Protein AF-0000000085039219 (afdb_homodimer)

InterPro domains:
  IPR003140 Phospholipase/carboxylesterase/thioesterase [PF02230] (19-210)
  IPR029058 Alpha/Beta hydrolase fold [G3DSA:3.40.50.1820] (2-213)
  IPR029058 Alpha/Beta hydrolase fold [SSF53474] (20-211)

Sequence (430 aa):
MVQKELQFQAKHTFSVSQTPTGQENTIWIVFHGYGQLPKFFIRKFNLFFEESTLIVAPEGLNHFYLEGFSGRVGANWMTKHEREIDITNSNAYLNAMMEELLSNYVNTPQINVLGFSQGAATMSRWICQSSIQPSKVVFWAGAPAYDLDIAFMVEKFNSSQVILALGDNDPFLESKIYSQVENRLSDAGFASFKELRYSGGHEIDQGLLKEIFLMMVQKELQFQAKHTFSVSQTPTGQENTIWIVFHGYGQLPKFFIRKFNLFFEESTLIVAPEGLNHFYLEGFSGRVGANWMTKHEREIDITNSNAYLNAMMEELLSNYVNTPQINVLGFSQGAATMSRWICQSSIQPSKVVFWAGAPAYDLDIAFMVEKFNSSQVILALGDNDPFLESKIYSQVENRLSDAGFASFKELRYSGGHEIDQGLLKEIFLM

Secondary structure (DSSP, 8-state):
-EEEEEEEEEEEEEEESS---S--SEEEEEE--TT--HHHHGGGGGGG-BTTEEEEEE--SEEEEEETTEEEEEEES--STTHHHHHHHHHHHHHHHHHHHHTT-SSPPEEEEEEETHHHHHHHHHHHHSS---SEEEEES----TTS-HHHHHHHTTTSEEEEEEETT-TTTTSHHHHHHHHHHHHS--SSEEEEEESSSSS--HHHHHHHHH-/-EEEEEEEEEEEEEEESS---S--SEEEEEE--TT--HHHHGGGGGGG-BTTEEEEEE--SEEEEEETTEEEEEEES--STTHHHHHHHHHHHHHHHHHHHHTT-SSPPEEEEEEETHHHHHHHHHHHHSS---SEEEEES----TTS-HHHHHHHTTTSEEEEEEETT-TTTTSHHHHHHHHHHHHS--SSEEEEEESSSSS--HHHHHHHHH-

Structure (mmCIF, N/CA/C/O backbone):
data_AF-0000000085039219-model_v1
#
loop_
_entity.id
_entity.type
_entity.pdbx_description
1 polymer Phospholipase/Carboxylesterase
#
loop_
_atom_site.group_PDB
_atom_site.id
_atom_site.type_symbol
_atom_site.label_atom_id
_atom_site.label_alt_id
_atom_site.label_comp_id
_atom_site.label_asym_id
_atom_site.label_entity_id
_atom_site.label_seq_id
_atom_site.pdbx_PDB_ins_code
_atom_site.Cartn_x
_atom_site.Cartn_y
_atom_site.Cartn_z
_atom_site.occupancy
_atom_site.B_iso_or_equiv
_atom_site.auth_seq_id
_atom_site.auth_comp_id
_atom_site.auth_asym_id
_atom_site.auth_atom_id
_atom_site.pdbx_PDB_model_num
ATOM 1 N N . MET A 1 1 ? -17.812 14.258 8.148 1 89.69 1 MET A N 1
ATOM 2 C CA . MET A 1 1 ? -16.641 13.797 7.41 1 89.69 1 MET A CA 1
ATOM 3 C C . MET A 1 1 ? -17.047 13.055 6.145 1 89.69 1 MET A C 1
ATOM 5 O O . MET A 1 1 ? -18.016 12.281 6.156 1 89.69 1 MET A O 1
ATOM 9 N N . VAL A 1 2 ? -16.375 13.336 5.082 1 95.06 2 VAL A N 1
ATOM 10 C CA . VAL A 1 2 ? -16.625 12.766 3.766 1 95.06 2 VAL A CA 1
ATOM 11 C C . VAL A 1 2 ? -15.344 12.141 3.219 1 95.06 2 VAL A C 1
ATOM 13 O O . VAL A 1 2 ? -14.258 12.695 3.377 1 95.06 2 VAL A O 1
ATOM 16 N N . GLN A 1 3 ? -15.523 11 2.666 1 97.25 3 GLN A N 1
ATOM 17 C CA . GLN A 1 3 ? -14.406 10.367 1.979 1 97.25 3 GLN A CA 1
ATOM 18 C C . GLN A 1 3 ? -14.43 10.672 0.484 1 97.25 3 GLN A C 1
ATOM 20 O O . GLN A 1 3 ? -15.492 10.617 -0.145 1 97.25 3 GLN A O 1
ATOM 25 N N . LYS A 1 4 ? -13.312 11.016 -0.055 1 97.56 4 LYS A N 1
ATOM 26 C CA . LYS A 1 4 ? -13.156 11.289 -1.48 1 97.56 4 LYS A CA 1
ATOM 27 C C . LYS A 1 4 ? -12.18 10.305 -2.121 1 97.56 4 LYS A C 1
ATOM 29 O O . LYS A 1 4 ? -11.336 9.734 -1.438 1 97.56 4 LYS A O 1
ATOM 34 N N . GLU A 1 5 ? -12.383 10.109 -3.418 1 98 5 GLU A N 1
ATOM 35 C CA . GLU A 1 5 ? -11.516 9.219 -4.188 1 98 5 GLU A CA 1
ATOM 36 C C . GLU A 1 5 ? -10.828 9.969 -5.324 1 98 5 GLU A C 1
ATOM 38 O O . GLU A 1 5 ? -11.398 10.898 -5.902 1 98 5 GLU A O 1
ATOM 43 N N . LEU A 1 6 ? -9.625 9.562 -5.645 1 98.44 6 LEU A N 1
ATOM 44 C CA . LEU A 1 6 ? -8.898 10.164 -6.758 1 98.44 6 LEU A CA 1
ATOM 45 C C . LEU A 1 6 ? -8.023 9.125 -7.453 1 98.44 6 LEU A C 1
ATOM 47 O O . LEU A 1 6 ? -7.91 7.992 -6.988 1 98.44 6 LEU A O 1
ATOM 51 N N . GLN A 1 7 ? -7.512 9.523 -8.594 1 98.56 7 GLN A N 1
ATOM 52 C CA . GLN A 1 7 ? -6.59 8.68 -9.344 1 98.56 7 GLN A CA 1
ATOM 53 C C . GLN A 1 7 ? -5.234 9.352 -9.508 1 98.56 7 GLN A C 1
ATOM 55 O O . GLN A 1 7 ? -5.145 10.586 -9.523 1 98.56 7 GLN A O 1
ATOM 60 N N . PHE A 1 8 ? -4.199 8.57 -9.602 1 98.75 8 PHE A N 1
ATOM 61 C CA . PHE A 1 8 ? -2.842 9.062 -9.82 1 98.75 8 PHE A CA 1
ATOM 62 C C . PHE A 1 8 ? -1.975 7.984 -10.461 1 98.75 8 PHE A C 1
ATOM 64 O O . PHE A 1 8 ? -2.361 6.812 -10.508 1 98.75 8 PHE A O 1
ATOM 71 N N . GLN A 1 9 ? -0.849 8.383 -10.992 1 98.62 9 GLN A N 1
ATOM 72 C CA . GLN A 1 9 ? 0.103 7.438 -11.562 1 98.62 9 GLN A CA 1
ATOM 73 C C . GLN A 1 9 ? 1.031 6.875 -10.492 1 98.62 9 GLN A C 1
ATOM 75 O O . GLN A 1 9 ? 1.682 7.629 -9.766 1 98.62 9 GLN A O 1
ATOM 80 N N . ALA A 1 10 ? 1.088 5.59 -10.398 1 98.75 10 ALA A N 1
ATOM 81 C CA . ALA A 1 10 ? 1.926 4.93 -9.398 1 98.75 10 ALA A CA 1
ATOM 82 C C . ALA A 1 10 ? 2.996 4.066 -10.062 1 98.75 10 ALA A C 1
ATOM 84 O O . ALA A 1 10 ? 2.852 3.67 -11.219 1 98.75 10 ALA A O 1
ATOM 85 N N . LYS A 1 11 ? 4.051 3.842 -9.336 1 98.69 11 LYS A N 1
ATOM 86 C CA . LYS A 1 11 ? 5.113 2.916 -9.711 1 98.69 11 LYS A CA 1
ATOM 87 C C . LYS A 1 11 ? 5.164 1.719 -8.766 1 98.69 11 LYS A C 1
ATOM 89 O O . LYS A 1 11 ? 4.777 1.826 -7.602 1 98.69 11 LYS A O 1
ATOM 94 N N . HIS A 1 12 ? 5.586 0.635 -9.25 1 98.69 12 HIS A N 1
ATOM 95 C CA . HIS A 1 12 ? 5.809 -0.541 -8.414 1 98.69 12 HIS A CA 1
ATOM 96 C C . HIS A 1 12 ? 6.773 -1.516 -9.078 1 98.69 12 HIS A C 1
ATOM 98 O O . HIS A 1 12 ? 7.289 -1.24 -10.164 1 98.69 12 HIS A O 1
ATOM 104 N N . THR A 1 13 ? 7.094 -2.602 -8.359 1 98.38 13 THR A N 1
ATOM 105 C CA . THR A 1 13 ? 8.133 -3.498 -8.852 1 98.38 13 THR A CA 1
ATOM 106 C C . THR A 1 13 ? 7.637 -4.941 -8.883 1 98.38 13 THR A C 1
ATOM 108 O O . THR A 1 13 ? 6.594 -5.254 -8.305 1 98.38 13 THR A O 1
ATOM 111 N N . PHE A 1 14 ? 8.258 -5.73 -9.594 1 98.56 14 PHE A N 1
ATOM 112 C CA . PHE A 1 14 ? 8.125 -7.184 -9.57 1 98.56 14 PHE A CA 1
ATOM 113 C C . PHE A 1 14 ? 9.469 -7.852 -9.844 1 98.56 14 PHE A C 1
ATOM 115 O O . PHE A 1 14 ? 10.391 -7.215 -10.352 1 98.56 14 PHE A O 1
ATOM 122 N N . SER A 1 15 ? 9.57 -9.109 -9.438 1 98.5 15 SER A N 1
ATOM 123 C CA . SER A 1 15 ? 10.812 -9.852 -9.594 1 98.5 15 SER A CA 1
ATOM 124 C C . SER A 1 15 ? 10.688 -10.906 -10.688 1 98.5 15 SER A C 1
ATOM 126 O O . SER A 1 15 ? 9.633 -11.523 -10.844 1 98.5 15 SER A O 1
ATOM 128 N N . VAL A 1 16 ? 11.766 -11.102 -11.406 1 98.5 16 VAL A N 1
ATOM 129 C CA . VAL A 1 16 ? 11.82 -12.148 -12.422 1 98.5 16 VAL A CA 1
ATOM 130 C C . VAL A 1 16 ? 13.078 -12.992 -12.219 1 98.5 16 VAL A C 1
ATOM 132 O O . VAL A 1 16 ? 14.086 -12.508 -11.703 1 98.5 16 VAL A O 1
ATOM 135 N N . SER A 1 17 ? 12.969 -14.258 -12.617 1 98.25 17 SER A N 1
ATOM 136 C CA . SER A 1 17 ? 14.086 -15.18 -12.445 1 98.25 17 SER A CA 1
ATOM 137 C C . SER A 1 17 ? 15.273 -14.773 -13.305 1 98.25 17 SER A C 1
ATOM 139 O O . SER A 1 17 ? 16.422 -15.109 -12.984 1 98.25 17 SER A O 1
ATOM 141 N N . GLN A 1 18 ? 15.023 -14.141 -14.422 1 97.56 18 GLN A N 1
ATOM 142 C CA . GLN A 1 18 ? 16.016 -13.656 -15.375 1 97.56 18 GLN A CA 1
ATOM 143 C C . GLN A 1 18 ? 15.438 -12.539 -16.234 1 97.56 18 GLN A C 1
ATOM 145 O O . GLN A 1 18 ? 14.219 -12.344 -16.281 1 97.56 18 GLN A O 1
ATOM 150 N N . THR A 1 19 ? 16.344 -11.773 -16.875 1 96.88 19 THR A N 1
ATOM 151 C CA . THR A 1 19 ? 15.852 -10.812 -17.859 1 96.88 19 THR A CA 1
ATOM 152 C C . THR A 1 19 ? 15.164 -11.516 -19.016 1 96.88 19 THR A C 1
ATOM 154 O O . THR A 1 19 ? 15.758 -12.398 -19.656 1 96.88 19 THR A O 1
ATOM 157 N N . PRO A 1 20 ? 13.938 -11.141 -19.281 1 96.56 20 PRO A N 1
ATOM 158 C CA . PRO A 1 20 ? 13.234 -11.805 -20.375 1 96.56 20 PRO A CA 1
ATOM 159 C C . PRO A 1 20 ? 13.953 -11.656 -21.719 1 96.56 20 PRO A C 1
ATOM 161 O O . PRO A 1 20 ? 14.391 -10.555 -22.062 1 96.56 20 PRO A O 1
ATOM 164 N N . THR A 1 21 ? 14.031 -12.68 -22.484 1 95.44 21 THR A N 1
ATOM 165 C CA . THR A 1 21 ? 14.68 -12.68 -23.781 1 95.44 21 THR A CA 1
ATOM 166 C C . THR A 1 21 ? 13.641 -12.703 -24.906 1 95.44 21 THR A C 1
ATOM 168 O O . THR A 1 21 ? 13.953 -12.383 -26.047 1 95.44 21 THR A O 1
ATOM 171 N N . GLY A 1 22 ? 12.508 -13.094 -24.531 1 96.81 22 GLY A N 1
ATOM 172 C CA . GLY A 1 22 ? 11.477 -13.281 -25.531 1 96.81 22 GLY A CA 1
ATOM 173 C C . GLY A 1 22 ? 11.484 -14.672 -26.156 1 96.81 22 GLY A C 1
ATOM 174 O O . GLY A 1 22 ? 10.68 -14.961 -27.031 1 96.81 22 GLY A O 1
ATOM 175 N N . GLN A 1 23 ? 12.383 -15.492 -25.656 1 96.75 23 GLN A N 1
ATOM 176 C CA . GLN A 1 23 ? 12.539 -16.828 -26.234 1 96.75 23 GLN A CA 1
ATOM 177 C C . GLN A 1 23 ? 12.031 -17.906 -25.281 1 96.75 23 GLN A C 1
ATOM 179 O O . GLN A 1 23 ? 12.023 -19.094 -25.625 1 96.75 23 GLN A O 1
ATOM 184 N N . GLU A 1 24 ? 11.609 -17.453 -24.078 1 97.88 24 GLU A N 1
ATOM 185 C CA . GLU A 1 24 ? 11.07 -18.438 -23.125 1 97.88 24 GLU A CA 1
ATOM 186 C C . GLU A 1 24 ? 9.797 -19.078 -23.672 1 97.88 24 GLU A C 1
ATOM 188 O O . GLU A 1 24 ? 8.969 -18.406 -24.281 1 97.88 24 GLU A O 1
ATOM 193 N N . ASN A 1 25 ? 9.625 -20.359 -23.391 1 97 25 ASN A N 1
ATOM 194 C CA . ASN A 1 25 ? 8.453 -21.109 -23.828 1 97 25 ASN A CA 1
ATOM 195 C C . ASN A 1 25 ? 7.332 -21.047 -22.797 1 97 25 ASN A C 1
ATOM 197 O O . ASN A 1 25 ? 6.164 -21.25 -23.125 1 97 25 ASN A O 1
ATOM 201 N N . THR A 1 26 ? 7.789 -20.828 -21.609 1 97.62 26 THR A N 1
ATOM 202 C CA . THR A 1 26 ? 6.84 -20.891 -20.5 1 97.62 26 THR A CA 1
ATOM 203 C C . THR A 1 26 ? 7.086 -19.75 -19.516 1 97.62 26 THR A C 1
ATOM 205 O O . THR A 1 26 ? 8.234 -19.422 -19.219 1 97.62 26 THR A O 1
ATOM 208 N N . ILE A 1 27 ? 6.016 -19.156 -19 1 98.31 27 ILE A N 1
ATOM 209 C CA . ILE A 1 27 ? 6.055 -18.188 -17.906 1 98.31 27 ILE A CA 1
ATOM 210 C C . ILE A 1 27 ? 5.246 -18.734 -16.719 1 98.31 27 ILE A C 1
ATOM 212 O O . ILE A 1 27 ? 4.121 -19.203 -16.891 1 98.31 27 ILE A O 1
ATOM 216 N N . TRP A 1 28 ? 5.844 -18.766 -15.578 1 98.81 28 TRP A N 1
ATOM 217 C CA . TRP A 1 28 ? 5.133 -18.984 -14.32 1 98.81 28 TRP A CA 1
ATOM 218 C C . TRP A 1 28 ? 5.016 -17.672 -13.539 1 98.81 28 TRP A C 1
ATOM 220 O O . TRP A 1 28 ? 6.023 -17.031 -13.234 1 98.81 28 TRP A O 1
ATOM 230 N N . ILE A 1 29 ? 3.838 -17.266 -13.266 1 98.88 29 ILE A N 1
ATOM 231 C CA . ILE A 1 29 ? 3.611 -16.141 -12.367 1 98.88 29 ILE A CA 1
ATOM 232 C C . ILE A 1 29 ? 3.24 -16.641 -10.977 1 98.88 29 ILE A C 1
ATOM 234 O O . ILE A 1 29 ? 2.234 -17.344 -10.812 1 98.88 29 ILE A O 1
ATOM 238 N N . VAL A 1 30 ? 4.012 -16.297 -9.969 1 98.94 30 VAL A N 1
ATOM 239 C CA . VAL A 1 30 ? 3.854 -16.875 -8.641 1 98.94 30 VAL A CA 1
ATOM 240 C C . VAL A 1 30 ? 3.553 -15.789 -7.621 1 98.94 30 VAL A C 1
ATOM 242 O O . VAL A 1 30 ? 4.359 -14.875 -7.426 1 98.94 30 VAL A O 1
ATOM 245 N N . PHE A 1 31 ? 2.402 -15.898 -6.988 1 98.94 31 PHE A N 1
ATOM 246 C CA . PHE A 1 31 ? 1.89 -14.891 -6.074 1 98.94 31 PHE A CA 1
ATOM 247 C C . PHE A 1 31 ? 2.186 -15.266 -4.629 1 98.94 31 PHE A C 1
ATOM 249 O O . PHE A 1 31 ? 1.729 -16.312 -4.148 1 98.94 31 PHE A O 1
ATOM 256 N N . HIS A 1 32 ? 2.828 -14.383 -3.957 1 98.81 32 HIS A N 1
ATOM 257 C CA . HIS A 1 32 ? 3.199 -14.641 -2.57 1 98.81 32 HIS A CA 1
ATOM 258 C C . HIS A 1 32 ? 2.002 -14.469 -1.641 1 98.81 32 HIS A C 1
ATOM 260 O O . HIS A 1 32 ? 0.978 -13.906 -2.037 1 98.81 32 HIS A O 1
ATOM 266 N N . GLY A 1 33 ? 2.17 -14.977 -0.428 1 97.94 33 GLY A N 1
ATOM 267 C CA . GLY A 1 33 ? 1.158 -14.797 0.602 1 97.94 33 GLY A CA 1
ATOM 268 C C . GLY A 1 33 ? 1.345 -13.531 1.411 1 97.94 33 GLY A C 1
ATOM 269 O O . GLY A 1 33 ? 2.248 -12.734 1.134 1 97.94 33 GLY A O 1
ATOM 270 N N . TYR A 1 34 ? 0.476 -13.375 2.377 1 97.69 34 TYR A N 1
ATOM 271 C CA . TYR A 1 34 ? 0.519 -12.203 3.246 1 97.69 34 TYR A CA 1
ATOM 272 C C . TYR A 1 34 ? 1.848 -12.125 3.988 1 97.69 34 TYR A C 1
ATOM 274 O O . TYR A 1 34 ? 2.283 -13.102 4.598 1 97.69 34 TYR A O 1
ATOM 282 N N . GLY A 1 35 ? 2.488 -10.969 3.896 1 98 35 GLY A N 1
ATOM 283 C CA . GLY A 1 35 ? 3.672 -10.711 4.703 1 98 35 GLY A CA 1
ATOM 284 C C . GLY A 1 35 ? 4.957 -11.148 4.031 1 98 35 GLY A C 1
ATOM 285 O O . GLY A 1 35 ? 6.035 -11.062 4.625 1 98 35 GLY A O 1
ATOM 286 N N . GLN A 1 36 ? 4.879 -11.578 2.799 1 98.19 36 GLN A N 1
ATOM 287 C CA . GLN A 1 36 ? 6.082 -12.039 2.109 1 98.19 36 GLN A CA 1
ATOM 288 C C . GLN A 1 36 ? 6.492 -11.062 1.014 1 98.19 36 GLN A C 1
ATOM 290 O O . GLN A 1 36 ? 5.645 -10.391 0.418 1 98.19 36 GLN A O 1
ATOM 295 N N . LEU A 1 37 ? 7.762 -11.055 0.754 1 98.44 37 LEU A N 1
ATOM 296 C CA . LEU A 1 37 ? 8.305 -10.266 -0.343 1 98.44 37 LEU A CA 1
ATOM 297 C C . LEU A 1 37 ? 8.703 -11.156 -1.515 1 98.44 37 LEU A C 1
ATOM 299 O O . LEU A 1 37 ? 9.25 -12.242 -1.315 1 98.44 37 LEU A O 1
ATOM 303 N N . PRO A 1 38 ? 8.484 -10.68 -2.707 1 98.25 38 PRO A N 1
ATOM 304 C CA . PRO A 1 38 ? 8.734 -11.523 -3.877 1 98.25 38 PRO A CA 1
ATOM 305 C C . PRO A 1 38 ? 10.211 -11.898 -4.035 1 98.25 38 PRO A C 1
ATOM 307 O O . PRO A 1 38 ? 10.531 -12.969 -4.555 1 98.25 38 PRO A O 1
ATOM 310 N N . LYS A 1 39 ? 11.125 -11.016 -3.652 1 95.75 39 LYS A N 1
ATOM 311 C CA . LYS A 1 39 ? 12.547 -11.289 -3.83 1 95.75 39 LYS A CA 1
ATOM 312 C C . LYS A 1 39 ? 12.961 -12.539 -3.057 1 95.75 39 LYS A C 1
ATOM 314 O O . LYS A 1 39 ? 13.891 -13.242 -3.461 1 95.75 39 LYS A O 1
ATOM 319 N N . PHE A 1 40 ? 12.297 -12.836 -1.949 1 97.5 40 PHE A N 1
ATOM 320 C CA . PHE A 1 40 ? 12.57 -14.047 -1.175 1 97.5 40 PHE A CA 1
ATOM 321 C C . PHE A 1 40 ? 11.664 -15.188 -1.627 1 97.5 40 PHE A C 1
ATOM 323 O O . PHE A 1 40 ? 12.109 -16.328 -1.722 1 97.5 40 PHE A O 1
ATOM 330 N N . PHE A 1 41 ? 10.461 -14.906 -1.935 1 98.62 41 PHE A N 1
ATOM 331 C CA . PHE A 1 41 ? 9.477 -15.914 -2.336 1 98.62 41 PHE A CA 1
ATOM 332 C C . PHE A 1 41 ? 9.914 -16.609 -3.621 1 98.62 41 PHE A C 1
ATOM 334 O O . PHE A 1 41 ? 9.781 -17.828 -3.746 1 98.62 41 PHE A O 1
ATOM 341 N N . ILE A 1 42 ? 10.469 -15.852 -4.574 1 98.62 42 ILE A N 1
ATOM 342 C CA . ILE A 1 42 ? 10.805 -16.359 -5.898 1 98.62 42 ILE A CA 1
ATOM 343 C C . ILE A 1 42 ? 11.922 -17.391 -5.789 1 98.62 42 ILE A C 1
ATOM 345 O O . ILE A 1 42 ? 12.055 -18.266 -6.648 1 98.62 42 ILE A O 1
ATOM 349 N N . ARG A 1 43 ? 12.656 -17.328 -4.699 1 98 43 ARG A N 1
ATOM 350 C CA . ARG A 1 43 ? 13.781 -18.25 -4.5 1 98 43 ARG A CA 1
ATOM 351 C C . ARG A 1 43 ? 13.289 -19.672 -4.277 1 98 43 ARG A C 1
ATOM 353 O O . ARG A 1 43 ? 14.039 -20.641 -4.496 1 98 43 ARG A O 1
ATOM 360 N N . LYS A 1 44 ? 12.094 -19.812 -3.834 1 97.81 44 LYS A N 1
ATOM 361 C CA . LYS A 1 44 ? 11.508 -21.141 -3.633 1 97.81 44 LYS A CA 1
ATOM 362 C C . LYS A 1 44 ? 11.375 -21.891 -4.957 1 97.81 44 LYS A C 1
ATOM 364 O O . LYS A 1 44 ? 11.18 -23.109 -4.969 1 97.81 44 LYS A O 1
ATOM 369 N N . PHE A 1 45 ? 11.523 -21.188 -6.055 1 98.25 45 PHE A N 1
ATOM 370 C CA . PHE A 1 45 ? 11.336 -21.766 -7.379 1 98.25 45 PHE A CA 1
ATOM 371 C C . PHE A 1 45 ? 12.664 -21.875 -8.117 1 98.25 45 PHE A C 1
ATOM 373 O O . PHE A 1 45 ? 12.688 -22.047 -9.344 1 98.25 45 PHE A O 1
ATOM 380 N N . ASN A 1 46 ? 13.789 -21.766 -7.418 1 96.94 46 ASN A N 1
ATOM 381 C CA . ASN A 1 46 ? 15.117 -21.672 -8.016 1 96.94 46 ASN A CA 1
ATOM 382 C C . ASN A 1 46 ? 15.43 -22.906 -8.859 1 96.94 46 ASN A C 1
ATOM 384 O O . ASN A 1 46 ? 16.172 -22.828 -9.844 1 96.94 46 ASN A O 1
ATOM 388 N N . LEU A 1 47 ? 14.906 -24.047 -8.5 1 95.19 47 LEU A N 1
ATOM 389 C CA . LEU A 1 47 ? 15.148 -25.297 -9.227 1 95.19 47 LEU A CA 1
ATOM 390 C C . LEU A 1 47 ? 14.602 -25.219 -10.648 1 95.19 47 LEU A C 1
ATOM 392 O O . LEU A 1 47 ? 14.977 -26.016 -11.508 1 95.19 47 LEU A O 1
ATOM 396 N N . PHE A 1 48 ? 13.758 -24.234 -10.906 1 96.25 48 PHE A N 1
ATOM 397 C CA . PHE A 1 48 ? 13.086 -24.156 -12.195 1 96.25 48 PHE A CA 1
ATOM 398 C C . PHE A 1 48 ? 13.562 -22.938 -12.984 1 96.25 48 PHE A C 1
ATOM 400 O O . PHE A 1 48 ? 12.938 -22.547 -13.969 1 96.25 48 PHE A O 1
ATOM 407 N N . PHE A 1 49 ? 14.625 -22.312 -12.391 1 95.88 49 PHE A N 1
ATOM 408 C CA . PHE A 1 49 ? 15.242 -21.234 -13.156 1 95.88 49 PHE A CA 1
ATOM 409 C C . PHE A 1 49 ? 15.961 -21.781 -14.383 1 95.88 49 PHE A C 1
ATOM 411 O O . PHE A 1 49 ? 17.078 -22.297 -14.266 1 95.88 49 PHE A O 1
ATOM 418 N N . GLU A 1 50 ? 15.328 -21.75 -15.461 1 96.06 50 GLU A N 1
ATOM 419 C CA . GLU A 1 50 ? 15.844 -22.234 -16.734 1 96.06 50 GLU A CA 1
ATOM 420 C C . GLU A 1 50 ? 15.688 -21.188 -17.828 1 96.06 50 GLU A C 1
ATOM 422 O O . GLU A 1 50 ? 14.805 -20.328 -17.75 1 96.06 50 GLU A O 1
ATOM 427 N N . GLU A 1 51 ? 16.484 -21.297 -18.828 1 96.25 51 GLU A N 1
ATOM 428 C CA . GLU A 1 51 ? 16.438 -20.359 -19.938 1 96.25 51 GLU A CA 1
ATOM 429 C C . GLU A 1 51 ? 15.062 -20.359 -20.625 1 96.25 51 GLU A C 1
ATOM 431 O O . GLU A 1 51 ? 14.57 -19.328 -21.047 1 96.25 51 GLU A O 1
ATOM 436 N N . SER A 1 52 ? 14.492 -21.5 -20.672 1 97.19 52 SER A N 1
ATOM 437 C CA . SER A 1 52 ? 13.25 -21.656 -21.406 1 97.19 52 SER A CA 1
ATOM 438 C C . SER A 1 52 ? 12.039 -21.312 -20.547 1 97.19 52 SER A C 1
ATOM 440 O O . SER A 1 52 ? 10.914 -21.219 -21.047 1 97.19 52 SER A O 1
ATOM 442 N N . THR A 1 53 ? 12.242 -21.141 -19.203 1 97.94 53 THR A N 1
ATOM 443 C CA . THR A 1 53 ? 11.156 -20.875 -18.266 1 97.94 53 THR A CA 1
ATOM 444 C C . THR A 1 53 ? 11.414 -19.578 -17.5 1 97.94 53 THR A C 1
ATOM 446 O O . THR A 1 53 ? 12.43 -19.438 -16.812 1 97.94 53 THR A O 1
ATOM 449 N N . LEU A 1 54 ? 10.523 -18.625 -17.641 1 98.31 54 LEU A N 1
ATOM 450 C CA . LEU A 1 54 ? 10.594 -17.391 -16.859 1 98.31 54 LEU A CA 1
ATOM 451 C C . LEU A 1 54 ? 9.688 -17.469 -15.641 1 98.31 54 LEU A C 1
ATOM 453 O O . LEU A 1 54 ? 8.5 -17.781 -15.758 1 98.31 54 LEU A O 1
ATOM 457 N N . ILE A 1 55 ? 10.227 -17.266 -14.461 1 98.81 55 ILE A N 1
ATOM 458 C CA . ILE A 1 55 ? 9.445 -17.141 -13.234 1 98.81 55 ILE A CA 1
ATOM 459 C C . ILE A 1 55 ? 9.266 -15.664 -12.883 1 98.81 55 ILE A C 1
ATOM 461 O O . ILE A 1 55 ? 10.242 -14.914 -12.82 1 98.81 55 ILE A O 1
ATOM 465 N N . VAL A 1 56 ? 8.062 -15.281 -12.734 1 98.81 56 VAL A N 1
ATOM 466 C CA . VAL A 1 56 ? 7.707 -13.898 -12.414 1 98.81 56 VAL A CA 1
ATOM 467 C C . VAL A 1 56 ? 7.016 -13.844 -11.055 1 98.81 56 VAL A C 1
ATOM 469 O O . VAL A 1 56 ? 6.066 -14.594 -10.805 1 98.81 56 VAL A O 1
ATOM 472 N N . ALA A 1 57 ? 7.477 -13.008 -10.156 1 98.94 57 ALA A N 1
ATOM 473 C CA . ALA A 1 57 ? 6.871 -12.828 -8.844 1 98.94 57 ALA A CA 1
ATOM 474 C C . ALA A 1 57 ? 6.457 -11.375 -8.625 1 98.94 57 ALA A C 1
ATOM 476 O O . ALA A 1 57 ? 7.289 -10.539 -8.258 1 98.94 57 ALA A O 1
ATOM 477 N N . PRO A 1 58 ? 5.18 -11.125 -8.828 1 98.88 58 PRO A N 1
ATOM 478 C CA . PRO A 1 58 ? 4.719 -9.773 -8.508 1 98.88 58 PRO A CA 1
ATOM 479 C C . PRO A 1 58 ? 4.746 -9.484 -7.012 1 98.88 58 PRO A C 1
ATOM 481 O O . PRO A 1 58 ? 4.773 -10.406 -6.199 1 98.88 58 PRO A O 1
ATOM 484 N N . GLU A 1 59 ? 4.789 -8.227 -6.688 1 98.81 59 GLU A N 1
ATOM 485 C CA . GLU A 1 59 ? 4.82 -7.812 -5.289 1 98.81 59 GLU A CA 1
ATOM 486 C C . GLU A 1 59 ? 3.496 -7.18 -4.871 1 98.81 59 GLU A C 1
ATOM 488 O O . GLU A 1 59 ? 2.963 -6.32 -5.578 1 98.81 59 GLU A O 1
ATOM 493 N N . GLY A 1 60 ? 2.928 -7.625 -3.715 1 98.81 60 GLY A N 1
ATOM 494 C CA . GLY A 1 60 ? 1.78 -6.93 -3.154 1 98.81 60 GLY A CA 1
ATOM 495 C C . GLY A 1 60 ? 2.02 -5.445 -2.957 1 98.81 60 GLY A C 1
ATOM 496 O O . GLY A 1 60 ? 3.125 -5.031 -2.598 1 98.81 60 GLY A O 1
ATOM 497 N N . LEU A 1 61 ? 1.041 -4.691 -3.051 1 98.62 61 LEU A N 1
ATOM 498 C CA . LEU A 1 61 ? 1.204 -3.246 -3.139 1 98.62 61 LEU A CA 1
ATOM 499 C C . LEU A 1 61 ? 1.413 -2.635 -1.758 1 98.62 61 LEU A C 1
ATOM 501 O O . LEU A 1 61 ? 1.894 -1.506 -1.639 1 98.62 61 LEU A O 1
ATOM 505 N N . ASN A 1 62 ? 1.001 -3.34 -0.698 1 98.62 62 ASN A N 1
ATOM 506 C CA . ASN A 1 62 ? 1.042 -2.777 0.648 1 98.62 62 ASN A CA 1
ATOM 507 C C . ASN A 1 62 ? 2.266 -3.262 1.42 1 98.62 62 ASN A C 1
ATOM 509 O O . ASN A 1 62 ? 2.348 -4.434 1.795 1 98.62 62 ASN A O 1
ATOM 513 N N . HIS A 1 63 ? 3.197 -2.383 1.678 1 98.56 63 HIS A N 1
ATOM 514 C CA . HIS A 1 63 ? 4.355 -2.709 2.502 1 98.56 63 HIS A CA 1
ATOM 515 C C . HIS A 1 63 ? 4.09 -2.402 3.973 1 98.56 63 HIS A C 1
ATOM 517 O O . HIS A 1 63 ? 3.455 -1.395 4.297 1 98.56 63 HIS A O 1
ATOM 523 N N . PHE A 1 64 ? 4.602 -3.186 4.848 1 98.38 64 PHE A N 1
ATOM 524 C CA . PHE A 1 64 ? 4.457 -2.934 6.273 1 98.38 64 PHE A CA 1
ATOM 525 C C . PHE A 1 64 ? 5.527 -3.678 7.066 1 98.38 64 PHE A C 1
ATOM 527 O O . PHE A 1 64 ? 6.09 -4.664 6.582 1 98.38 64 PHE A O 1
ATOM 534 N N . TYR A 1 65 ? 5.844 -3.17 8.234 1 97.75 65 TYR A N 1
ATOM 535 C CA . TYR A 1 65 ? 6.742 -3.889 9.133 1 97.75 65 TYR A CA 1
ATOM 536 C C . TYR A 1 65 ? 6.023 -5.055 9.805 1 97.75 65 TYR A C 1
ATOM 538 O O . TYR A 1 65 ? 4.914 -4.895 10.32 1 97.75 65 TYR A O 1
ATOM 546 N N . LEU A 1 66 ? 6.621 -6.207 9.773 1 96.31 66 LEU A N 1
ATOM 547 C CA . LEU A 1 66 ? 5.992 -7.438 10.242 1 96.31 66 LEU A CA 1
ATOM 548 C C . LEU A 1 66 ? 5.742 -7.371 11.75 1 96.31 66 LEU A C 1
ATOM 550 O O . LEU A 1 66 ? 4.844 -8.039 12.258 1 96.31 66 LEU A O 1
ATOM 554 N N . GLU A 1 67 ? 6.645 -6.668 12.406 1 92.12 67 GLU A N 1
ATOM 555 C CA . GLU A 1 67 ? 6.492 -6.434 13.836 1 92.12 67 GLU A CA 1
ATOM 556 C C . GLU A 1 67 ? 6.723 -4.965 14.18 1 92.12 67 GLU A C 1
ATOM 558 O O . GLU A 1 67 ? 7.785 -4.41 13.898 1 92.12 67 GLU A O 1
ATOM 563 N N . GLY A 1 68 ? 5.676 -4.363 14.773 1 89.56 68 GLY A N 1
ATOM 564 C CA . GLY A 1 68 ? 5.84 -2.986 15.211 1 89.56 68 GLY A CA 1
ATOM 565 C C . GLY A 1 68 ? 6.035 -2.014 14.062 1 89.56 68 GLY A C 1
ATOM 566 O O . GLY A 1 68 ? 5.242 -1.991 13.117 1 89.56 68 GLY A O 1
ATOM 567 N N . PHE A 1 69 ? 7.137 -1.179 14.18 1 89.75 69 PHE A N 1
ATOM 568 C CA . PHE A 1 69 ? 7.32 -0.1 13.211 1 89.75 69 PHE A CA 1
ATOM 569 C C . PHE A 1 69 ? 8.727 -0.129 12.633 1 89.75 69 PHE A C 1
ATOM 571 O O . PHE A 1 69 ? 9.18 0.848 12.031 1 89.75 69 PHE A O 1
ATOM 578 N N . SER A 1 70 ? 9.414 -1.279 12.883 1 91.19 70 SER A N 1
ATOM 579 C CA . SER A 1 70 ? 10.773 -1.428 12.375 1 91.19 70 SER A CA 1
ATOM 580 C C . SER A 1 70 ? 11.109 -2.891 12.102 1 91.19 70 SER A C 1
ATOM 582 O O . SER A 1 70 ? 10.258 -3.768 12.273 1 91.19 70 SER A O 1
ATOM 584 N N . GLY A 1 71 ? 12.297 -3.092 11.508 1 95.5 71 GLY A N 1
ATOM 585 C CA . GLY A 1 71 ? 12.734 -4.461 11.289 1 95.5 71 GLY A CA 1
ATOM 586 C C . GLY A 1 71 ? 12.328 -5.008 9.93 1 95.5 71 GLY A C 1
ATOM 587 O O . GLY A 1 71 ? 12.445 -4.32 8.922 1 95.5 71 GLY A O 1
ATOM 588 N N . ARG A 1 72 ? 11.875 -6.273 9.875 1 97.12 72 ARG A N 1
ATOM 589 C CA . ARG A 1 72 ? 11.562 -6.945 8.617 1 97.12 72 ARG A CA 1
ATOM 590 C C . ARG A 1 72 ? 10.289 -6.387 7.996 1 97.12 72 ARG A C 1
ATOM 592 O O . ARG A 1 72 ? 9.328 -6.082 8.711 1 97.12 72 ARG A O 1
ATOM 599 N N . VAL A 1 73 ? 10.336 -6.32 6.785 1 98.44 73 VAL A N 1
ATOM 600 C CA . VAL A 1 73 ? 9.211 -5.785 6.031 1 98.44 73 VAL A CA 1
ATOM 601 C C . VAL A 1 73 ? 8.562 -6.898 5.215 1 98.44 73 VAL A C 1
ATOM 603 O O . VAL A 1 73 ? 9.25 -7.785 4.703 1 98.44 73 VAL A O 1
ATOM 606 N N . GLY A 1 74 ? 7.25 -6.934 5.16 1 98.31 74 GLY A N 1
ATOM 607 C CA . GLY A 1 74 ? 6.469 -7.758 4.246 1 98.31 74 GLY A CA 1
ATOM 608 C C . GLY A 1 74 ? 5.535 -6.945 3.365 1 98.31 74 GLY A C 1
ATOM 609 O O . GLY A 1 74 ? 5.504 -5.719 3.449 1 98.31 74 GLY A O 1
ATOM 610 N N . ALA A 1 75 ? 4.871 -7.66 2.516 1 98.62 75 ALA A N 1
ATOM 611 C CA . ALA A 1 75 ? 3.871 -7.051 1.644 1 98.62 75 ALA A CA 1
ATOM 612 C C . ALA A 1 75 ? 2.57 -7.848 1.657 1 98.62 75 ALA A C 1
ATOM 614 O O . ALA A 1 75 ? 2.566 -9.039 1.993 1 98.62 75 ALA A O 1
ATOM 615 N N . ASN A 1 76 ? 1.465 -7.172 1.355 1 98.62 76 ASN A N 1
ATOM 616 C CA . ASN A 1 76 ? 0.184 -7.852 1.188 1 98.62 76 ASN A CA 1
ATOM 617 C C . ASN A 1 76 ? -0.621 -7.254 0.038 1 98.62 76 ASN A C 1
ATOM 619 O O . ASN A 1 76 ? -0.268 -6.199 -0.493 1 98.62 76 ASN A O 1
ATOM 623 N N . TRP A 1 77 ? -1.619 -7.957 -0.276 1 98.62 77 TRP A N 1
ATOM 624 C CA . TRP A 1 77 ? -2.375 -7.609 -1.475 1 98.62 77 TRP A CA 1
ATOM 625 C C . TRP A 1 77 ? -3.596 -6.766 -1.124 1 98.62 77 TRP A C 1
ATOM 627 O O . TRP A 1 77 ? -4.098 -6.012 -1.962 1 98.62 77 TRP A O 1
ATOM 637 N N . MET A 1 78 ? -4.086 -6.969 0.042 1 98.12 78 MET A N 1
ATOM 638 C CA . MET A 1 78 ? -5.281 -6.242 0.469 1 98.12 78 MET A CA 1
ATOM 639 C C . MET A 1 78 ? -5.57 -6.492 1.945 1 98.12 78 MET A C 1
ATOM 641 O O . MET A 1 78 ? -5.043 -7.438 2.535 1 98.12 78 MET A O 1
ATOM 645 N N . THR A 1 79 ? -6.32 -5.668 2.551 1 97.75 79 THR A N 1
ATOM 646 C CA . THR A 1 79 ? -6.996 -5.867 3.826 1 97.75 79 THR A CA 1
ATOM 647 C C . THR A 1 79 ? -8.508 -5.719 3.668 1 97.75 79 THR A C 1
ATOM 649 O O . THR A 1 79 ? -9.008 -5.551 2.553 1 97.75 79 THR A O 1
ATOM 652 N N . LYS A 1 80 ? -9.188 -5.867 4.742 1 96.94 80 LYS A N 1
ATOM 653 C CA . LYS A 1 80 ? -10.633 -5.66 4.672 1 96.94 80 LYS A CA 1
ATOM 654 C C . LYS A 1 80 ? -10.969 -4.184 4.469 1 96.94 80 LYS A C 1
ATOM 656 O O . LYS A 1 80 ? -12.086 -3.842 4.082 1 96.94 80 LYS A O 1
ATOM 661 N N . HIS A 1 81 ? -10.016 -3.27 4.824 1 97.88 81 HIS A N 1
ATOM 662 C CA . HIS A 1 81 ? -10.203 -1.834 4.648 1 97.88 81 HIS A CA 1
ATOM 663 C C . HIS A 1 81 ? -9.945 -1.419 3.203 1 97.88 81 HIS A C 1
ATOM 665 O O . HIS A 1 81 ? -8.898 -1.731 2.641 1 97.88 81 HIS A O 1
ATOM 671 N N . GLU A 1 82 ? -10.953 -0.724 2.592 1 97.38 82 GLU A N 1
ATOM 672 C CA . GLU A 1 82 ? -10.836 -0.253 1.215 1 97.38 82 GLU A CA 1
ATOM 673 C C . GLU A 1 82 ? -10.477 -1.396 0.27 1 97.38 82 GLU A C 1
ATOM 675 O O . GLU A 1 82 ? -9.641 -1.232 -0.62 1 97.38 82 GLU A O 1
ATOM 680 N N . ARG A 1 83 ? -11.078 -2.506 0.482 1 96.25 83 ARG A N 1
ATOM 681 C CA . ARG A 1 83 ? -10.789 -3.742 -0.238 1 96.25 83 ARG A CA 1
ATOM 682 C C . ARG A 1 83 ? -10.977 -3.559 -1.74 1 96.25 83 ARG A C 1
ATOM 684 O O . ARG A 1 83 ? -10.164 -4.035 -2.535 1 96.25 83 ARG A O 1
ATOM 691 N N . GLU A 1 84 ? -12.031 -2.857 -2.137 1 97.12 84 GLU A N 1
ATOM 692 C CA . GLU A 1 84 ? -12.328 -2.68 -3.557 1 97.12 84 GLU A CA 1
ATOM 693 C C . GLU A 1 84 ? -11.234 -1.856 -4.242 1 97.12 84 GLU A C 1
ATOM 695 O O . GLU A 1 84 ? -10.875 -2.131 -5.387 1 97.12 84 GLU A O 1
ATOM 700 N N . ILE A 1 85 ? -10.719 -0.888 -3.588 1 97.69 85 ILE A N 1
ATOM 701 C CA . ILE A 1 85 ? -9.633 -0.07 -4.121 1 97.69 85 ILE A CA 1
ATOM 702 C C . ILE A 1 85 ? -8.367 -0.914 -4.258 1 97.69 85 ILE A C 1
ATOM 704 O O . ILE A 1 85 ? -7.688 -0.861 -5.281 1 97.69 85 ILE A O 1
ATOM 708 N N . ASP A 1 86 ? -8.086 -1.657 -3.207 1 98 86 ASP A N 1
ATOM 709 C CA . ASP A 1 86 ? -6.914 -2.523 -3.244 1 98 86 ASP A CA 1
ATOM 710 C C . ASP A 1 86 ? -7 -3.512 -4.402 1 98 86 ASP A C 1
ATOM 712 O O . ASP A 1 86 ? -6.008 -3.752 -5.094 1 98 86 ASP A O 1
ATOM 716 N N . ILE A 1 87 ? -8.172 -4.09 -4.637 1 98.19 87 ILE A N 1
ATOM 717 C CA . ILE A 1 87 ? -8.391 -5.043 -5.719 1 98.19 87 ILE A CA 1
ATOM 718 C C . ILE A 1 87 ? -8.195 -4.352 -7.062 1 98.19 87 ILE A C 1
ATOM 720 O O . ILE A 1 87 ? -7.488 -4.863 -7.938 1 98.19 87 ILE A O 1
ATOM 724 N N . THR A 1 88 ? -8.805 -3.189 -7.199 1 98.38 88 THR A N 1
ATOM 725 C CA . THR A 1 88 ? -8.695 -2.422 -8.438 1 98.38 88 THR A CA 1
ATOM 726 C C . THR A 1 88 ? -7.234 -2.098 -8.742 1 98.38 88 THR A C 1
ATOM 728 O O . THR A 1 88 ? -6.781 -2.27 -9.875 1 98.38 88 THR A O 1
ATOM 731 N N . ASN A 1 89 ? -6.543 -1.644 -7.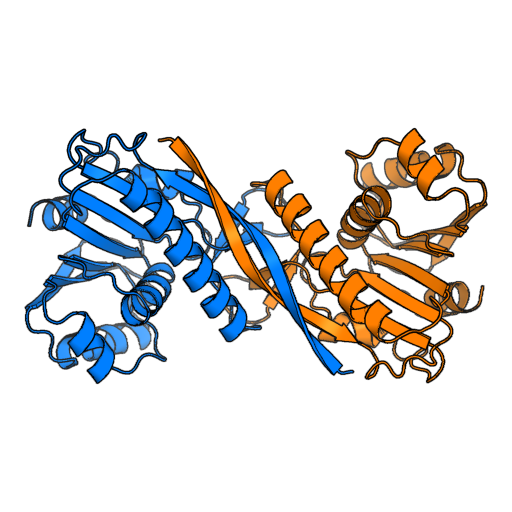758 1 98.81 89 ASN A N 1
ATOM 732 C CA . ASN A 1 89 ? -5.141 -1.278 -7.938 1 98.81 89 ASN A CA 1
ATOM 733 C C . ASN A 1 89 ? -4.281 -2.496 -8.266 1 98.81 89 ASN A C 1
ATOM 735 O O . ASN A 1 89 ? -3.391 -2.424 -9.117 1 98.81 89 ASN A O 1
ATOM 739 N N . SER A 1 90 ? -4.492 -3.607 -7.555 1 98.75 90 SER A N 1
ATOM 740 C CA . SER A 1 90 ? -3.758 -4.836 -7.836 1 98.75 90 SER A CA 1
ATOM 741 C C . SER A 1 90 ? -3.977 -5.289 -9.273 1 98.75 90 SER A C 1
ATOM 743 O O . SER A 1 90 ? -3.027 -5.672 -9.961 1 98.75 90 SER A O 1
ATOM 745 N N . ASN A 1 91 ? -5.223 -5.262 -9.688 1 98.69 91 ASN A N 1
ATOM 746 C CA . ASN A 1 91 ? -5.531 -5.645 -11.062 1 98.69 91 ASN A CA 1
ATOM 747 C C . ASN A 1 91 ? -4.82 -4.742 -12.07 1 98.69 91 ASN A C 1
ATOM 749 O O . ASN A 1 91 ? -4.258 -5.223 -13.047 1 98.69 91 ASN A O 1
ATOM 753 N N . ALA A 1 92 ? -4.875 -3.441 -11.867 1 98.81 92 ALA A N 1
ATOM 754 C CA . ALA A 1 92 ? -4.223 -2.49 -12.758 1 98.81 92 ALA A CA 1
ATOM 755 C C . ALA A 1 92 ? -2.719 -2.744 -12.828 1 98.81 92 ALA A C 1
ATOM 757 O O . ALA A 1 92 ? -2.127 -2.721 -13.914 1 98.81 92 ALA A O 1
ATOM 758 N N . TYR A 1 93 ? -2.135 -2.969 -11.703 1 98.88 93 TYR A N 1
ATOM 759 C CA . TYR A 1 93 ? -0.714 -3.273 -11.578 1 98.88 93 TYR A CA 1
ATOM 760 C C . TYR A 1 93 ? -0.362 -4.551 -12.328 1 98.88 93 TYR A C 1
ATOM 762 O O . TYR A 1 93 ? 0.58 -4.57 -13.125 1 98.88 93 TYR A O 1
ATOM 770 N N . LEU A 1 94 ? -1.108 -5.586 -12.094 1 98.88 94 LEU A N 1
ATOM 771 C CA . LEU A 1 94 ? -0.837 -6.887 -12.703 1 98.88 94 LEU A CA 1
ATOM 772 C C . LEU A 1 94 ? -1.07 -6.844 -14.203 1 98.88 94 LEU A C 1
ATOM 774 O O . LEU A 1 94 ? -0.34 -7.477 -14.969 1 98.88 94 LEU A O 1
ATOM 778 N N . ASN A 1 95 ? -2.104 -6.148 -14.633 1 98.81 95 ASN A N 1
ATOM 779 C CA . ASN A 1 95 ? -2.309 -5.957 -16.062 1 98.81 95 ASN A CA 1
ATOM 780 C C . ASN A 1 95 ? -1.12 -5.25 -16.719 1 98.81 95 ASN A C 1
ATOM 782 O O . ASN A 1 95 ? -0.651 -5.664 -17.781 1 98.81 95 ASN A O 1
ATOM 786 N N . ALA A 1 96 ? -0.661 -4.191 -16.078 1 98.75 96 ALA A N 1
ATOM 787 C CA . ALA A 1 96 ? 0.491 -3.457 -16.594 1 98.75 96 ALA A CA 1
ATOM 788 C C . ALA A 1 96 ? 1.73 -4.348 -16.656 1 98.75 96 ALA A C 1
ATOM 790 O O . ALA A 1 96 ? 2.514 -4.277 -17.594 1 98.75 96 ALA A O 1
ATOM 791 N N . MET A 1 97 ? 1.914 -5.102 -15.609 1 98.56 97 MET A N 1
ATOM 792 C CA . MET A 1 97 ? 3.039 -6.031 -15.555 1 98.56 97 MET A CA 1
ATOM 793 C C . MET A 1 97 ? 3.008 -6.992 -16.734 1 98.56 97 MET A C 1
ATOM 795 O O . MET A 1 97 ? 4.027 -7.203 -17.406 1 98.56 97 MET A O 1
ATOM 799 N N . MET A 1 98 ? 1.851 -7.574 -16.984 1 98.31 98 MET A N 1
ATOM 800 C CA . MET A 1 98 ? 1.714 -8.547 -18.078 1 98.31 98 MET A CA 1
ATOM 801 C C . MET A 1 98 ? 1.943 -7.883 -19.422 1 98.31 98 MET A C 1
ATOM 803 O O . MET A 1 98 ? 2.57 -8.469 -20.312 1 98.31 98 MET A O 1
ATOM 807 N N . GLU A 1 99 ? 1.369 -6.715 -19.578 1 97.81 99 GLU A N 1
ATOM 808 C CA . GLU A 1 99 ? 1.589 -5.98 -20.828 1 97.81 99 GLU A CA 1
ATOM 809 C C . GLU A 1 99 ? 3.078 -5.77 -21.078 1 97.81 99 GLU A C 1
ATOM 811 O O . GLU A 1 99 ? 3.557 -6.004 -22.188 1 97.81 99 GLU A O 1
ATOM 816 N N . GLU A 1 100 ? 3.746 -5.34 -20.047 1 96.81 100 GLU A N 1
ATOM 817 C CA . GLU A 1 100 ? 5.184 -5.129 -20.172 1 96.81 100 GLU A CA 1
ATOM 818 C C . GLU A 1 100 ? 5.91 -6.434 -20.484 1 96.81 100 GLU A C 1
ATOM 820 O O . GLU A 1 100 ? 6.781 -6.473 -21.359 1 96.81 100 GLU A O 1
ATOM 825 N N . LEU A 1 101 ? 5.613 -7.441 -19.781 1 97 101 LEU A N 1
ATOM 826 C CA . LEU A 1 101 ? 6.262 -8.734 -19.953 1 97 101 LEU A CA 1
ATOM 827 C C . LEU A 1 101 ? 6.047 -9.258 -21.375 1 97 101 LEU A C 1
ATOM 829 O O . LEU A 1 101 ? 7 -9.664 -22.047 1 97 101 LEU A O 1
ATOM 833 N N . LEU A 1 102 ? 4.84 -9.203 -21.859 1 97.06 102 LEU A N 1
ATOM 834 C CA . LEU A 1 102 ? 4.477 -9.836 -23.125 1 97.06 102 LEU A CA 1
ATOM 835 C C . LEU A 1 102 ? 4.977 -9.016 -24.312 1 97.06 102 LEU A C 1
ATOM 837 O O . LEU A 1 102 ? 5.043 -9.516 -25.438 1 97.06 102 LEU A O 1
ATOM 841 N N . SER A 1 103 ? 5.344 -7.77 -24.062 1 96.62 103 SER A N 1
ATOM 842 C CA . SER A 1 103 ? 5.906 -6.941 -25.125 1 96.62 103 SER A CA 1
ATOM 843 C C . SER A 1 103 ? 7.242 -7.492 -25.609 1 96.62 103 SER A C 1
ATOM 845 O O . SER A 1 103 ? 7.703 -7.148 -26.703 1 96.62 103 SER A O 1
ATOM 847 N N . ASN A 1 104 ? 7.816 -8.383 -24.844 1 95.38 104 ASN A N 1
ATOM 848 C CA . ASN A 1 104 ? 9.102 -8.984 -25.188 1 95.38 104 ASN A CA 1
ATOM 849 C C . ASN A 1 104 ? 8.922 -10.195 -26.109 1 95.38 104 ASN A C 1
ATOM 851 O O . ASN A 1 104 ? 9.898 -10.766 -26.578 1 95.38 104 ASN A O 1
ATOM 855 N N . TYR A 1 105 ? 7.688 -10.555 -26.406 1 97.12 105 TYR A N 1
ATOM 856 C CA . TYR A 1 105 ? 7.434 -11.812 -27.094 1 97.12 105 TYR A CA 1
ATOM 857 C C . TYR A 1 105 ? 6.656 -11.594 -28.391 1 97.12 105 TYR A C 1
ATOM 859 O O . TYR A 1 105 ? 5.688 -10.828 -28.406 1 97.12 105 TYR A O 1
ATOM 867 N N . VAL A 1 106 ? 7.098 -12.25 -29.422 1 96.38 106 VAL A N 1
ATOM 868 C CA . VAL A 1 106 ? 6.344 -12.258 -30.672 1 96.38 106 VAL A CA 1
ATOM 869 C C . VAL A 1 106 ? 5.105 -13.133 -30.516 1 96.38 106 VAL A C 1
ATOM 871 O O . VAL A 1 106 ? 3.996 -12.719 -30.875 1 96.38 106 VAL A O 1
ATOM 874 N N . ASN A 1 107 ? 5.352 -14.32 -29.969 1 95.19 107 ASN A N 1
ATOM 875 C CA . ASN A 1 107 ? 4.273 -15.242 -29.625 1 95.19 107 ASN A CA 1
ATOM 876 C C . ASN A 1 107 ? 4.133 -15.391 -28.109 1 95.19 107 ASN A C 1
ATOM 878 O O . ASN A 1 107 ? 5.133 -15.469 -27.406 1 95.19 107 ASN A O 1
ATOM 882 N N . THR A 1 108 ? 2.951 -15.43 -27.688 1 95.31 108 THR A N 1
ATOM 883 C CA . THR A 1 108 ? 2.709 -15.57 -26.25 1 95.31 108 THR A CA 1
ATOM 884 C C . THR A 1 108 ? 3.154 -16.953 -25.766 1 95.31 108 THR A C 1
ATOM 886 O O . THR A 1 108 ? 2.701 -17.969 -26.281 1 95.31 108 THR A O 1
ATOM 889 N N . PRO A 1 109 ? 4.016 -16.984 -24.812 1 97.38 109 PRO A N 1
ATOM 890 C CA . PRO A 1 109 ? 4.383 -18.281 -24.219 1 97.38 109 PRO A CA 1
ATOM 891 C C . PRO A 1 109 ? 3.25 -18.906 -23.422 1 97.38 109 PRO A C 1
ATOM 893 O O . PRO A 1 109 ? 2.217 -18.266 -23.203 1 97.38 109 PRO A O 1
ATOM 896 N N . GLN A 1 110 ? 3.473 -20.219 -23.078 1 97.62 110 GLN A N 1
ATOM 897 C CA . GLN A 1 110 ? 2.551 -20.828 -22.141 1 97.62 110 GLN A CA 1
ATOM 898 C C . GLN A 1 110 ? 2.598 -20.141 -20.781 1 97.62 110 GLN A C 1
ATOM 900 O O . GLN A 1 110 ? 3.676 -19.922 -20.219 1 97.62 110 GLN A O 1
ATOM 905 N N . ILE A 1 111 ? 1.438 -19.75 -20.266 1 98.25 111 ILE A N 1
ATOM 906 C CA . ILE A 1 111 ? 1.364 -19.047 -18.984 1 98.25 111 ILE A CA 1
ATOM 907 C C . ILE A 1 111 ? 0.784 -19.969 -17.922 1 98.25 111 ILE A C 1
ATOM 909 O O . ILE A 1 111 ? -0.259 -20.594 -18.125 1 98.25 111 ILE A O 1
ATOM 913 N N . ASN A 1 112 ? 1.454 -20.156 -16.859 1 98.75 112 ASN A N 1
ATOM 914 C CA . ASN A 1 112 ? 0.998 -20.828 -15.641 1 98.75 112 ASN A CA 1
ATOM 915 C C . ASN A 1 112 ? 1.001 -19.875 -14.438 1 98.75 112 ASN A C 1
ATOM 917 O O . ASN A 1 112 ? 1.8 -18.938 -14.383 1 98.75 112 ASN A O 1
ATOM 921 N N . VAL A 1 113 ? 0.097 -20.188 -13.5 1 98.81 113 VAL A N 1
ATOM 922 C CA . VAL A 1 113 ? 0.027 -19.312 -12.328 1 98.81 113 VAL A CA 1
ATOM 923 C C . VAL A 1 113 ? -0.053 -20.156 -11.062 1 98.81 113 VAL A C 1
ATOM 925 O O . VAL A 1 113 ? -0.638 -21.234 -11.062 1 98.81 113 VAL A O 1
ATOM 928 N N . LEU A 1 114 ? 0.567 -19.641 -10.039 1 98.88 114 LEU A N 1
ATOM 929 C CA . LEU A 1 114 ? 0.52 -20.234 -8.703 1 98.88 114 LEU A CA 1
ATOM 930 C C . LEU A 1 114 ? 0.305 -19.156 -7.648 1 98.88 114 LEU A C 1
ATOM 932 O O . LEU A 1 114 ? 1.055 -18.172 -7.59 1 98.88 114 LEU A O 1
ATOM 936 N N . GLY A 1 115 ? -0.747 -19.297 -6.859 1 98.62 115 GLY A N 1
ATOM 937 C CA . GLY A 1 115 ? -1.002 -18.406 -5.742 1 98.62 115 GLY A CA 1
ATOM 938 C C . GLY A 1 115 ? -0.894 -19.094 -4.395 1 98.62 115 GLY A C 1
ATOM 939 O O . GLY A 1 115 ? -1.567 -20.094 -4.148 1 98.62 115 GLY A O 1
ATOM 940 N N . PHE A 1 116 ? -0.078 -18.531 -3.57 1 98.19 116 PHE A N 1
ATOM 941 C CA . PHE A 1 116 ? 0.104 -19.062 -2.223 1 98.19 116 PHE A CA 1
ATOM 942 C C . PHE A 1 116 ? -0.695 -18.25 -1.212 1 98.19 116 PHE A C 1
ATOM 944 O O . PHE A 1 116 ? -0.515 -17.031 -1.103 1 98.19 116 PHE A O 1
ATOM 951 N N . SER A 1 117 ? -1.583 -18.938 -0.39 1 94.88 117 SER A N 1
ATOM 952 C CA . SER A 1 117 ? -2.326 -18.281 0.685 1 94.88 117 SER A CA 1
ATOM 953 C C . SER A 1 117 ? -3.088 -17.062 0.172 1 94.88 117 SER A C 1
ATOM 955 O O . SER A 1 117 ? -3.934 -17.188 -0.717 1 94.88 117 SER A O 1
ATOM 957 N N . GLN A 1 118 ? -2.836 -15.836 0.614 1 96.44 118 GLN A N 1
ATOM 958 C CA . GLN A 1 118 ? -3.539 -14.648 0.144 1 96.44 118 GLN A CA 1
ATOM 959 C C . GLN A 1 118 ? -3.34 -14.445 -1.355 1 96.44 118 GLN A C 1
ATOM 961 O O . GLN A 1 118 ? -4.23 -13.945 -2.045 1 96.44 118 GLN A O 1
ATOM 966 N N . GLY A 1 119 ? -2.18 -14.875 -1.86 1 98.31 119 GLY A N 1
ATOM 967 C CA . GLY A 1 119 ? -1.881 -14.742 -3.277 1 98.31 119 GLY A CA 1
ATOM 968 C C . GLY A 1 119 ? -2.846 -15.516 -4.16 1 98.31 119 GLY A C 1
ATOM 969 O O . GLY A 1 119 ? -3.047 -15.156 -5.324 1 98.31 119 GLY A O 1
ATOM 970 N N . ALA A 1 120 ? -3.428 -16.547 -3.639 1 96.75 120 ALA A N 1
ATOM 971 C CA . ALA A 1 120 ? -4.383 -17.344 -4.398 1 96.75 120 ALA A CA 1
ATOM 972 C C . ALA A 1 120 ? -5.637 -16.547 -4.727 1 96.75 120 ALA A C 1
ATOM 974 O O . ALA A 1 120 ? -6.141 -16.609 -5.848 1 96.75 120 ALA A O 1
ATOM 975 N N . ALA A 1 121 ? -6.117 -15.844 -3.762 1 96.12 121 ALA A N 1
ATOM 976 C CA . ALA A 1 121 ? -7.297 -15.008 -3.982 1 96.12 121 ALA A CA 1
ATOM 977 C C . ALA A 1 121 ? -6.996 -13.891 -4.973 1 96.12 121 ALA A C 1
ATOM 979 O O . ALA A 1 121 ? -7.793 -13.617 -5.875 1 96.12 121 ALA A O 1
ATOM 980 N N . THR A 1 122 ? -5.855 -13.266 -4.805 1 98.44 122 THR A N 1
ATOM 981 C CA . THR A 1 122 ? -5.449 -12.203 -5.719 1 98.44 122 THR A CA 1
ATOM 982 C C . THR A 1 122 ? -5.316 -12.734 -7.145 1 98.44 122 THR A C 1
ATOM 984 O O . THR A 1 122 ? -5.836 -12.133 -8.086 1 98.44 122 THR A O 1
ATOM 987 N N . MET A 1 123 ? -4.695 -13.812 -7.258 1 98.44 123 MET A N 1
ATOM 988 C CA . MET A 1 123 ? -4.488 -14.469 -8.547 1 98.44 123 MET A CA 1
ATOM 989 C C . MET A 1 123 ? -5.82 -14.773 -9.227 1 98.44 123 MET A C 1
ATOM 991 O O . MET A 1 123 ? -6.008 -14.453 -10.406 1 98.44 123 MET A O 1
ATOM 995 N N . SER A 1 124 ? -6.727 -15.328 -8.484 1 97.06 124 SER A N 1
ATOM 996 C CA . SER A 1 124 ? -8.008 -15.719 -9.07 1 97.06 124 SER A CA 1
ATOM 997 C C . SER A 1 124 ? -8.797 -14.508 -9.531 1 97.06 124 SER A C 1
ATOM 999 O O . SER A 1 124 ? -9.375 -14.516 -10.617 1 97.06 124 SER A O 1
ATOM 1001 N N . ARG A 1 125 ? -8.82 -13.43 -8.75 1 97.62 125 ARG A N 1
ATOM 1002 C CA . ARG A 1 125 ? -9.5 -12.203 -9.148 1 97.62 125 ARG A CA 1
ATOM 1003 C C . ARG A 1 125 ? -8.906 -11.633 -10.43 1 97.62 125 ARG A C 1
ATOM 1005 O O . ARG A 1 125 ? -9.633 -11.227 -11.336 1 97.62 125 ARG A O 1
ATOM 1012 N N . TRP A 1 126 ? -7.598 -11.641 -10.43 1 98.25 12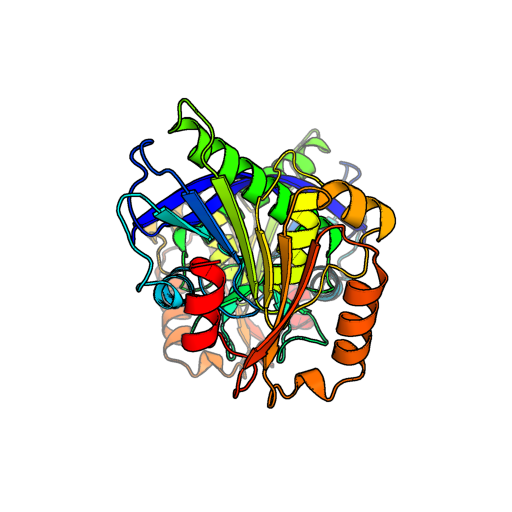6 TRP A N 1
ATOM 1013 C CA . TRP A 1 126 ? -6.891 -11.047 -11.562 1 98.25 126 TRP A CA 1
ATOM 1014 C C . TRP A 1 126 ? -7.18 -11.82 -12.844 1 98.25 126 TRP A C 1
ATOM 1016 O O . TRP A 1 126 ? -7.527 -11.227 -13.867 1 98.25 126 TRP A O 1
ATOM 1026 N N . ILE A 1 127 ? -7.078 -13.117 -12.836 1 97.25 127 ILE A N 1
ATOM 1027 C CA . ILE A 1 127 ? -7.309 -13.938 -14.023 1 97.25 127 ILE A CA 1
ATOM 1028 C C . ILE A 1 127 ? -8.742 -13.727 -14.523 1 97.25 127 ILE A C 1
ATOM 1030 O O . ILE A 1 127 ? -8.969 -13.609 -15.727 1 97.25 127 ILE A O 1
ATOM 1034 N N . CYS A 1 128 ? -9.641 -13.633 -13.641 1 96.62 128 CYS A N 1
ATOM 1035 C CA . CYS A 1 128 ? -11.055 -13.555 -14.016 1 96.62 128 CYS A CA 1
ATOM 1036 C C . CYS A 1 128 ? -11.367 -12.219 -14.672 1 96.62 128 CYS A C 1
ATOM 1038 O O . CYS A 1 128 ? -12.32 -12.109 -15.438 1 96.62 128 CYS A O 1
ATOM 1040 N N . GLN A 1 129 ? -10.633 -11.195 -14.383 1 96.12 129 GLN A N 1
ATOM 1041 C CA . GLN A 1 129 ? -10.914 -9.898 -15 1 96.12 129 GLN A CA 1
ATOM 1042 C C . GLN A 1 129 ? -9.969 -9.625 -16.172 1 96.12 129 GLN A C 1
ATOM 1044 O O . GLN A 1 129 ? -10.141 -8.641 -16.891 1 96.12 129 GLN A O 1
ATOM 1049 N N . SER A 1 130 ? -8.953 -10.43 -16.359 1 95.62 130 SER A N 1
ATOM 1050 C CA . SER A 1 130 ? -7.953 -10.219 -17.406 1 95.62 130 SER A CA 1
ATOM 1051 C C . SER A 1 130 ? -8.273 -11.039 -18.641 1 95.62 130 SER A C 1
ATOM 1053 O O . SER A 1 130 ? -9.266 -11.766 -18.688 1 95.62 130 SER A O 1
ATOM 1055 N N . SER A 1 131 ? -7.422 -10.875 -19.672 1 92.62 131 SER A N 1
ATOM 1056 C CA . SER A 1 131 ? -7.566 -11.648 -20.891 1 92.62 131 SER A CA 1
ATOM 1057 C C . SER A 1 131 ? -6.633 -12.859 -20.906 1 92.62 131 SER A C 1
ATOM 1059 O O . SER A 1 131 ? -6.578 -13.602 -21.891 1 92.62 131 SER A O 1
ATOM 1061 N N . ILE A 1 132 ? -6.012 -13.031 -19.812 1 94.06 132 ILE A N 1
ATOM 1062 C CA . ILE A 1 132 ? -5.023 -14.102 -19.719 1 94.06 132 ILE A CA 1
ATOM 1063 C C . ILE A 1 132 ? -5.73 -15.445 -19.562 1 94.06 132 ILE A C 1
ATOM 1065 O O . ILE A 1 132 ? -6.699 -15.562 -18.812 1 94.06 132 ILE A O 1
ATOM 1069 N N . GLN A 1 133 ? -5.207 -16.453 -20.266 1 93.88 133 GLN A N 1
ATOM 1070 C CA . GLN A 1 133 ? -5.688 -17.828 -20.156 1 93.88 133 GLN A CA 1
ATOM 1071 C C . GLN A 1 133 ? -4.566 -18.766 -19.75 1 93.88 133 GLN A C 1
ATOM 1073 O O . GLN A 1 133 ? -3.865 -19.312 -20.594 1 93.88 133 GLN A O 1
ATOM 1078 N N . PRO A 1 134 ? -4.477 -19 -18.484 1 97.88 134 PRO A N 1
ATOM 1079 C CA . PRO A 1 134 ? -3.377 -19.859 -18.031 1 97.88 134 PRO A CA 1
ATOM 1080 C C . PRO A 1 134 ? -3.6 -21.328 -18.359 1 97.88 134 PRO A C 1
ATOM 1082 O O . PRO A 1 134 ? -4.738 -21.812 -18.359 1 97.88 134 PRO A O 1
ATOM 1085 N N . SER A 1 135 ? -2.512 -22.016 -18.656 1 97.94 135 SER A N 1
ATOM 1086 C CA . SER A 1 135 ? -2.566 -23.469 -18.859 1 97.94 135 SER A CA 1
ATOM 1087 C C . SER A 1 135 ? -2.738 -24.203 -17.547 1 97.94 135 SER A C 1
ATOM 1089 O O . SER A 1 135 ? -3.467 -25.203 -17.469 1 97.94 135 SER A O 1
ATOM 1091 N N . LYS A 1 136 ? -2.082 -23.766 -16.5 1 98.44 136 LYS A N 1
ATOM 1092 C CA . LYS A 1 136 ? -2.188 -24.312 -15.148 1 98.44 136 LYS A CA 1
ATOM 1093 C C . LYS A 1 136 ? -2.516 -23.219 -14.141 1 98.44 136 LYS A C 1
ATOM 1095 O O . LYS A 1 136 ? -1.979 -22.109 -14.219 1 98.44 136 LYS A O 1
ATOM 1100 N N . VAL A 1 137 ? -3.371 -23.562 -13.25 1 98.38 137 VAL A N 1
ATOM 1101 C CA . VAL A 1 137 ? -3.723 -22.703 -12.133 1 98.38 137 VAL A CA 1
ATOM 1102 C C . VAL A 1 137 ? -3.557 -23.469 -10.82 1 98.38 137 VAL A C 1
ATOM 1104 O O . VAL A 1 137 ? -4.27 -24.453 -10.57 1 98.38 137 VAL A O 1
ATOM 1107 N N . VAL A 1 138 ? -2.664 -23 -9.984 1 98.38 138 VAL A N 1
ATOM 1108 C CA . VAL A 1 138 ? -2.375 -23.719 -8.75 1 98.38 138 VAL A CA 1
ATOM 1109 C C . VAL A 1 138 ? -2.789 -22.875 -7.547 1 98.38 138 VAL A C 1
ATOM 1111 O O . VAL A 1 138 ? -2.227 -21.797 -7.312 1 98.38 138 VAL A O 1
ATOM 1114 N N . PHE A 1 139 ? -3.777 -23.328 -6.836 1 96.56 139 PHE A N 1
ATOM 1115 C CA . PHE A 1 139 ? -4.109 -22.812 -5.52 1 96.56 139 PHE A CA 1
ATOM 1116 C C . PHE A 1 139 ? -3.33 -23.531 -4.43 1 96.56 139 PHE A C 1
ATOM 1118 O O . PHE A 1 139 ? -3.652 -24.672 -4.09 1 96.56 139 PHE A O 1
ATOM 1125 N N . TRP A 1 140 ? -2.309 -22.859 -3.895 1 96.88 140 TRP A N 1
ATOM 1126 C CA . TRP A 1 140 ? -1.445 -23.484 -2.896 1 96.88 140 TRP A CA 1
ATOM 1127 C C . TRP A 1 140 ? -1.743 -22.938 -1.503 1 96.88 140 TRP A C 1
ATOM 1129 O O . TRP A 1 140 ? -1.458 -21.781 -1.209 1 96.88 140 TRP A O 1
ATOM 1139 N N . ALA A 1 141 ? -2.24 -23.797 -0.588 1 93.06 141 ALA A N 1
ATOM 1140 C CA . ALA A 1 141 ? -2.6 -23.422 0.774 1 93.06 141 ALA A CA 1
ATOM 1141 C C . ALA A 1 141 ? -3.482 -22.172 0.779 1 93.06 141 ALA A C 1
ATOM 1143 O O . ALA A 1 141 ? -3.299 -21.281 1.607 1 93.06 141 ALA A O 1
ATOM 1144 N N . GLY A 1 142 ? -4.301 -22.062 -0.275 1 92.12 142 GLY A N 1
ATOM 1145 C CA . GLY A 1 142 ? -5.195 -20.922 -0.472 1 92.12 142 GLY A CA 1
ATOM 1146 C C . GLY A 1 142 ? -6.398 -21.266 -1.335 1 92.12 142 GLY A C 1
ATOM 1147 O O . GLY A 1 142 ? -6.457 -22.328 -1.938 1 92.12 142 GLY A O 1
ATOM 1148 N N . ALA A 1 143 ? -7.32 -20.344 -1.368 1 90.25 143 ALA A N 1
ATOM 1149 C CA . ALA A 1 143 ? -8.578 -20.531 -2.09 1 90.25 143 ALA A CA 1
ATOM 1150 C C . ALA A 1 143 ? -8.836 -19.375 -3.053 1 90.25 143 ALA A C 1
ATOM 1152 O O . ALA A 1 143 ? -8.227 -18.312 -2.932 1 90.25 143 ALA A O 1
ATOM 1153 N N . PRO A 1 144 ? -9.656 -19.672 -4.082 1 93.25 144 PRO A N 1
ATOM 1154 C CA . PRO A 1 144 ? -10.109 -18.531 -4.875 1 93.25 144 PRO A CA 1
ATOM 1155 C C . PRO A 1 144 ? -10.781 -17.453 -4.023 1 93.25 144 PRO A C 1
ATOM 1157 O O . PRO A 1 144 ? -11.25 -17.734 -2.92 1 93.25 144 PRO A O 1
ATOM 1160 N N . ALA A 1 145 ? -10.766 -16.297 -4.574 1 93.5 145 ALA A N 1
ATOM 1161 C CA . ALA A 1 145 ? -11.453 -15.195 -3.885 1 93.5 145 ALA A CA 1
ATOM 1162 C C . ALA A 1 145 ? -12.906 -15.547 -3.609 1 93.5 145 ALA A C 1
ATOM 1164 O O . ALA A 1 145 ? -13.602 -16.094 -4.48 1 93.5 145 ALA A O 1
ATOM 1165 N N . TYR A 1 146 ? -13.383 -15.188 -2.455 1 87.12 146 TYR A N 1
ATOM 1166 C CA . TYR A 1 146 ? -14.719 -15.594 -2.016 1 87.12 146 TYR A CA 1
ATOM 1167 C C . TYR A 1 146 ? -15.797 -14.82 -2.762 1 87.12 146 TYR A C 1
ATOM 1169 O O . TYR A 1 146 ? -16.953 -15.258 -2.83 1 87.12 146 TYR A O 1
ATOM 1177 N N . ASP A 1 147 ? -15.422 -13.719 -3.279 1 90.88 147 ASP A N 1
ATOM 1178 C CA . ASP A 1 147 ? -16.406 -12.844 -3.893 1 90.88 147 ASP A CA 1
ATOM 1179 C C . ASP A 1 147 ? -16.531 -13.117 -5.391 1 90.88 147 ASP A C 1
ATOM 1181 O O . ASP A 1 147 ? -17.281 -12.43 -6.094 1 90.88 147 ASP A O 1
ATOM 1185 N N . LEU A 1 148 ? -15.836 -14.07 -5.902 1 92.38 148 LEU A N 1
ATOM 1186 C CA . LEU A 1 148 ? -15.93 -14.422 -7.316 1 92.38 148 LEU A CA 1
ATOM 1187 C C . LEU A 1 148 ? -17.125 -15.328 -7.574 1 92.38 148 LEU A C 1
ATOM 1189 O O . LEU A 1 148 ? -17.422 -16.219 -6.781 1 92.38 148 LEU A O 1
ATOM 1193 N N . ASP A 1 149 ? -17.766 -15.039 -8.672 1 91.56 149 ASP A N 1
ATOM 1194 C CA . ASP A 1 149 ? -18.797 -15.945 -9.156 1 91.56 149 ASP A CA 1
ATOM 1195 C C . ASP A 1 149 ? -18.188 -17.266 -9.641 1 91.56 149 ASP A C 1
ATOM 1197 O O . ASP A 1 149 ? -17.359 -17.266 -10.555 1 91.56 149 ASP A O 1
ATOM 1201 N N . ILE A 1 150 ? -18.656 -18.281 -9.062 1 88.62 150 ILE A N 1
ATOM 1202 C CA . ILE A 1 150 ? -18.062 -19.578 -9.32 1 88.62 150 ILE A CA 1
ATOM 1203 C C . ILE A 1 150 ? -18.25 -19.969 -10.781 1 88.62 150 ILE A C 1
ATOM 1205 O O . ILE A 1 150 ? -17.328 -20.484 -11.422 1 88.62 150 ILE A O 1
ATOM 1209 N N . ALA A 1 151 ? -19.422 -19.75 -11.297 1 91.75 151 ALA A N 1
ATOM 1210 C CA . ALA A 1 151 ? -19.703 -20.078 -12.695 1 91.75 151 ALA A CA 1
ATOM 1211 C C . ALA A 1 151 ? -18.781 -19.297 -13.641 1 91.75 151 ALA A C 1
ATOM 1213 O O . ALA A 1 151 ? -18.266 -19.859 -14.609 1 91.75 151 ALA A O 1
ATOM 1214 N N . PHE A 1 152 ? -18.625 -18.141 -13.305 1 93.19 152 PHE A N 1
ATOM 1215 C CA . PHE A 1 152 ? -17.75 -17.297 -14.109 1 93.19 152 PHE A CA 1
ATOM 1216 C C . PHE A 1 152 ? -16.297 -17.766 -14.016 1 93.19 152 PHE A C 1
ATOM 1218 O O . PHE A 1 152 ? -15.594 -17.812 -15.023 1 93.19 152 PHE A O 1
ATOM 1225 N N . MET A 1 153 ? -15.906 -18.094 -12.82 1 94 153 MET A N 1
ATOM 1226 C CA . MET A 1 153 ? -14.547 -18.594 -12.609 1 94 153 MET A CA 1
ATOM 1227 C C . MET A 1 153 ? -14.305 -19.859 -13.406 1 94 153 MET A C 1
ATOM 1229 O O . MET A 1 153 ? -13.258 -20.016 -14.047 1 94 153 MET A O 1
ATOM 1233 N N . VAL A 1 154 ? -15.273 -20.719 -13.398 1 94 154 VAL A N 1
ATOM 1234 C CA . VAL A 1 154 ? -15.164 -21.984 -14.133 1 94 154 VAL A CA 1
ATOM 1235 C C . VAL A 1 154 ? -15.023 -21.703 -15.625 1 94 154 VAL A C 1
ATOM 1237 O O . VAL A 1 154 ? -14.219 -22.344 -16.312 1 94 154 VAL A O 1
ATOM 1240 N N . GLU A 1 155 ? -15.773 -20.797 -16.062 1 93.62 155 GLU A N 1
ATOM 1241 C CA . GLU A 1 155 ? -15.688 -20.422 -17.469 1 93.62 155 GLU A CA 1
ATOM 1242 C C . GLU A 1 155 ? -14.297 -19.906 -17.828 1 93.62 155 GLU A C 1
ATOM 1244 O O . GLU A 1 155 ? -13.727 -20.266 -18.859 1 93.62 155 GLU A O 1
ATOM 1249 N N . LYS A 1 156 ? -13.742 -19.141 -16.969 1 93.19 156 LYS A N 1
ATOM 1250 C CA . LYS A 1 156 ? -12.438 -18.531 -17.203 1 93.19 156 LYS A CA 1
ATOM 1251 C C . LYS A 1 156 ? -11.32 -19.578 -17.141 1 93.19 156 LYS A C 1
ATOM 1253 O O . LYS A 1 156 ? -10.32 -19.469 -17.844 1 93.19 156 LYS A O 1
ATOM 1258 N N . PHE A 1 157 ? -11.523 -20.594 -16.312 1 94.31 157 PHE A N 1
ATOM 1259 C CA . PHE A 1 157 ? -10.492 -21.594 -16.078 1 94.31 157 PHE A CA 1
ATOM 1260 C C . PHE A 1 157 ? -10.773 -22.844 -16.906 1 94.31 157 PHE A C 1
ATOM 1262 O O . PHE A 1 157 ? -10.148 -23.891 -16.688 1 94.31 157 PHE A O 1
ATOM 1269 N N . ASN A 1 158 ? -11.641 -22.812 -17.812 1 91.31 158 ASN A N 1
ATOM 1270 C CA . ASN A 1 158 ? -12.141 -24 -18.5 1 91.31 158 ASN A CA 1
ATOM 1271 C C . ASN A 1 158 ? -11.023 -24.734 -19.25 1 91.31 158 ASN A C 1
ATOM 1273 O O . ASN A 1 158 ? -11.047 -25.953 -19.359 1 91.31 158 ASN A O 1
ATOM 1277 N N . SER A 1 159 ? -10.117 -24.016 -19.766 1 93.44 159 SER A N 1
ATOM 1278 C CA . SER A 1 159 ? -9.039 -24.641 -20.531 1 93.44 159 SER A CA 1
ATOM 1279 C C . SER A 1 159 ? -7.812 -24.891 -19.656 1 93.44 159 SER A C 1
ATOM 1281 O O . SER A 1 159 ? -6.777 -25.344 -20.156 1 93.44 159 SER A O 1
ATOM 1283 N N . SER A 1 160 ? -7.902 -24.641 -18.391 1 97.19 160 SER A N 1
ATOM 1284 C CA . SER A 1 160 ? -6.766 -24.75 -17.484 1 97.19 160 SER A CA 1
ATOM 1285 C C . SER A 1 160 ? -6.805 -26.062 -16.719 1 97.19 160 SER A C 1
ATOM 1287 O O . SER A 1 160 ? -7.883 -26.594 -16.453 1 97.19 160 SER A O 1
ATOM 1289 N N . GLN A 1 161 ? -5.684 -26.625 -16.453 1 97.5 161 GLN A N 1
ATOM 1290 C CA . GLN A 1 161 ? -5.578 -27.578 -15.352 1 97.5 161 GLN A CA 1
ATOM 1291 C C . GLN A 1 161 ? -5.566 -26.875 -14 1 97.5 161 GLN A C 1
ATOM 1293 O O . GLN A 1 161 ? -4.641 -26.125 -13.695 1 97.5 161 GLN A O 1
ATOM 1298 N N . VAL A 1 162 ? -6.566 -27.141 -13.164 1 97.31 162 VAL A N 1
ATOM 1299 C CA . VAL A 1 162 ? -6.684 -26.5 -11.852 1 97.31 162 VAL A CA 1
ATOM 1300 C C . VAL A 1 162 ? -6.176 -27.453 -10.773 1 97.31 162 VAL A C 1
ATOM 1302 O O . VAL A 1 162 ? -6.609 -28.609 -10.703 1 97.31 162 VAL A O 1
ATOM 1305 N N . ILE A 1 163 ? -5.262 -27 -9.969 1 97.31 163 ILE A N 1
ATOM 1306 C CA . ILE A 1 163 ? -4.645 -27.828 -8.938 1 97.31 163 ILE A CA 1
ATOM 1307 C C . ILE A 1 163 ? -4.812 -27.172 -7.574 1 97.31 163 ILE A C 1
ATOM 1309 O O . ILE A 1 163 ? -4.555 -25.984 -7.418 1 97.31 163 ILE A O 1
ATOM 1313 N N . LEU A 1 164 ? -5.312 -27.922 -6.617 1 95.81 164 LEU A N 1
ATOM 1314 C CA . LEU A 1 164 ? -5.332 -27.547 -5.211 1 95.81 164 LEU A CA 1
ATOM 1315 C C . LEU A 1 164 ? -4.238 -28.266 -4.438 1 95.81 164 LEU A C 1
ATOM 1317 O O . LEU A 1 164 ? -4.211 -29.5 -4.398 1 95.81 164 LEU A O 1
ATOM 1321 N N . ALA A 1 165 ? -3.295 -27.5 -3.9 1 96.12 165 ALA A N 1
ATOM 1322 C CA . ALA A 1 165 ? -2.193 -28.062 -3.125 1 96.12 165 ALA A CA 1
ATOM 1323 C C . ALA A 1 165 ? -2.365 -27.781 -1.637 1 96.12 165 ALA A C 1
ATOM 1325 O O . ALA A 1 165 ? -2.422 -26.609 -1.229 1 96.12 165 ALA A O 1
ATOM 1326 N N . LEU A 1 166 ? -2.365 -28.844 -0.819 1 93.06 166 LEU A N 1
ATOM 1327 C CA . LEU A 1 166 ? -2.645 -28.688 0.605 1 93.06 166 LEU A CA 1
ATOM 1328 C C . LEU A 1 166 ? -1.607 -29.438 1.442 1 93.06 166 LEU A C 1
ATOM 1330 O O . LEU A 1 166 ? -1.195 -30.547 1.092 1 93.06 166 LEU A O 1
ATOM 1334 N N . GLY A 1 1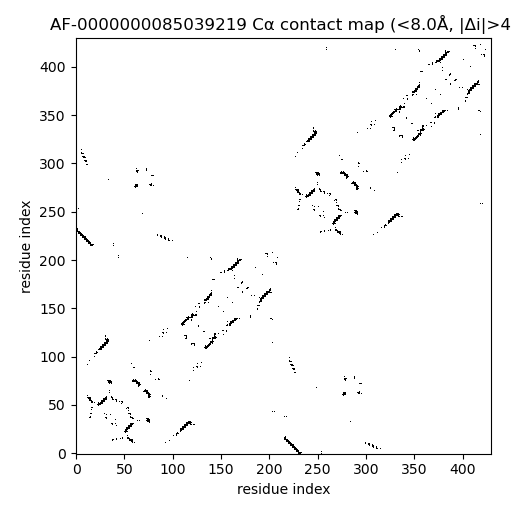67 ? -1.217 -28.75 2.533 1 92.94 16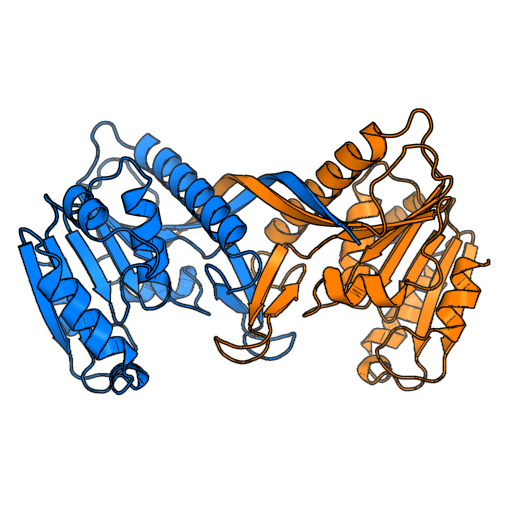7 GLY A N 1
ATOM 1335 C CA . GLY A 1 167 ? -0.372 -29.422 3.516 1 92.94 167 GLY A CA 1
ATOM 1336 C C . GLY A 1 167 ? -1.161 -30.156 4.578 1 92.94 167 GLY A C 1
ATOM 1337 O O . GLY A 1 167 ? -2.092 -29.609 5.168 1 92.94 167 GLY A O 1
ATOM 1338 N N . ASP A 1 168 ? -0.676 -31.297 4.93 1 90.75 168 ASP A N 1
ATOM 1339 C CA . ASP A 1 168 ? -1.386 -32.125 5.883 1 90.75 168 ASP A CA 1
ATOM 1340 C C . ASP A 1 168 ? -1.357 -31.531 7.285 1 90.75 168 ASP A C 1
ATOM 1342 O O . ASP A 1 168 ? -2.246 -31.797 8.102 1 90.75 168 ASP A O 1
ATOM 1346 N N . ASN A 1 169 ? -0.384 -30.719 7.555 1 90.69 169 ASN A N 1
ATOM 1347 C CA . ASN A 1 169 ? -0.218 -30.141 8.883 1 90.69 169 ASN A CA 1
ATOM 1348 C C . ASN A 1 169 ? -0.428 -28.641 8.867 1 90.69 169 ASN A C 1
ATOM 1350 O O . ASN A 1 169 ? 0.135 -27.922 9.695 1 90.69 169 ASN A O 1
ATOM 1354 N N . ASP A 1 170 ? -1.063 -28.203 7.844 1 90.81 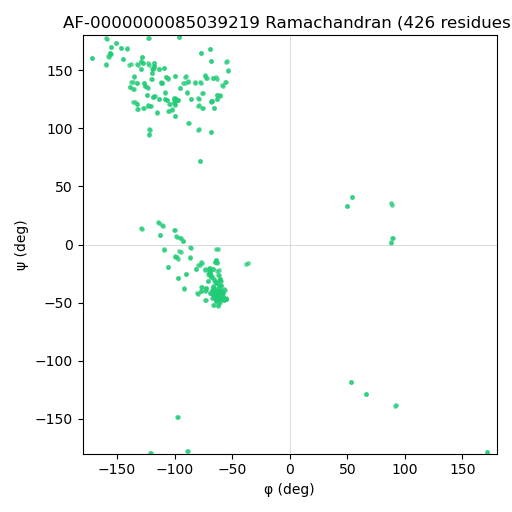170 ASP A N 1
ATOM 1355 C CA . ASP A 1 170 ? -1.384 -26.781 7.777 1 90.81 170 ASP A CA 1
ATOM 1356 C C . ASP A 1 170 ? -2.373 -26.391 8.875 1 90.81 170 ASP A C 1
ATOM 1358 O O . ASP A 1 170 ? -3.496 -26.891 8.914 1 90.81 170 ASP A O 1
ATOM 1362 N N . PRO A 1 171 ? -1.986 -25.531 9.758 1 85.31 171 PRO A N 1
ATOM 1363 C CA . PRO A 1 171 ? -2.883 -25.172 10.859 1 85.31 171 PRO A CA 1
ATOM 1364 C C . PRO A 1 171 ? -4.172 -24.5 10.375 1 85.31 171 PRO A C 1
ATOM 1366 O O . PRO A 1 171 ? -5.172 -24.5 11.094 1 85.31 171 PRO A O 1
ATOM 1369 N N . PHE A 1 172 ? -4.125 -23.969 9.266 1 78.44 172 PHE A N 1
ATOM 1370 C CA . PHE A 1 172 ? -5.309 -23.312 8.734 1 78.44 172 PHE A CA 1
ATOM 1371 C C . PHE A 1 172 ? -6.301 -24.328 8.18 1 78.44 172 PHE A C 1
ATOM 1373 O O . PHE A 1 172 ? -7.449 -24 7.895 1 78.44 172 PHE A O 1
ATOM 1380 N N . LEU A 1 173 ? -5.859 -25.484 7.93 1 70.12 173 LEU A N 1
ATOM 1381 C CA . LEU A 1 173 ? -6.715 -26.562 7.441 1 70.12 173 LEU A CA 1
ATOM 1382 C C . LEU A 1 173 ? -7.742 -26.953 8.5 1 70.12 173 LEU A C 1
ATOM 1384 O O . LEU A 1 173 ? -8.82 -27.453 8.164 1 70.12 173 LEU A O 1
ATOM 1388 N N . GLU A 1 174 ? -7.254 -26.969 9.688 1 65.81 174 GLU A N 1
ATOM 1389 C CA . GLU A 1 174 ? -8.188 -27.344 10.742 1 65.81 174 GLU A CA 1
ATOM 1390 C C . GLU A 1 174 ? -9.344 -26.344 10.828 1 65.81 174 GLU A C 1
ATOM 1392 O O . GLU A 1 174 ? -10.391 -26.656 11.406 1 65.81 174 GLU A O 1
ATOM 1397 N N . SER A 1 175 ? -9.195 -25.375 10.016 1 64.81 175 SER A N 1
ATOM 1398 C CA . SER A 1 175 ? -10.242 -24.359 10.094 1 64.81 175 SER A CA 1
ATOM 1399 C C . SER A 1 175 ? -11.359 -24.641 9.102 1 64.81 175 SER A C 1
ATOM 1401 O O . SER A 1 175 ? -11.172 -25.406 8.141 1 64.81 175 SER A O 1
ATOM 1403 N N . LYS A 1 176 ? -12.586 -24.453 9.5 1 63.19 176 LYS A N 1
ATOM 1404 C CA . LYS A 1 176 ? -13.781 -24.484 8.656 1 63.19 176 LYS A CA 1
ATOM 1405 C C . LYS A 1 176 ? -13.492 -23.891 7.277 1 63.19 176 LYS A C 1
ATOM 1407 O O . LYS A 1 176 ? -14.094 -24.297 6.281 1 63.19 176 LYS A O 1
ATOM 1412 N N . ILE A 1 177 ? -12.414 -23.203 7.195 1 65.12 177 ILE A N 1
ATOM 1413 C CA . ILE A 1 177 ? -12.094 -22.469 5.969 1 65.12 177 ILE A CA 1
ATOM 1414 C C . ILE A 1 177 ? -11.578 -23.438 4.91 1 65.12 177 ILE A C 1
ATOM 1416 O O . ILE A 1 177 ? -12.016 -23.406 3.756 1 65.12 177 ILE A O 1
ATOM 1420 N N . TYR A 1 178 ? -10.875 -24.391 5.277 1 73.81 178 TYR A N 1
ATOM 1421 C CA . TYR A 1 178 ? -10.258 -25.25 4.273 1 73.81 178 TYR A CA 1
ATOM 1422 C C . TYR A 1 178 ? -11.266 -26.266 3.734 1 73.81 178 TYR A C 1
ATOM 1424 O O . TYR A 1 178 ? -11.273 -26.562 2.539 1 73.81 178 TYR A O 1
ATOM 1432 N N . SER A 1 179 ? -11.984 -26.766 4.695 1 76.25 179 SER A N 1
ATOM 1433 C CA . SER A 1 179 ? -13.031 -27.656 4.199 1 76.25 179 SER A CA 1
ATOM 1434 C C . SER A 1 179 ? -13.938 -26.922 3.203 1 76.25 179 SER A C 1
ATOM 1436 O O . SER A 1 179 ? -14.344 -27.5 2.193 1 76.25 179 SER A O 1
ATOM 1438 N N . GLN A 1 180 ? -14.164 -25.812 3.467 1 77.12 180 GLN A N 1
ATOM 1439 C CA . GLN A 1 180 ? -14.992 -25 2.578 1 77.12 180 GLN A CA 1
ATOM 1440 C C . GLN A 1 180 ? -14.297 -24.75 1.246 1 77.12 180 GLN A C 1
ATOM 1442 O O . GLN A 1 180 ? -14.922 -24.797 0.188 1 77.12 180 GLN A O 1
ATOM 1447 N N . VAL A 1 181 ? -12.984 -24.594 1.341 1 79 181 VAL A N 1
ATOM 1448 C CA . VAL A 1 181 ? -12.188 -24.359 0.137 1 79 181 VAL A CA 1
ATOM 1449 C C . VAL A 1 181 ? -12.219 -25.609 -0.746 1 79 181 VAL A C 1
ATOM 1451 O O . VAL A 1 181 ? -12.508 -25.531 -1.942 1 79 181 VAL A O 1
ATOM 1454 N N . GLU A 1 182 ? -11.891 -26.719 -0.13 1 82.38 182 GLU A N 1
ATOM 1455 C CA . GLU A 1 182 ? -11.867 -27.984 -0.871 1 82.38 182 GLU A CA 1
ATOM 1456 C C . GLU A 1 182 ? -13.211 -28.25 -1.541 1 82.38 182 GLU A C 1
ATOM 1458 O O . GLU A 1 182 ? -13.266 -28.578 -2.729 1 82.38 182 GLU A O 1
ATOM 1463 N N . ASN A 1 183 ? -14.234 -28.078 -0.826 1 83.06 183 ASN A N 1
ATOM 1464 C CA . ASN A 1 183 ? -15.57 -28.312 -1.359 1 83.06 183 ASN A CA 1
ATOM 1465 C C . ASN A 1 183 ? -15.922 -27.328 -2.471 1 83.06 183 ASN A C 1
ATOM 1467 O O . ASN A 1 183 ? -16.484 -27.719 -3.492 1 83.06 183 ASN A O 1
ATOM 1471 N N . ARG A 1 184 ? -15.531 -26.172 -2.248 1 82.19 184 ARG A N 1
ATOM 1472 C CA . ARG A 1 184 ? -15.812 -25.141 -3.236 1 82.19 184 ARG A CA 1
ATOM 1473 C C . ARG A 1 184 ? -15.117 -25.453 -4.562 1 82.19 184 ARG A C 1
ATOM 1475 O O . ARG A 1 184 ? -15.734 -25.359 -5.625 1 82.19 184 ARG A O 1
ATOM 1482 N N . LEU A 1 185 ? -13.883 -25.859 -4.477 1 87.69 185 LEU A N 1
ATOM 1483 C CA . LEU A 1 185 ? -13.109 -26.094 -5.691 1 87.69 185 LEU A CA 1
ATOM 1484 C C . LEU A 1 185 ? -13.516 -27.422 -6.34 1 87.69 185 LEU A C 1
ATOM 1486 O O . LEU A 1 185 ? -13.672 -27.5 -7.562 1 87.69 185 LEU A O 1
ATOM 1490 N N . SER A 1 186 ? -13.742 -28.406 -5.531 1 86.56 186 SER A N 1
ATOM 1491 C CA . SER A 1 186 ? -14.109 -29.703 -6.062 1 86.56 186 SER A CA 1
ATOM 1492 C C . SER A 1 186 ? -15.492 -29.688 -6.699 1 86.56 186 SER A C 1
ATOM 1494 O O . SER A 1 186 ? -15.742 -30.359 -7.691 1 86.56 186 SER A O 1
ATOM 1496 N N . ASP A 1 187 ? -16.328 -28.797 -6.191 1 87.94 187 ASP A N 1
ATOM 1497 C CA . ASP A 1 187 ? -17.719 -28.75 -6.645 1 87.94 187 ASP A CA 1
ATOM 1498 C C . ASP A 1 187 ? -17.891 -27.719 -7.758 1 87.94 187 ASP A C 1
ATOM 1500 O O . ASP A 1 187 ? -18.984 -27.609 -8.336 1 87.94 187 ASP A O 1
ATOM 1504 N N . ALA A 1 188 ? -16.922 -27.016 -8.016 1 88.94 188 ALA A N 1
ATOM 1505 C CA . ALA A 1 188 ? -17.031 -25.875 -8.938 1 88.94 188 ALA A CA 1
ATOM 1506 C C . ALA A 1 188 ? -17.297 -26.359 -10.367 1 88.94 188 ALA A C 1
ATOM 1508 O O . ALA A 1 188 ? -17.844 -25.625 -11.18 1 88.94 188 ALA A O 1
ATOM 1509 N N . GLY A 1 189 ? -16.844 -27.609 -10.695 1 90.06 189 GLY A N 1
ATOM 1510 C CA . GLY A 1 189 ? -17.109 -28.156 -12.016 1 90.06 189 GLY A CA 1
ATOM 1511 C C . GLY A 1 189 ? -16.062 -27.797 -13.039 1 90.06 189 GLY A C 1
ATOM 1512 O O . GLY A 1 189 ? -16.375 -27.547 -14.211 1 90.06 189 GLY A O 1
ATOM 1513 N N . PHE A 1 190 ? -14.805 -27.719 -12.641 1 92.94 190 PHE A N 1
ATOM 1514 C CA . PHE A 1 190 ? -13.703 -27.516 -13.578 1 92.94 190 PHE A CA 1
ATOM 1515 C C . PHE A 1 190 ? -13.523 -28.719 -14.492 1 92.94 190 PHE A C 1
ATOM 1517 O O . PHE A 1 190 ? -13.656 -29.859 -14.047 1 92.94 190 PHE A O 1
ATOM 1524 N N . ALA A 1 191 ? -13.172 -28.438 -15.727 1 91.56 191 ALA A N 1
ATOM 1525 C CA . ALA A 1 191 ? -12.945 -29.516 -16.672 1 91.56 191 ALA A CA 1
ATOM 1526 C C . ALA A 1 191 ? -11.789 -30.406 -16.234 1 91.56 191 ALA A C 1
ATOM 1528 O O . ALA A 1 191 ? -11.812 -31.625 -16.438 1 91.56 191 ALA A O 1
ATOM 1529 N N . SER A 1 192 ? -10.812 -29.797 -15.695 1 94.56 192 SER A N 1
ATOM 1530 C CA . SER A 1 192 ? -9.664 -30.5 -15.133 1 94.56 192 SER A CA 1
ATOM 1531 C C . SER A 1 192 ? -9.32 -29.984 -13.742 1 94.56 192 SER A C 1
ATOM 1533 O O . SER A 1 192 ? -8.969 -28.812 -13.578 1 94.56 192 SER A O 1
ATOM 1535 N N . PHE A 1 193 ? -9.445 -30.906 -12.75 1 95.25 193 PHE A N 1
ATOM 1536 C CA . PHE A 1 193 ? -9.18 -30.547 -11.367 1 95.25 193 PHE A CA 1
ATOM 1537 C C . PHE A 1 193 ? -8.414 -31.656 -10.648 1 95.25 193 PHE A C 1
ATOM 1539 O O . PHE A 1 193 ? -8.703 -32.844 -10.836 1 95.25 193 PHE A O 1
ATOM 1546 N N . LYS A 1 194 ? -7.375 -31.25 -9.883 1 95.75 194 LYS A N 1
ATOM 1547 C CA . LYS A 1 194 ? -6.621 -32.188 -9.055 1 95.75 194 LYS A CA 1
ATOM 1548 C C . LYS A 1 194 ? -6.359 -31.625 -7.664 1 95.75 194 LYS A C 1
ATOM 1550 O O . LYS A 1 194 ? -6.043 -30.438 -7.527 1 95.75 194 LYS A O 1
ATOM 1555 N N . GLU A 1 195 ? -6.59 -32.438 -6.691 1 94.62 195 GLU A N 1
ATOM 1556 C CA . GLU A 1 195 ? -6.145 -32.125 -5.336 1 94.62 195 GLU A CA 1
ATOM 1557 C C . GLU A 1 195 ? -4.871 -32.875 -4.984 1 94.62 195 GLU A C 1
ATOM 1559 O O . GLU A 1 195 ? -4.824 -34.125 -5.105 1 94.62 195 GLU A O 1
ATOM 1564 N N . LEU A 1 196 ? -3.873 -32.156 -4.645 1 95.94 196 LEU A N 1
ATOM 1565 C CA . LEU A 1 196 ? -2.596 -32.75 -4.258 1 95.94 196 LEU A CA 1
ATOM 1566 C C . LEU A 1 196 ? -2.219 -32.375 -2.836 1 95.94 196 LEU A C 1
ATOM 1568 O O . LEU A 1 196 ? -2.439 -31.219 -2.432 1 95.94 196 LEU A O 1
ATOM 1572 N N . ARG A 1 197 ? -1.626 -33.344 -2.115 1 94.44 197 ARG A N 1
ATOM 1573 C CA . ARG A 1 197 ? -1.256 -33.094 -0.725 1 94.44 197 ARG A CA 1
ATOM 1574 C C . ARG A 1 197 ? 0.235 -33.312 -0.505 1 94.44 197 ARG A C 1
ATOM 1576 O O . ARG A 1 197 ? 0.891 -34 -1.309 1 94.44 197 ARG A O 1
ATOM 1583 N N . TYR A 1 198 ? 0.816 -32.688 0.473 1 96.31 198 TYR A N 1
ATOM 1584 C CA . TYR A 1 198 ? 2.201 -32.875 0.892 1 96.31 198 TYR A CA 1
ATOM 1585 C C . TYR A 1 198 ? 2.312 -32.906 2.412 1 96.31 198 TYR A C 1
ATOM 1587 O O . TYR A 1 198 ? 1.431 -32.406 3.113 1 96.31 198 TYR A O 1
ATOM 1595 N N . SER A 1 199 ? 3.373 -33.562 2.918 1 95.06 199 SER A N 1
ATOM 1596 C CA . SER A 1 199 ? 3.635 -33.625 4.352 1 95.06 199 SER A CA 1
ATOM 1597 C C . SER A 1 199 ? 4.293 -32.312 4.832 1 95.06 199 SER A C 1
ATOM 1599 O O . SER A 1 199 ? 5.504 -32.156 4.672 1 95.06 199 SER A O 1
ATOM 1601 N N . GLY A 1 200 ? 3.518 -31.438 5.375 1 94.31 200 GLY A N 1
ATOM 1602 C CA . GLY A 1 200 ? 4.039 -30.156 5.828 1 94.31 200 GLY A CA 1
ATOM 1603 C C . GLY A 1 200 ? 2.957 -29.172 6.254 1 94.31 200 GLY A C 1
ATOM 1604 O O . GLY A 1 200 ? 1.781 -29.547 6.324 1 94.31 200 GLY A O 1
ATOM 1605 N N . GLY A 1 201 ? 3.41 -27.984 6.645 1 93.25 201 GLY A N 1
ATOM 1606 C CA . GLY A 1 201 ? 2.494 -26.969 7.129 1 93.25 201 GLY A CA 1
ATOM 1607 C C . GLY A 1 201 ? 2.105 -25.969 6.062 1 93.25 201 GLY A C 1
ATOM 1608 O O . GLY A 1 201 ? 1.833 -26.328 4.922 1 93.25 201 GLY A O 1
ATOM 1609 N N . HIS A 1 202 ? 1.852 -24.703 6.469 1 94.12 202 HIS A N 1
ATOM 1610 C CA . HIS A 1 202 ? 1.491 -23.609 5.578 1 94.12 202 HIS A CA 1
ATOM 1611 C C . HIS A 1 202 ? 2.717 -23.062 4.852 1 94.12 202 HIS A C 1
ATOM 1613 O O . HIS A 1 202 ? 3.203 -21.969 5.172 1 94.12 202 HIS A O 1
ATOM 1619 N N . GLU A 1 203 ? 3.246 -23.828 3.895 1 96.44 203 GLU A N 1
ATOM 1620 C CA . GLU A 1 203 ? 4.492 -23.516 3.197 1 96.44 203 GLU A CA 1
ATOM 1621 C C . GLU A 1 203 ? 4.535 -24.203 1.829 1 96.44 203 GLU A C 1
ATOM 1623 O O . GLU A 1 203 ? 3.768 -25.125 1.563 1 96.44 203 GLU A O 1
ATOM 1628 N N . ILE A 1 204 ? 5.406 -23.766 0.986 1 97.88 204 ILE A N 1
ATOM 1629 C CA . ILE A 1 204 ? 5.645 -24.422 -0.299 1 97.88 204 ILE A CA 1
ATOM 1630 C C . ILE A 1 204 ? 6.527 -25.656 -0.099 1 97.88 204 ILE A C 1
ATOM 1632 O O . ILE A 1 204 ? 7.629 -25.547 0.441 1 97.88 204 ILE A O 1
ATOM 1636 N N . ASP A 1 205 ? 6.016 -26.734 -0.451 1 97.81 205 ASP A N 1
ATOM 1637 C CA . ASP A 1 205 ? 6.777 -27.984 -0.398 1 97.81 205 ASP A CA 1
ATOM 1638 C C . ASP A 1 205 ? 7.531 -28.219 -1.704 1 97.81 205 ASP A C 1
ATOM 1640 O O . ASP A 1 205 ? 6.926 -28.25 -2.779 1 97.81 205 ASP A O 1
ATOM 1644 N N . GLN A 1 206 ? 8.789 -28.516 -1.599 1 97.81 206 GLN A N 1
ATOM 1645 C CA . GLN A 1 206 ? 9.641 -28.609 -2.783 1 97.81 206 GLN A CA 1
ATOM 1646 C C . GLN A 1 206 ? 9.32 -29.875 -3.588 1 97.81 206 GLN A C 1
ATOM 1648 O O . GLN A 1 206 ? 9.398 -29.859 -4.816 1 97.81 206 GLN A O 1
ATOM 1653 N N . GLY A 1 207 ? 9.031 -30.922 -2.881 1 97.56 207 GLY A N 1
ATOM 1654 C CA . GLY A 1 207 ? 8.68 -32.156 -3.586 1 97.56 207 GLY A CA 1
ATOM 1655 C C . GLY A 1 207 ? 7.426 -32 -4.43 1 97.56 207 GLY A C 1
ATOM 1656 O O . GLY A 1 207 ? 7.434 -32.344 -5.621 1 97.56 207 GLY A O 1
ATOM 1657 N N . LEU A 1 208 ? 6.414 -31.547 -3.828 1 98.19 208 LEU A N 1
ATOM 1658 C CA . LEU A 1 208 ? 5.164 -31.375 -4.559 1 98.19 208 LEU A CA 1
ATOM 1659 C C . LEU A 1 208 ? 5.316 -30.312 -5.652 1 98.19 208 LEU A C 1
ATOM 1661 O O . LEU A 1 208 ? 4.73 -30.453 -6.73 1 98.19 208 LEU A O 1
ATOM 1665 N N . LEU A 1 209 ? 6.055 -29.234 -5.355 1 98.56 209 LEU A N 1
ATOM 1666 C CA . LEU A 1 209 ? 6.305 -28.203 -6.348 1 98.56 209 LEU A CA 1
ATOM 1667 C C . LEU A 1 209 ? 6.922 -28.797 -7.609 1 98.56 209 LEU A C 1
ATOM 1669 O O . LEU A 1 209 ? 6.484 -28.5 -8.727 1 98.56 209 LEU A O 1
ATOM 1673 N N . LYS A 1 210 ? 7.918 -29.625 -7.434 1 97.62 210 LYS A N 1
ATOM 1674 C CA . LYS A 1 210 ? 8.57 -30.281 -8.562 1 97.62 210 LYS A CA 1
ATOM 1675 C C . LYS A 1 210 ?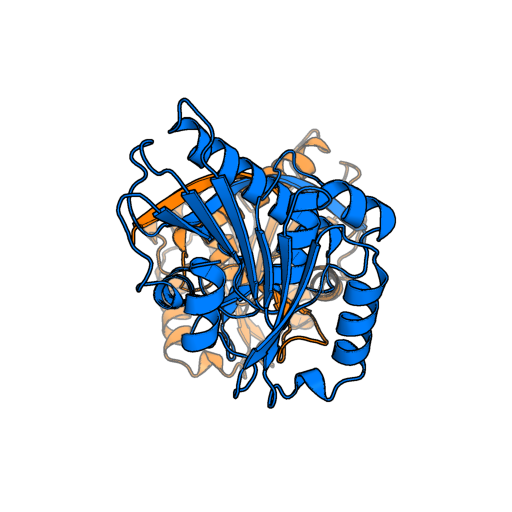 7.57 -31.109 -9.359 1 97.62 210 LYS A C 1
ATOM 1677 O O . LYS A 1 210 ? 7.574 -31.078 -10.594 1 97.62 210 LYS A O 1
ATOM 1682 N N . GLU A 1 211 ? 6.75 -31.812 -8.648 1 97.75 211 GLU A N 1
ATOM 1683 C CA . GLU A 1 211 ? 5.734 -32.625 -9.305 1 97.75 211 GLU A CA 1
ATOM 1684 C C . GLU A 1 211 ? 4.805 -31.781 -10.164 1 97.75 211 GLU A C 1
ATOM 1686 O O . GLU A 1 211 ? 4.527 -32.125 -11.312 1 97.75 211 GLU A O 1
ATOM 1691 N N . ILE A 1 212 ? 4.359 -30.672 -9.664 1 98.19 212 ILE A N 1
ATOM 1692 C CA . ILE A 1 212 ? 3.396 -29.797 -10.336 1 98.19 212 ILE A CA 1
ATOM 1693 C C . ILE A 1 212 ? 4.055 -29.141 -11.547 1 98.19 212 ILE A C 1
ATOM 1695 O O . ILE A 1 212 ? 3.439 -29.047 -12.617 1 98.19 212 ILE A O 1
ATOM 1699 N N . PHE A 1 213 ? 5.309 -28.688 -11.43 1 96.56 213 PHE A N 1
ATOM 1700 C CA . PHE A 1 213 ? 6.008 -28 -12.508 1 96.56 213 PHE A CA 1
ATOM 1701 C C . PHE A 1 213 ? 6.332 -28.969 -13.641 1 96.56 213 PHE A C 1
ATOM 1703 O O . PHE A 1 213 ? 6.48 -28.562 -14.797 1 96.56 213 PHE A O 1
ATOM 1710 N N . LEU A 1 214 ? 6.34 -30.297 -13.344 1 91.69 214 LEU A N 1
ATOM 1711 C CA . LEU A 1 214 ? 6.695 -31.297 -14.344 1 91.69 214 LEU A CA 1
ATOM 1712 C C . LEU A 1 214 ? 5.441 -31.891 -14.984 1 91.69 214 LEU A C 1
ATOM 1714 O O . LEU A 1 214 ? 5.535 -32.656 -15.953 1 91.69 214 LEU A O 1
ATOM 1718 N N . MET A 1 215 ? 4.277 -31.672 -14.461 1 90.62 215 MET A N 1
ATOM 1719 C CA . MET A 1 215 ? 3.006 -32.156 -14.984 1 90.62 215 MET A CA 1
ATOM 1720 C C . MET A 1 215 ? 2.674 -31.469 -16.312 1 90.62 215 MET A C 1
ATOM 1722 O O . MET A 1 215 ? 2.932 -30.281 -16.484 1 90.62 215 MET A O 1
ATOM 1726 N N . MET B 1 1 ? 18.094 -13.508 -10.281 1 89.75 1 MET B N 1
ATOM 1727 C CA . MET B 1 1 ? 16.844 -12.773 -10.125 1 89.75 1 MET B CA 1
ATOM 1728 C C . MET B 1 1 ? 17.031 -11.289 -10.391 1 89.75 1 MET B C 1
ATOM 1730 O O . MET B 1 1 ? 18.062 -10.711 -10 1 89.75 1 MET B O 1
ATOM 1734 N N . VAL B 1 2 ? 16.109 -10.711 -11.094 1 95.12 2 VAL B N 1
ATOM 1735 C CA . VAL B 1 2 ? 16.125 -9.305 -11.5 1 95.12 2 VAL B CA 1
ATOM 1736 C C . VAL B 1 2 ? 14.836 -8.625 -11.055 1 95.12 2 VAL B C 1
ATOM 1738 O O . VAL B 1 2 ? 13.75 -9.211 -11.148 1 95.12 2 VAL B O 1
ATOM 1741 N N . GLN B 1 3 ? 15.008 -7.477 -10.547 1 97.25 3 GLN B N 1
ATOM 1742 C CA . GLN B 1 3 ? 13.844 -6.668 -10.211 1 97.25 3 GLN B CA 1
ATOM 1743 C C . GLN B 1 3 ? 13.508 -5.695 -11.344 1 97.25 3 GLN B C 1
ATOM 1745 O O . GLN B 1 3 ? 14.398 -5.062 -11.906 1 97.25 3 GLN B O 1
ATOM 1750 N N . LYS B 1 4 ? 12.258 -5.617 -11.68 1 97.56 4 LYS B N 1
ATOM 1751 C CA . LYS B 1 4 ? 11.758 -4.707 -12.703 1 97.56 4 LYS B CA 1
ATOM 1752 C C . LYS B 1 4 ? 10.773 -3.699 -12.109 1 97.56 4 LYS B C 1
ATOM 1754 O O . LYS B 1 4 ? 10.164 -3.959 -11.07 1 97.56 4 LYS B O 1
ATOM 1759 N N . GLU B 1 5 ? 10.695 -2.551 -12.766 1 98 5 GLU B N 1
ATOM 1760 C CA . GLU B 1 5 ? 9.789 -1.489 -12.344 1 98 5 GLU B CA 1
ATOM 1761 C C . GLU B 1 5 ? 8.781 -1.156 -13.445 1 98 5 GLU B C 1
ATOM 1763 O O . GLU B 1 5 ? 9.102 -1.235 -14.633 1 98 5 GLU B O 1
ATOM 1768 N N . LEU B 1 6 ? 7.602 -0.78 -13.055 1 98.44 6 LEU B N 1
ATOM 1769 C CA . LEU B 1 6 ? 6.582 -0.375 -14.016 1 98.44 6 LEU B CA 1
ATOM 1770 C C . LEU B 1 6 ? 5.691 0.72 -13.445 1 98.44 6 LEU B C 1
ATOM 1772 O O . LEU B 1 6 ? 5.809 1.063 -12.266 1 98.44 6 LEU B O 1
ATOM 1776 N N . GLN B 1 7 ? 4.898 1.289 -14.312 1 98.56 7 GLN B N 1
ATOM 1777 C CA . GLN B 1 7 ? 3.93 2.299 -13.898 1 98.56 7 GLN B CA 1
ATOM 1778 C C . GLN B 1 7 ? 2.504 1.858 -14.219 1 98.56 7 GLN B C 1
ATOM 1780 O O . GLN B 1 7 ? 2.283 1.09 -15.156 1 98.56 7 GLN B O 1
ATOM 1785 N N . PHE B 1 8 ? 1.564 2.312 -13.438 1 98.75 8 PHE B N 1
ATOM 1786 C CA . PHE B 1 8 ? 0.149 2.027 -13.648 1 98.75 8 PHE B CA 1
ATOM 1787 C C . PHE B 1 8 ? -0.717 3.102 -13 1 98.75 8 PHE B C 1
ATOM 1789 O O . PHE B 1 8 ? -0.226 3.912 -12.211 1 98.75 8 PHE B O 1
ATOM 1796 N N . GLN B 1 9 ? -1.973 3.137 -13.367 1 98.69 9 GLN B N 1
ATOM 1797 C CA . GLN B 1 9 ? -2.92 4.066 -12.766 1 98.69 9 GLN B CA 1
ATOM 1798 C C . GLN B 1 9 ? -3.52 3.49 -11.484 1 98.69 9 GLN B C 1
ATOM 1800 O O . GLN B 1 9 ? -4.074 2.389 -11.492 1 98.69 9 GLN B O 1
ATOM 1805 N N . ALA B 1 10 ? -3.414 4.215 -10.43 1 98.75 10 ALA B N 1
ATOM 1806 C CA . ALA B 1 10 ? -3.932 3.764 -9.141 1 98.75 10 ALA B CA 1
ATOM 1807 C C . ALA B 1 10 ? -5.023 4.703 -8.633 1 98.75 10 ALA B C 1
ATOM 1809 O O . ALA B 1 10 ? -5.094 5.863 -9.047 1 98.75 10 ALA B O 1
ATOM 1810 N N . LYS B 1 11 ? -5.859 4.18 -7.789 1 98.69 11 LYS B N 1
ATOM 1811 C CA . LYS B 1 11 ? -6.871 4.938 -7.062 1 98.69 11 LYS B CA 1
ATOM 1812 C C . LYS B 1 11 ? -6.582 4.953 -5.566 1 98.69 11 LYS B C 1
ATOM 1814 O O . LYS B 1 11 ? -5.965 4.023 -5.039 1 98.69 11 LYS B O 1
ATOM 1819 N N . HIS B 1 12 ? -6.984 5.949 -4.918 1 98.69 12 HIS B N 1
ATOM 1820 C CA . HIS B 1 12 ? -6.891 6.016 -3.465 1 98.69 12 HIS B CA 1
ATOM 1821 C C . HIS B 1 12 ? -7.867 7.039 -2.896 1 98.69 12 HIS B C 1
ATOM 1823 O O . HIS B 1 12 ? -8.633 7.652 -3.641 1 98.69 12 HIS B O 1
ATOM 1829 N N . THR B 1 13 ? -7.895 7.133 -1.551 1 98.38 13 THR B N 1
ATOM 1830 C CA . THR B 1 13 ? -8.914 7.965 -0.922 1 98.38 13 THR B CA 1
ATOM 1831 C C . THR B 1 13 ? -8.281 8.945 0.066 1 98.38 13 THR B C 1
ATOM 1833 O O . THR B 1 13 ? -7.113 8.797 0.428 1 98.38 13 THR B O 1
ATOM 1836 N N . PHE B 1 14 ? -8.961 9.914 0.386 1 98.56 14 PHE B N 1
ATOM 1837 C CA . PHE B 1 14 ? -8.672 10.82 1.491 1 98.56 14 PHE B CA 1
ATOM 1838 C C . PHE B 1 14 ? -9.961 11.305 2.148 1 98.56 14 PHE B C 1
ATOM 1840 O O . PHE B 1 14 ? -11.039 11.203 1.562 1 98.56 14 PHE B O 1
ATOM 1847 N N . SER B 1 15 ? -9.828 11.766 3.379 1 98.5 15 SER B N 1
ATOM 1848 C CA . SER B 1 15 ? -10.992 12.219 4.141 1 98.5 15 SER B CA 1
ATOM 1849 C C . SER B 1 15 ? -11 13.742 4.273 1 98.5 15 SER B C 1
ATOM 1851 O O . SER B 1 15 ? -9.945 14.359 4.426 1 98.5 15 SER B O 1
ATOM 1853 N N . VAL B 1 16 ? -12.172 14.297 4.234 1 98.5 16 VAL B N 1
ATOM 1854 C CA . VAL B 1 16 ? -12.344 15.727 4.457 1 98.5 16 VAL B CA 1
ATOM 1855 C C . VAL B 1 16 ? -13.422 15.961 5.512 1 98.5 16 VAL B C 1
ATOM 1857 O O . VAL B 1 16 ? -14.336 15.148 5.668 1 98.5 16 VAL B O 1
ATOM 1860 N N . SER B 1 17 ? -13.266 17.062 6.223 1 98.25 17 SER B N 1
ATOM 1861 C CA . SER B 1 17 ? -14.211 17.391 7.289 1 98.25 17 SER B CA 1
ATOM 1862 C C . SER B 1 17 ? -15.602 17.672 6.73 1 98.25 17 SER B C 1
ATOM 1864 O O . SER B 1 17 ? -16.594 17.516 7.434 1 98.25 17 SER B O 1
ATOM 1866 N N . GLN B 1 18 ? -15.672 18.172 5.535 1 97.5 18 GLN B N 1
ATOM 1867 C CA . GLN B 1 18 ? -16.891 18.5 4.812 1 97.5 18 GLN B CA 1
ATOM 1868 C C . GLN B 1 18 ? -16.656 18.531 3.305 1 97.5 18 GLN B C 1
ATOM 1870 O O . GLN B 1 18 ? -15.508 18.578 2.857 1 97.5 18 GLN B O 1
ATOM 1875 N N . THR B 1 19 ? -17.75 18.438 2.543 1 96.81 19 THR B N 1
ATOM 1876 C CA . THR B 1 19 ? -17.594 18.656 1.106 1 96.81 19 THR B CA 1
ATOM 1877 C C . THR B 1 19 ? -17.125 20.062 0.808 1 96.81 19 THR B C 1
ATOM 1879 O O . THR B 1 19 ? -17.734 21.047 1.254 1 96.81 19 THR B O 1
ATOM 1882 N N . PRO B 1 20 ? -16.031 20.156 0.089 1 96.62 20 PRO B N 1
ATOM 1883 C CA . PRO B 1 20 ? -15.523 21.5 -0.213 1 96.62 20 PRO B CA 1
ATOM 1884 C C . PRO B 1 20 ? -16.531 22.375 -0.96 1 96.62 20 PRO B C 1
ATOM 1886 O O . PRO B 1 20 ? -17.156 21.906 -1.918 1 96.62 20 PRO B O 1
ATOM 1889 N N . THR B 1 21 ? -16.672 23.578 -0.606 1 95.38 21 THR B N 1
ATOM 1890 C CA . THR B 1 21 ? -17.594 24.516 -1.228 1 95.38 21 THR B CA 1
ATOM 1891 C C . THR B 1 21 ? -16.844 25.516 -2.111 1 95.38 21 THR B C 1
ATOM 1893 O O . THR B 1 21 ? -17.438 26.156 -2.971 1 95.38 21 THR B O 1
ATOM 1896 N N . GLY B 1 22 ? -15.625 25.594 -1.841 1 96.81 22 GLY B N 1
ATOM 1897 C CA . GLY B 1 22 ? -14.836 26.609 -2.527 1 96.81 22 GLY B CA 1
ATOM 1898 C C . GLY B 1 22 ? -14.828 27.953 -1.817 1 96.81 22 GLY B C 1
ATOM 1899 O O . GLY B 1 22 ? -14.219 28.906 -2.295 1 96.81 22 GLY B O 1
ATOM 1900 N N . GLN B 1 23 ? -15.5 27.984 -0.689 1 96.75 23 GLN B N 1
ATOM 1901 C CA . GLN B 1 23 ? -15.633 29.25 0.034 1 96.75 23 GLN B CA 1
ATOM 1902 C C . GLN B 1 23 ? -14.805 29.234 1.316 1 96.75 23 GLN B C 1
ATOM 1904 O O . GLN B 1 23 ? -14.75 30.234 2.031 1 96.75 23 GLN B O 1
ATOM 1909 N N . GLU B 1 24 ? -14.188 28.062 1.603 1 97.88 24 GLU B N 1
ATOM 1910 C CA . GLU B 1 24 ? -13.344 28 2.791 1 97.88 24 GLU B CA 1
ATOM 1911 C C . GLU B 1 24 ? -12.156 28.953 2.682 1 97.88 24 GLU B C 1
ATOM 1913 O O . GLU B 1 24 ? -11.562 29.094 1.611 1 97.88 24 GLU B O 1
ATOM 1918 N N . ASN B 1 25 ? -11.789 29.562 3.789 1 97 25 ASN B N 1
ATOM 1919 C CA . ASN B 1 25 ? -10.672 30.5 3.834 1 97 25 ASN B CA 1
ATOM 1920 C C . ASN B 1 25 ? -9.359 29.781 4.16 1 97 25 ASN B C 1
ATOM 1922 O O . ASN B 1 25 ? -8.281 30.297 3.861 1 97 25 ASN B O 1
ATOM 1926 N N . THR B 1 26 ? -9.555 28.688 4.812 1 97.62 26 THR B N 1
ATOM 1927 C CA . THR B 1 26 ? -8.383 27.969 5.305 1 97.62 26 THR B CA 1
ATOM 1928 C C . THR B 1 26 ? -8.523 26.469 5.059 1 97.62 26 THR B C 1
ATOM 1930 O O . THR B 1 26 ? -9.609 25.906 5.23 1 97.62 26 THR B O 1
ATOM 1933 N N . ILE B 1 27 ? -7.441 25.828 4.668 1 98.31 27 ILE B N 1
ATOM 1934 C CA . ILE B 1 27 ? -7.336 24.375 4.586 1 98.31 27 ILE B CA 1
ATOM 1935 C C . ILE B 1 27 ? -6.234 23.875 5.523 1 98.31 27 ILE B C 1
ATOM 1937 O O . ILE B 1 27 ? -5.133 24.438 5.539 1 98.31 27 ILE B O 1
ATOM 1941 N N . TRP B 1 28 ? -6.555 22.953 6.371 1 98.81 28 TRP B N 1
ATOM 1942 C CA . TRP B 1 28 ? -5.562 22.188 7.121 1 98.81 28 TRP B CA 1
ATOM 1943 C C . TRP B 1 28 ? -5.414 20.781 6.551 1 98.81 28 TRP B C 1
ATOM 1945 O O . TRP B 1 28 ? -6.391 20.047 6.453 1 98.81 28 TRP B O 1
ATOM 1955 N N . ILE B 1 29 ? -4.258 20.453 6.137 1 98.88 29 ILE B N 1
ATOM 1956 C CA . ILE B 1 29 ? -3.959 19.078 5.746 1 98.88 29 ILE B CA 1
ATOM 1957 C C . ILE B 1 29 ? -3.236 18.359 6.887 1 98.88 29 ILE B C 1
ATOM 1959 O O . ILE B 1 29 ? -2.152 18.781 7.301 1 98.88 29 ILE B O 1
ATOM 1963 N N . VAL B 1 30 ? -3.797 17.266 7.383 1 98.94 30 VAL B N 1
ATOM 1964 C CA . VAL B 1 30 ? -3.285 16.641 8.594 1 98.94 30 VAL B CA 1
ATOM 1965 C C . VAL B 1 30 ? -2.883 15.195 8.289 1 98.94 30 VAL B C 1
ATOM 1967 O O . VAL B 1 30 ? -3.721 14.383 7.887 1 98.94 30 VAL B O 1
ATOM 1970 N N . PHE B 1 31 ? -1.616 14.906 8.492 1 98.94 31 PHE B N 1
ATOM 1971 C CA . PHE B 1 31 ? -1.025 13.617 8.141 1 98.94 31 PHE B CA 1
ATOM 1972 C C . PHE B 1 31 ? -0.949 12.703 9.359 1 98.94 31 PHE B C 1
ATOM 1974 O O . PHE B 1 31 ? -0.291 13.039 10.352 1 98.94 31 PHE B O 1
ATOM 1981 N N . HIS B 1 32 ? -1.512 11.57 9.219 1 98.88 32 HIS B N 1
ATOM 1982 C CA . HIS B 1 32 ? -1.533 10.617 10.32 1 98.88 32 HIS B CA 1
ATOM 1983 C C . HIS B 1 32 ? -0.184 9.922 10.477 1 98.88 32 HIS B C 1
ATOM 1985 O O . HIS B 1 32 ? 0.66 9.992 9.578 1 98.88 32 HIS B O 1
ATOM 1991 N N . GLY B 1 33 ? -0.021 9.281 11.625 1 98 33 GLY B N 1
ATOM 1992 C CA . GLY B 1 33 ? 1.171 8.492 11.875 1 98 33 GLY B CA 1
ATOM 1993 C C . GLY B 1 33 ? 1.031 7.047 11.422 1 98 33 GLY B C 1
ATOM 1994 O O . GLY B 1 33 ? 0.008 6.668 10.844 1 98 33 GLY B O 1
ATOM 1995 N N . TYR B 1 34 ? 2.078 6.289 11.68 1 97.69 34 TYR B N 1
ATOM 1996 C CA . TYR B 1 34 ? 2.1 4.879 11.297 1 97.69 34 TYR B CA 1
ATOM 1997 C C . TYR B 1 34 ? 0.966 4.117 11.977 1 97.69 34 TYR B C 1
ATOM 1999 O O . TYR B 1 34 ? 0.781 4.219 13.195 1 97.69 34 TYR B O 1
ATOM 2007 N N . GLY B 1 35 ? 0.2 3.398 11.172 1 98.06 35 GLY B N 1
ATOM 2008 C CA . GLY B 1 35 ? -0.797 2.488 11.719 1 98.06 35 GLY B CA 1
ATOM 2009 C C . GLY B 1 35 ? -2.146 3.146 11.938 1 98.06 35 GLY B C 1
ATOM 2010 O O . GLY B 1 35 ? -3.068 2.52 12.461 1 98.06 35 GLY B O 1
ATOM 2011 N N . GLN B 1 36 ? -2.291 4.379 11.523 1 98.25 36 GLN B N 1
ATOM 2012 C CA . GLN B 1 36 ? -3.557 5.074 11.734 1 98.25 36 GLN B CA 1
ATOM 2013 C C . GLN B 1 36 ? -4.305 5.262 10.422 1 98.25 36 GLN B C 1
ATOM 2015 O O . GLN B 1 36 ? -3.688 5.402 9.367 1 98.25 36 GLN B O 1
ATOM 2020 N N . LEU B 1 37 ? -5.602 5.316 10.547 1 98.44 37 LEU B N 1
ATOM 2021 C CA . LEU B 1 37 ? -6.457 5.605 9.398 1 98.44 37 LEU B CA 1
ATOM 2022 C C . LEU B 1 37 ? -7.004 7.027 9.477 1 98.44 37 LEU B C 1
ATOM 2024 O O . LEU B 1 37 ? -7.375 7.496 10.555 1 98.44 37 LEU B O 1
ATOM 2028 N N . PRO B 1 38 ? -7.113 7.672 8.352 1 98.25 38 PRO B N 1
ATOM 2029 C CA . PRO B 1 38 ? -7.527 9.078 8.367 1 98.25 38 PRO B CA 1
ATOM 2030 C C . PRO B 1 38 ? -8.945 9.273 8.891 1 98.25 38 PRO B C 1
ATOM 2032 O O . PRO B 1 38 ? -9.258 10.312 9.477 1 98.25 38 PRO B O 1
ATOM 2035 N N . LYS B 1 39 ? -9.844 8.328 8.641 1 95.81 39 LYS B N 1
ATOM 2036 C CA . LYS B 1 39 ? -11.234 8.484 9.07 1 95.81 39 LYS B CA 1
ATOM 2037 C C . LYS B 1 39 ? -11.328 8.625 10.586 1 95.81 39 LYS B C 1
ATOM 2039 O O . LYS B 1 39 ? -12.234 9.289 11.102 1 95.81 39 LYS B O 1
ATOM 2044 N N . PHE B 1 40 ? -10.406 8.023 11.328 1 97.44 40 PHE B N 1
ATOM 2045 C CA . PHE B 1 40 ? -10.359 8.148 12.781 1 97.44 40 PHE B CA 1
ATOM 2046 C C . PHE B 1 40 ? -9.461 9.312 13.195 1 97.44 40 PHE B C 1
ATOM 2048 O O . PHE B 1 40 ? -9.789 10.047 14.125 1 97.44 40 PHE B O 1
ATOM 2055 N N . PHE B 1 41 ? -8.398 9.516 12.516 1 98.62 41 PHE B N 1
ATOM 2056 C CA . PHE B 1 41 ? -7.43 10.555 12.836 1 98.62 41 PHE B CA 1
ATOM 2057 C C . PHE B 1 41 ? -8.062 11.938 12.703 1 98.62 41 PHE B C 1
ATOM 2059 O O . PHE B 1 41 ? -7.832 12.812 13.547 1 98.62 41 PHE B O 1
ATOM 2066 N N . ILE B 1 42 ? -8.891 12.133 11.68 1 98.62 42 ILE B N 1
ATOM 2067 C CA . ILE B 1 42 ? -9.461 13.438 11.359 1 98.62 42 ILE B CA 1
ATOM 2068 C C . ILE B 1 42 ? -10.406 13.875 12.469 1 98.62 42 ILE B C 1
ATOM 2070 O O . ILE B 1 42 ? -10.633 15.07 12.664 1 98.62 42 ILE B O 1
ATOM 2074 N N . ARG B 1 43 ? -10.883 12.93 13.242 1 98 43 ARG B N 1
ATOM 2075 C CA . ARG B 1 43 ? -11.828 13.219 14.32 1 98 43 ARG B CA 1
ATOM 2076 C C . ARG B 1 43 ? -11.148 13.992 15.445 1 98 43 ARG B C 1
ATOM 2078 O O . ARG B 1 43 ? -11.812 14.68 16.219 1 98 43 ARG B O 1
ATOM 2085 N N . LYS B 1 44 ? -9.875 13.867 15.547 1 97.88 44 LYS B N 1
ATOM 2086 C CA . LYS B 1 44 ? -9.117 14.602 16.562 1 97.88 44 LYS B CA 1
ATOM 2087 C C . LYS B 1 44 ? -9.203 16.109 16.328 1 97.88 44 LYS B C 1
ATOM 2089 O O . LYS B 1 44 ? -8.891 16.891 17.219 1 97.88 44 LYS B O 1
ATOM 2094 N N . PHE B 1 45 ? -9.672 16.484 15.156 1 98.31 45 PHE B N 1
ATOM 2095 C CA . PHE B 1 45 ? -9.719 17.891 14.773 1 98.31 45 PHE B CA 1
ATOM 2096 C C . PHE B 1 45 ? -11.156 18.391 14.711 1 98.31 45 PHE B C 1
ATOM 2098 O O . PHE B 1 45 ? -11.438 19.438 14.125 1 98.31 45 PHE B O 1
ATOM 2105 N N . ASN B 1 46 ? -12.102 17.672 15.305 1 96.94 46 ASN B N 1
ATOM 2106 C CA . ASN B 1 46 ? -13.531 17.938 15.172 1 96.94 46 ASN B CA 1
ATOM 2107 C C . ASN B 1 46 ? -13.891 19.312 15.695 1 96.94 46 ASN B C 1
ATOM 2109 O O . ASN B 1 46 ? -14.836 19.938 15.211 1 96.94 46 ASN B O 1
ATOM 2113 N N . LEU B 1 47 ? -13.172 19.812 16.672 1 95.25 47 LEU B N 1
ATOM 2114 C CA . LEU B 1 47 ? -13.43 21.125 17.266 1 95.25 47 LEU B CA 1
ATOM 2115 C C . LEU B 1 47 ? -13.234 22.234 16.234 1 95.25 47 LEU B C 1
ATOM 2117 O O . LEU B 1 47 ? -13.695 23.359 16.422 1 95.25 47 LEU B O 1
ATOM 2121 N N . PHE B 1 48 ? -12.578 21.906 15.133 1 96.25 48 PHE B N 1
ATOM 2122 C CA . PHE B 1 48 ? -12.227 22.922 14.148 1 96.25 48 PHE B CA 1
ATOM 2123 C C . PHE B 1 48 ? -13 22.719 12.852 1 96.25 48 PHE B C 1
ATOM 2125 O O . PHE B 1 48 ? -12.656 23.297 11.82 1 96.25 48 PHE B O 1
ATOM 2132 N N . PHE B 1 49 ? -13.961 21.75 12.961 1 95.81 49 PHE B N 1
ATOM 2133 C CA . PHE B 1 49 ? -14.852 21.609 11.812 1 95.81 49 PHE B CA 1
ATOM 2134 C C . PHE B 1 49 ? -15.766 22.812 11.672 1 95.81 49 PHE B C 1
ATOM 2136 O O . PHE B 1 49 ? -16.766 22.922 12.383 1 95.81 49 PHE B O 1
ATOM 2143 N N . GLU B 1 50 ? -15.398 23.703 10.867 1 96 50 GLU B N 1
ATOM 2144 C CA . GLU B 1 50 ? -16.141 24.922 10.594 1 96 50 GLU B CA 1
ATOM 2145 C C . GLU B 1 50 ? -16.328 25.141 9.102 1 96 50 GLU B C 1
ATOM 2147 O O . GLU B 1 50 ? -15.562 24.625 8.289 1 96 50 GLU B O 1
ATOM 2152 N N . GLU B 1 51 ? -17.312 25.906 8.766 1 96.19 51 GLU B N 1
ATOM 2153 C CA . GLU B 1 51 ? -17.609 26.188 7.363 1 96.19 51 GLU B CA 1
ATOM 2154 C C . GLU B 1 51 ? -16.438 26.859 6.664 1 96.19 51 GLU B C 1
ATOM 2156 O O . GLU B 1 51 ? -16.172 26.594 5.492 1 96.19 51 GLU B O 1
ATOM 2161 N N . SER B 1 52 ? -15.766 27.656 7.391 1 97.19 52 SER B N 1
ATOM 2162 C CA . SER B 1 52 ? -14.711 28.469 6.793 1 97.19 52 SER B CA 1
ATOM 2163 C C . SER B 1 52 ? -13.391 27.703 6.762 1 97.19 52 SER B C 1
ATOM 2165 O O . SER B 1 52 ? -12.422 28.156 6.141 1 97.19 52 SER B O 1
ATOM 2167 N N . THR B 1 53 ? -13.305 26.547 7.473 1 97.94 53 THR B N 1
ATOM 2168 C CA . THR B 1 53 ? -12.078 25.766 7.578 1 97.94 53 THR B CA 1
ATOM 2169 C C . THR B 1 53 ? -12.297 24.344 7.09 1 97.94 53 THR B C 1
ATOM 2171 O O . THR B 1 53 ? -13.141 23.625 7.625 1 97.94 53 THR B O 1
ATOM 2174 N N . LEU B 1 54 ? -11.562 23.953 6.07 1 98.31 54 LEU B N 1
ATOM 2175 C CA . LEU B 1 54 ? -11.586 22.578 5.594 1 98.31 54 LEU B CA 1
ATOM 2176 C C . LEU B 1 54 ? -10.43 21.781 6.18 1 98.31 54 LEU B C 1
ATOM 2178 O O . LEU B 1 54 ? -9.273 22.188 6.086 1 98.31 54 LEU B O 1
ATOM 2182 N N . ILE B 1 55 ? -10.711 20.672 6.84 1 98.81 55 ILE B N 1
ATOM 2183 C CA . ILE B 1 55 ? -9.695 19.734 7.297 1 98.81 55 ILE B CA 1
ATOM 2184 C C . ILE B 1 55 ? -9.602 18.562 6.332 1 98.81 55 ILE B C 1
ATOM 2186 O O . ILE B 1 55 ? -10.617 17.938 6.004 1 98.81 55 ILE B O 1
ATOM 2190 N N . VAL B 1 56 ? -8.43 18.328 5.852 1 98.81 56 VAL B N 1
ATOM 2191 C CA . VAL B 1 56 ? -8.172 17.266 4.898 1 98.81 56 VAL B CA 1
ATOM 2192 C C . VAL B 1 56 ? -7.199 16.25 5.512 1 98.81 56 VAL B C 1
ATOM 2194 O O . VAL B 1 56 ? -6.145 16.625 6.023 1 98.81 56 VAL B O 1
ATOM 2197 N N . ALA B 1 57 ? -7.547 14.992 5.5 1 98.94 57 ALA B N 1
ATOM 2198 C CA . ALA B 1 57 ? -6.688 13.922 6.008 1 98.94 57 ALA B CA 1
ATOM 2199 C C . ALA B 1 57 ? -6.395 12.891 4.926 1 98.94 57 ALA B C 1
ATOM 2201 O O . ALA B 1 57 ? -7.203 11.992 4.684 1 98.94 57 ALA B O 1
ATOM 2202 N N . PRO B 1 58 ? -5.227 13.039 4.328 1 98.88 58 PRO B N 1
ATOM 2203 C CA . PRO B 1 58 ? -4.852 11.992 3.371 1 98.88 58 PRO B CA 1
ATOM 2204 C C . PRO B 1 58 ? -4.574 10.648 4.043 1 98.88 58 PRO B C 1
ATOM 2206 O O . PRO B 1 58 ? -4.316 10.602 5.25 1 98.88 58 PRO B O 1
ATOM 2209 N N . GLU B 1 59 ? -4.684 9.609 3.268 1 98.81 59 GLU B N 1
ATOM 2210 C CA . GLU B 1 59 ? -4.449 8.266 3.785 1 98.81 59 GLU B CA 1
ATOM 2211 C C . GLU B 1 59 ? -3.141 7.688 3.248 1 98.81 59 GLU B C 1
ATOM 2213 O O . GLU B 1 59 ? -2.875 7.754 2.047 1 98.81 59 GLU B O 1
ATOM 2218 N N . GLY B 1 60 ? -2.281 7.145 4.16 1 98.81 60 GLY B N 1
ATOM 2219 C CA . GLY B 1 60 ? -1.119 6.402 3.699 1 98.81 60 GLY B CA 1
ATOM 2220 C C . GLY B 1 60 ? -1.468 5.293 2.725 1 98.81 60 GLY B C 1
ATOM 2221 O O . GLY B 1 60 ? -2.502 4.637 2.869 1 98.81 60 GLY B O 1
ATOM 2222 N N . LEU B 1 61 ? -0.62 4.996 1.867 1 98.62 61 LEU B N 1
ATOM 2223 C CA . LEU B 1 61 ? -0.954 4.141 0.735 1 98.62 61 LEU B CA 1
ATOM 2224 C C . LEU B 1 61 ? -0.91 2.668 1.135 1 98.62 61 LEU B C 1
ATOM 2226 O O . LEU B 1 61 ? -1.466 1.815 0.44 1 98.62 61 LEU B O 1
ATOM 2230 N N . ASN B 1 62 ? -0.201 2.332 2.219 1 98.62 62 ASN B N 1
ATOM 2231 C CA . ASN B 1 62 ? 0.006 0.938 2.596 1 98.62 62 ASN B CA 1
ATOM 2232 C C . ASN B 1 62 ? -0.953 0.51 3.703 1 98.62 62 ASN B C 1
ATOM 2234 O O . ASN B 1 62 ? -0.817 0.942 4.852 1 98.62 62 ASN B O 1
ATOM 2238 N N . HIS B 1 63 ? -1.894 -0.337 3.381 1 98.62 63 HIS B N 1
ATOM 2239 C CA . HIS B 1 63 ? -2.797 -0.894 4.383 1 98.62 63 HIS B CA 1
ATOM 2240 C C . HIS B 1 63 ? -2.244 -2.191 4.965 1 98.62 63 HIS B C 1
ATOM 2242 O O . HIS B 1 63 ? -1.66 -3 4.238 1 98.62 63 HIS B O 1
ATOM 2248 N N . PHE B 1 64 ? -2.467 -2.428 6.207 1 98.38 64 PHE B N 1
ATOM 2249 C CA . PHE B 1 64 ? -2.041 -3.676 6.828 1 98.38 64 PHE B CA 1
ATOM 2250 C C . PHE B 1 64 ? -2.826 -3.936 8.109 1 98.38 64 PHE B C 1
ATOM 2252 O O . PHE B 1 64 ? -3.371 -3.006 8.711 1 98.38 64 PHE B O 1
ATOM 2259 N N . TYR B 1 65 ? -2.92 -5.184 8.492 1 97.75 65 TYR B N 1
ATOM 2260 C CA . TYR B 1 65 ? -3.512 -5.523 9.781 1 97.75 65 TYR B CA 1
ATOM 2261 C C . TYR B 1 65 ? -2.543 -5.238 10.914 1 97.75 65 TYR B C 1
ATOM 2263 O O . TYR B 1 65 ? -1.373 -5.621 10.859 1 97.75 65 TYR B O 1
ATOM 2271 N N . LEU B 1 66 ? -3.014 -4.555 11.906 1 96.25 66 LEU B N 1
ATOM 2272 C CA . LEU B 1 66 ? -2.166 -4.094 13 1 96.25 66 LEU B CA 1
ATOM 2273 C C . LEU B 1 66 ? -1.596 -5.273 13.781 1 96.25 66 LEU B C 1
ATOM 2275 O O . LEU B 1 66 ? -0.538 -5.156 14.406 1 96.25 66 LEU B O 1
ATOM 2279 N N . GLU B 1 67 ? -2.395 -6.316 13.828 1 92 67 GLU B N 1
ATOM 2280 C CA . GLU B 1 67 ? -1.955 -7.559 14.461 1 92 67 GLU B CA 1
ATOM 2281 C C . GLU B 1 67 ? -2.26 -8.766 13.578 1 92 67 GLU B C 1
ATOM 2283 O O . GLU B 1 67 ? -3.416 -9 13.219 1 92 67 GLU B O 1
ATOM 2288 N N . GLY B 1 68 ? -1.192 -9.477 13.227 1 89.19 68 GLY B N 1
ATOM 2289 C CA . GLY B 1 68 ? -1.402 -10.695 12.461 1 89.19 68 GLY B CA 1
ATOM 2290 C C . GLY B 1 68 ? -1.959 -10.438 11.07 1 89.19 68 GLY B C 1
ATOM 2291 O O . GLY B 1 68 ? -1.407 -9.641 10.312 1 89.19 68 GLY B O 1
ATOM 2292 N N . PHE B 1 69 ? -3.086 -11.18 10.75 1 89.62 69 PHE B N 1
ATOM 2293 C CA . PHE B 1 69 ? -3.602 -11.133 9.383 1 89.62 69 PHE B CA 1
ATOM 2294 C C . PHE B 1 69 ? -5.09 -10.805 9.383 1 89.62 69 PHE B C 1
ATOM 2296 O O . PHE B 1 69 ? -5.773 -11.008 8.367 1 89.62 69 PHE B O 1
ATOM 2303 N N . SER B 1 70 ? -5.562 -10.352 10.562 1 91.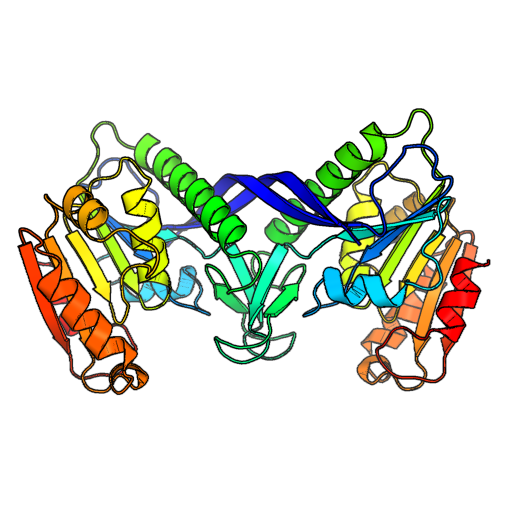06 70 SER B N 1
ATOM 2304 C CA . SER B 1 70 ? -6.977 -10.016 10.688 1 91.06 70 SER B CA 1
ATOM 2305 C C . SER B 1 70 ? -7.195 -8.922 11.734 1 91.06 70 SER B C 1
ATOM 2307 O O . SER B 1 70 ? -6.238 -8.414 12.312 1 91.06 70 SER B O 1
ATOM 2309 N N . GLY B 1 71 ? -8.453 -8.477 11.805 1 95.44 71 GLY B N 1
ATOM 2310 C CA . GLY B 1 71 ? -8.773 -7.496 12.828 1 95.44 71 GLY B CA 1
ATOM 2311 C C . GLY B 1 71 ? -8.625 -6.062 12.352 1 95.44 71 GLY B C 1
ATOM 2312 O O . GLY B 1 71 ? -9.039 -5.727 11.242 1 95.44 71 GLY B O 1
ATOM 2313 N N . ARG B 1 72 ? -8.062 -5.168 13.195 1 97.19 72 ARG B N 1
ATOM 2314 C CA . ARG B 1 72 ? -7.973 -3.744 12.898 1 97.19 72 ARG B CA 1
ATOM 2315 C C . ARG B 1 72 ? -6.934 -3.475 11.82 1 97.19 72 ARG B C 1
ATOM 2317 O O . ARG B 1 72 ? -5.875 -4.105 11.797 1 97.19 72 ARG B O 1
ATOM 2324 N N . VAL B 1 73 ? -7.262 -2.578 11.055 1 98.44 73 VAL B N 1
ATOM 2325 C CA . VAL B 1 73 ? -6.395 -2.207 9.945 1 98.44 73 VAL B CA 1
ATOM 2326 C C . VAL B 1 73 ? -5.82 -0.81 10.18 1 98.44 73 VAL B C 1
ATOM 2328 O O . VAL B 1 73 ? -6.5 0.064 10.719 1 98.44 73 VAL B O 1
ATOM 2331 N N . GLY B 1 74 ? -4.562 -0.607 9.867 1 98.31 74 GLY B N 1
ATOM 2332 C CA . GLY B 1 74 ? -3.918 0.694 9.789 1 98.31 74 GLY B CA 1
ATOM 2333 C C . GLY B 1 74 ? -3.299 0.97 8.43 1 98.31 74 GLY B C 1
ATOM 2334 O O . GLY B 1 74 ? -3.377 0.136 7.523 1 98.31 74 GLY B O 1
ATOM 2335 N N . ALA B 1 75 ? -2.764 2.139 8.328 1 98.62 75 ALA B N 1
ATOM 2336 C CA . ALA B 1 75 ? -2.057 2.539 7.117 1 98.62 75 ALA B CA 1
ATOM 2337 C C . ALA B 1 75 ? -0.707 3.168 7.453 1 98.62 75 ALA B C 1
ATOM 2339 O O . ALA B 1 75 ? -0.499 3.648 8.57 1 98.62 75 ALA B O 1
ATOM 2340 N N . ASN B 1 76 ? 0.216 3.104 6.5 1 98.62 76 ASN B N 1
ATOM 2341 C CA . ASN B 1 76 ? 1.491 3.799 6.641 1 98.62 76 ASN B CA 1
ATOM 2342 C C . ASN B 1 76 ? 1.951 4.398 5.312 1 98.62 76 ASN B C 1
ATOM 2344 O O . ASN B 1 76 ? 1.375 4.109 4.262 1 98.62 76 ASN B O 1
ATOM 2348 N N . TRP B 1 77 ? 2.928 5.184 5.445 1 98.62 77 TRP B N 1
ATOM 2349 C CA . TRP B 1 77 ? 3.357 5.973 4.293 1 98.62 77 TRP B CA 1
ATOM 2350 C C . TRP B 1 77 ? 4.523 5.305 3.58 1 98.62 77 TRP B C 1
ATOM 2352 O O . TRP B 1 77 ? 4.742 5.531 2.387 1 98.62 77 TRP B O 1
ATOM 2362 N N . MET B 1 78 ? 5.281 4.586 4.324 1 98.12 78 MET B N 1
ATOM 2363 C CA . MET B 1 78 ? 6.453 3.93 3.754 1 98.12 78 MET B CA 1
ATOM 2364 C C . MET B 1 78 ? 7.09 2.98 4.762 1 98.12 78 MET B C 1
ATOM 2366 O O . MET B 1 78 ? 6.812 3.062 5.961 1 98.12 78 MET B O 1
ATOM 2370 N N . THR B 1 79 ? 7.859 2.07 4.316 1 97.75 79 THR B N 1
ATOM 2371 C CA . THR B 1 79 ? 8.828 1.289 5.082 1 97.75 79 THR B CA 1
ATOM 2372 C C . THR B 1 79 ? 10.234 1.484 4.531 1 97.75 79 THR B C 1
ATOM 2374 O O . THR B 1 79 ? 10.453 2.301 3.635 1 97.75 79 THR B O 1
ATOM 2377 N N . LYS B 1 80 ? 11.156 0.825 5.133 1 97 80 LYS B N 1
ATOM 2378 C CA . LYS B 1 80 ? 12.516 0.91 4.605 1 97 80 LYS B CA 1
ATOM 2379 C C . LYS B 1 80 ? 12.633 0.179 3.271 1 97 80 LYS B C 1
ATOM 2381 O O . LYS B 1 80 ? 13.586 0.391 2.525 1 97 80 LYS B O 1
ATOM 2386 N N . HIS B 1 81 ? 11.695 -0.781 2.994 1 97.88 81 HIS B N 1
ATOM 2387 C CA . HIS B 1 81 ? 11.68 -1.524 1.74 1 97.88 81 HIS B CA 1
ATOM 2388 C C . HIS B 1 81 ? 11.07 -0.697 0.615 1 97.88 81 HIS B C 1
ATOM 2390 O O . HIS B 1 81 ? 9.953 -0.185 0.752 1 97.88 81 HIS B O 1
ATOM 2396 N N . GLU B 1 82 ? 11.844 -0.545 -0.508 1 97.38 82 GLU B N 1
ATOM 2397 C CA . GLU B 1 82 ? 11.383 0.207 -1.668 1 97.38 82 GLU B CA 1
ATOM 2398 C C . GLU B 1 82 ? 10.945 1.615 -1.272 1 97.38 82 GLU B C 1
ATOM 2400 O O . GLU B 1 82 ? 9.922 2.109 -1.749 1 97.38 82 GLU B O 1
ATOM 2405 N N . ARG B 1 83 ? 11.68 2.219 -0.414 1 96.25 83 ARG B N 1
ATOM 2406 C CA . ARG B 1 83 ? 11.359 3.516 0.173 1 96.25 83 ARG B CA 1
ATOM 2407 C C . ARG B 1 83 ? 11.195 4.578 -0.907 1 96.25 83 ARG B C 1
ATOM 2409 O O . ARG B 1 83 ? 10.281 5.406 -0.835 1 96.25 83 ARG B O 1
ATOM 2416 N N . GLU B 1 84 ? 12.055 4.555 -1.925 1 97.12 84 GLU B N 1
ATOM 2417 C CA . GLU B 1 84 ? 12 5.57 -2.973 1 97.12 84 GLU B CA 1
ATOM 2418 C C . GLU B 1 84 ? 10.711 5.469 -3.775 1 97.12 84 GLU B C 1
ATOM 2420 O O . GLU B 1 84 ? 10.133 6.484 -4.164 1 97.12 84 GLU B O 1
ATOM 2425 N N . ILE B 1 85 ? 10.25 4.301 -4.012 1 97.75 85 ILE B N 1
ATOM 2426 C CA . ILE B 1 85 ? 8.992 4.082 -4.723 1 97.75 85 ILE B CA 1
ATOM 2427 C C . ILE B 1 85 ? 7.824 4.574 -3.871 1 97.75 85 ILE B C 1
ATOM 2429 O O . ILE B 1 85 ? 6.93 5.258 -4.371 1 97.75 85 ILE B O 1
ATOM 2433 N N . ASP B 1 86 ? 7.871 4.207 -2.605 1 97.94 86 ASP B N 1
ATOM 2434 C CA . ASP B 1 86 ? 6.816 4.648 -1.698 1 97.94 86 ASP B CA 1
ATOM 2435 C C . ASP B 1 86 ? 6.746 6.172 -1.643 1 97.94 86 ASP B C 1
ATOM 2437 O O . ASP B 1 86 ? 5.652 6.746 -1.647 1 97.94 86 ASP B O 1
ATOM 2441 N N . ILE B 1 87 ? 7.891 6.832 -1.592 1 98.19 87 ILE B N 1
ATOM 2442 C CA . ILE B 1 87 ? 7.961 8.289 -1.546 1 98.19 87 ILE B CA 1
ATOM 2443 C C . ILE B 1 87 ? 7.398 8.875 -2.84 1 98.19 87 ILE B C 1
ATOM 2445 O O . ILE B 1 87 ? 6.578 9.789 -2.807 1 98.19 87 ILE B O 1
ATOM 2449 N N . THR B 1 88 ? 7.828 8.32 -3.953 1 98.38 88 THR B N 1
ATOM 2450 C CA . THR B 1 88 ? 7.363 8.781 -5.258 1 98.38 88 THR B CA 1
ATOM 2451 C C . THR B 1 88 ? 5.848 8.656 -5.367 1 98.38 88 THR B C 1
ATOM 2453 O O . THR B 1 88 ? 5.172 9.586 -5.809 1 98.38 88 THR B O 1
ATOM 2456 N N . ASN B 1 89 ? 5.348 7.539 -4.977 1 98.81 89 ASN B N 1
ATOM 2457 C CA . ASN B 1 89 ? 3.908 7.297 -5.059 1 98.81 89 ASN B CA 1
ATOM 2458 C C . ASN B 1 89 ? 3.135 8.219 -4.121 1 98.81 89 ASN B C 1
ATOM 2460 O O . ASN B 1 89 ? 2.074 8.734 -4.484 1 98.81 89 ASN B O 1
ATOM 2464 N N . SER B 1 90 ? 3.623 8.391 -2.887 1 98.69 90 SER B N 1
ATOM 2465 C CA . SER B 1 90 ? 2.98 9.297 -1.943 1 98.69 90 SER B CA 1
ATOM 2466 C C . SER B 1 90 ? 2.92 10.719 -2.496 1 98.69 90 SER B C 1
ATOM 2468 O O . SER B 1 90 ? 1.889 11.391 -2.396 1 98.69 90 SER B O 1
ATOM 2470 N N . ASN B 1 91 ? 4.027 11.156 -3.039 1 98.69 91 ASN B N 1
ATOM 2471 C CA . ASN B 1 91 ? 4.062 12.484 -3.631 1 98.69 91 ASN B CA 1
ATOM 2472 C C . ASN B 1 91 ? 3.053 12.617 -4.77 1 98.69 91 ASN B C 1
ATOM 2474 O O . ASN B 1 91 ? 2.338 13.617 -4.855 1 98.69 91 ASN B O 1
ATOM 2478 N N . ALA B 1 92 ? 3.006 11.656 -5.66 1 98.81 92 ALA B N 1
ATOM 2479 C CA . ALA B 1 92 ? 2.07 11.68 -6.785 1 98.81 92 ALA B CA 1
ATOM 2480 C C . ALA B 1 92 ? 0.626 11.727 -6.293 1 98.81 92 ALA B C 1
ATOM 2482 O O . ALA B 1 92 ? -0.191 12.484 -6.824 1 98.81 92 ALA B O 1
ATOM 2483 N N . TYR B 1 93 ? 0.336 10.945 -5.316 1 98.88 93 TYR B N 1
ATOM 2484 C CA . TYR B 1 93 ? -0.979 10.883 -4.688 1 98.88 93 TYR B CA 1
ATOM 2485 C C . TYR B 1 93 ? -1.35 12.227 -4.07 1 98.88 93 TYR B C 1
ATOM 2487 O O . TYR B 1 93 ? -2.436 12.75 -4.316 1 98.88 93 TYR B O 1
ATOM 2495 N N . LEU B 1 94 ? -0.465 12.766 -3.297 1 98.88 94 LEU B N 1
ATOM 2496 C CA . LEU B 1 94 ? -0.721 14.016 -2.596 1 98.88 94 LEU B CA 1
ATOM 2497 C C . LEU B 1 94 ? -0.837 15.172 -3.578 1 98.88 94 LEU B C 1
ATOM 2499 O O . LEU B 1 94 ? -1.646 16.078 -3.379 1 98.88 94 LEU B O 1
ATOM 2503 N N . ASN B 1 95 ? -0.004 15.188 -4.598 1 98.81 95 ASN B N 1
ATOM 2504 C CA . ASN B 1 95 ? -0.147 16.188 -5.645 1 98.81 95 ASN B CA 1
ATOM 2505 C C . ASN B 1 95 ? -1.519 16.125 -6.309 1 98.81 95 ASN B C 1
ATOM 2507 O O . ASN B 1 95 ? -2.166 17.141 -6.52 1 98.81 95 ASN B O 1
ATOM 2511 N N . ALA B 1 96 ? -1.938 14.922 -6.648 1 98.75 96 ALA B N 1
ATOM 2512 C CA . ALA B 1 96 ? -3.248 14.734 -7.266 1 98.75 96 ALA B CA 1
ATOM 2513 C C . ALA B 1 96 ? -4.363 15.195 -6.336 1 98.75 96 ALA B C 1
ATOM 2515 O O . ALA B 1 96 ? -5.344 15.805 -6.777 1 98.75 96 ALA B O 1
ATOM 2516 N N . MET B 1 97 ? -4.227 14.852 -5.086 1 98.56 97 MET B N 1
ATOM 2517 C CA . MET B 1 97 ? -5.207 15.273 -4.086 1 98.56 97 MET B CA 1
ATOM 2518 C C . MET B 1 97 ? -5.336 16.797 -4.051 1 98.56 97 MET B C 1
ATOM 2520 O O . MET B 1 97 ? -6.445 17.328 -4.055 1 98.56 97 MET B O 1
ATOM 2524 N N . MET B 1 98 ? -4.211 17.469 -4.016 1 98.31 98 MET B N 1
ATOM 2525 C CA . MET B 1 98 ? -4.211 18.922 -3.941 1 98.31 98 MET B CA 1
ATOM 2526 C C . MET B 1 98 ? -4.809 19.531 -5.207 1 98.31 98 MET B C 1
ATOM 2528 O O . MET B 1 98 ? -5.547 20.516 -5.137 1 98.31 98 MET B O 1
ATOM 2532 N N . GLU B 1 99 ? -4.418 18.984 -6.336 1 97.81 99 GLU B N 1
ATOM 2533 C CA . GLU B 1 99 ? -4.984 19.453 -7.594 1 97.81 99 GLU B CA 1
ATOM 2534 C C . GLU B 1 99 ? -6.508 19.359 -7.578 1 97.81 99 GLU B C 1
ATOM 2536 O O . GLU B 1 99 ? -7.199 20.312 -7.953 1 97.81 99 GLU B O 1
ATOM 2541 N N . GLU B 1 100 ? -6.969 18.234 -7.148 1 96.81 100 GLU B N 1
ATOM 2542 C CA . GLU B 1 100 ? -8.414 18.031 -7.062 1 96.81 100 GLU B CA 1
ATOM 2543 C C . GLU B 1 100 ? -9.047 19 -6.074 1 96.81 100 GLU B C 1
ATOM 2545 O O . GLU B 1 100 ? -10.078 19.609 -6.367 1 96.81 100 GLU B O 1
ATOM 2550 N N . LEU B 1 101 ? -8.492 19.125 -4.941 1 97 101 LEU B N 1
ATOM 2551 C CA . LEU B 1 101 ? -9.023 20 -3.902 1 97 101 LEU B CA 1
ATOM 2552 C C . LEU B 1 101 ? -9.07 21.438 -4.383 1 97 101 LEU B C 1
ATOM 2554 O O . LEU B 1 101 ? -10.102 22.109 -4.254 1 97 101 LEU B O 1
ATOM 2558 N N . LEU B 1 102 ? -8.008 21.922 -4.984 1 97.06 102 LEU B N 1
ATOM 2559 C CA . LEU B 1 102 ? -7.875 23.344 -5.32 1 97.06 102 LEU B CA 1
ATOM 2560 C C . LEU B 1 102 ? -8.711 23.688 -6.547 1 97.06 102 LEU B C 1
ATOM 2562 O O . LEU B 1 102 ? -8.969 24.859 -6.812 1 97.06 102 LEU B O 1
ATOM 2566 N N . SER B 1 103 ? -9.148 22.672 -7.281 1 96.69 103 SER B N 1
ATOM 2567 C CA . SER B 1 103 ? -10.016 22.906 -8.43 1 96.69 103 SER B CA 1
ATOM 2568 C C . SER B 1 103 ? -11.367 23.484 -7.992 1 96.69 103 SER B C 1
ATOM 2570 O O . SER B 1 103 ? -12.094 24.062 -8.805 1 96.69 103 SER B O 1
ATOM 2572 N N . ASN B 1 104 ? -11.648 23.391 -6.711 1 95.44 104 ASN B N 1
ATOM 2573 C CA . ASN B 1 104 ? -12.906 23.891 -6.168 1 95.44 104 ASN B CA 1
ATOM 2574 C C . ASN B 1 104 ? -12.812 25.375 -5.816 1 95.44 104 ASN B C 1
ATOM 2576 O O . ASN B 1 104 ? -13.805 25.984 -5.438 1 95.44 104 ASN B O 1
ATOM 2580 N N . TYR B 1 105 ? -11.641 25.969 -6 1 97.12 105 TYR B N 1
ATOM 2581 C CA . TYR B 1 105 ? -11.422 27.312 -5.484 1 97.12 105 TYR B CA 1
ATOM 2582 C C . TYR B 1 105 ? -10.984 28.266 -6.598 1 97.12 105 TYR B C 1
ATOM 2584 O O . TYR B 1 105 ? -10.133 27.906 -7.418 1 97.12 105 TYR B O 1
ATOM 2592 N N . VAL B 1 106 ? -11.562 29.422 -6.598 1 96.44 106 VAL B N 1
ATOM 2593 C CA . VAL B 1 106 ? -11.117 30.469 -7.504 1 96.44 106 VAL B CA 1
ATOM 2594 C C . VAL B 1 106 ? -9.781 31.047 -7.02 1 96.44 106 VAL B C 1
ATOM 2596 O O . VAL B 1 106 ? -8.836 31.172 -7.801 1 96.44 106 VAL B O 1
ATOM 2599 N N . ASN B 1 107 ? -9.773 31.344 -5.723 1 95.25 107 ASN B N 1
ATOM 2600 C CA . ASN B 1 107 ? -8.555 31.766 -5.047 1 95.25 107 ASN B CA 1
ATOM 2601 C C . ASN B 1 107 ? -8.062 30.703 -4.062 1 95.25 107 ASN B C 1
ATOM 2603 O O . ASN B 1 107 ? -8.859 30.094 -3.346 1 95.25 107 ASN B O 1
ATOM 2607 N N . THR B 1 108 ? -6.816 30.516 -4.051 1 95.31 108 THR B N 1
ATOM 2608 C CA . THR B 1 108 ? -6.246 29.516 -3.143 1 95.31 108 THR B CA 1
ATOM 2609 C C . THR B 1 108 ? -6.414 29.953 -1.689 1 95.31 108 THR B C 1
ATOM 2611 O O . THR B 1 108 ? -5.98 31.047 -1.309 1 95.31 108 THR B O 1
ATOM 2614 N N . PRO B 1 109 ? -7.031 29.156 -0.902 1 97.38 109 PRO B N 1
ATOM 2615 C CA . PRO B 1 109 ? -7.117 29.469 0.527 1 97.38 109 PRO B CA 1
ATOM 2616 C C . PRO B 1 109 ? -5.77 29.359 1.234 1 97.38 109 PRO B C 1
ATOM 2618 O O . PRO B 1 109 ? -4.789 28.906 0.641 1 97.38 109 PRO B O 1
ATOM 2621 N N . GLN B 1 110 ? -5.77 29.891 2.49 1 97.62 110 GLN B N 1
ATOM 2622 C CA . GLN B 1 110 ? -4.598 29.656 3.326 1 97.62 110 GLN B CA 1
ATOM 2623 C C . GLN B 1 110 ? -4.418 28.172 3.611 1 97.62 110 GLN B C 1
ATOM 2625 O O . GLN B 1 110 ? -5.363 27.484 4.012 1 97.62 110 GLN B O 1
ATOM 2630 N N . ILE B 1 111 ? -3.215 27.656 3.361 1 98.25 111 ILE B N 1
ATOM 2631 C CA . ILE B 1 111 ? -2.936 26.234 3.566 1 98.25 111 ILE B CA 1
ATOM 2632 C C . ILE B 1 111 ? -2.033 26.062 4.785 1 98.25 111 ILE B C 1
ATOM 2634 O O . ILE B 1 111 ? -1.006 26.734 4.906 1 98.25 111 ILE B O 1
ATOM 2638 N N . ASN B 1 112 ? -2.432 25.281 5.695 1 98.75 112 ASN B N 1
ATOM 2639 C CA . ASN B 1 112 ? -1.646 24.812 6.832 1 98.75 112 ASN B CA 1
ATOM 2640 C C . ASN B 1 112 ? -1.483 23.297 6.82 1 98.75 112 ASN B C 1
ATOM 2642 O O . ASN B 1 112 ? -2.348 22.578 6.312 1 98.75 112 ASN B O 1
ATOM 2646 N N . VAL B 1 113 ? -0.364 22.859 7.418 1 98.81 113 VAL B N 1
ATOM 2647 C CA . VAL B 1 113 ? -0.129 21.406 7.422 1 98.81 113 VAL B CA 1
ATOM 2648 C C . VAL B 1 113 ? 0.325 20.969 8.812 1 98.81 113 VAL B C 1
ATOM 2650 O O . VAL B 1 113 ? 1.015 21.703 9.516 1 98.81 113 VAL B O 1
ATOM 2653 N N . LEU B 1 114 ? -0.114 19.812 9.164 1 98.88 114 LEU B N 1
ATOM 2654 C CA . LEU B 1 114 ? 0.294 19.141 10.398 1 98.88 114 LEU B CA 1
ATOM 2655 C C . LEU B 1 114 ? 0.622 17.672 10.148 1 98.88 114 LEU B C 1
ATOM 2657 O O . LEU B 1 114 ? -0.198 16.938 9.594 1 98.88 114 LEU B O 1
ATOM 2661 N N . GLY B 1 115 ? 1.832 17.266 10.484 1 98.69 115 GLY B N 1
ATOM 2662 C CA . GLY B 1 115 ? 2.232 15.875 10.406 1 98.69 115 GLY B CA 1
ATOM 2663 C C . GLY B 1 115 ? 2.504 15.25 11.766 1 98.69 115 GLY B C 1
ATOM 2664 O O . GLY B 1 115 ? 3.314 15.773 12.539 1 98.69 115 GLY B O 1
ATOM 2665 N N . PHE B 1 116 ? 1.842 14.18 12 1 98.19 116 PHE B N 1
ATOM 2666 C CA . PHE B 1 116 ? 2.025 13.445 13.25 1 98.19 116 PHE B CA 1
ATOM 2667 C C . PHE B 1 116 ? 2.938 12.242 13.047 1 98.19 116 PHE B C 1
ATOM 2669 O O . PHE B 1 116 ? 2.656 11.383 12.211 1 98.19 116 PHE B O 1
ATOM 2676 N N . SER B 1 117 ? 4.055 12.133 13.867 1 95 117 SER B N 1
ATOM 2677 C CA . SER B 1 117 ? 4.941 10.977 13.836 1 95 117 SER B CA 1
ATOM 2678 C C . SER B 1 117 ? 5.434 10.695 12.414 1 95 117 SER B C 1
ATOM 2680 O O . SER B 1 117 ? 6.059 11.555 11.789 1 95 117 SER B O 1
ATOM 2682 N N . GLN B 1 118 ? 5.16 9.555 11.781 1 96.44 118 GLN B N 1
ATOM 2683 C CA . GLN B 1 118 ? 5.605 9.258 10.422 1 96.44 118 GLN B CA 1
ATOM 2684 C C . GLN B 1 118 ? 5.055 10.266 9.43 1 96.44 118 GLN B C 1
ATOM 2686 O O . GLN B 1 118 ? 5.707 10.586 8.43 1 96.44 118 GLN B O 1
ATOM 2691 N N . GLY B 1 119 ? 3.863 10.797 9.719 1 98.31 119 GLY B N 1
ATOM 2692 C CA . GLY B 1 119 ? 3.244 11.781 8.844 1 98.31 119 GLY B CA 1
ATOM 2693 C C . GLY B 1 119 ? 4.062 13.055 8.695 1 98.31 119 GLY B C 1
ATOM 2694 O O . GLY B 1 119 ? 3.963 13.75 7.688 1 98.31 119 GLY B O 1
ATOM 2695 N N . ALA B 1 120 ? 4.859 13.352 9.688 1 96.75 120 ALA B N 1
ATOM 2696 C CA . ALA B 1 120 ? 5.703 14.539 9.648 1 96.75 120 ALA B CA 1
ATOM 2697 C C . ALA B 1 120 ? 6.762 14.43 8.547 1 96.75 120 ALA B C 1
ATOM 2699 O O . ALA B 1 120 ? 7.004 15.383 7.812 1 96.75 120 ALA B O 1
ATOM 2700 N N . ALA B 1 121 ? 7.363 13.289 8.469 1 96.19 121 ALA B N 1
ATOM 2701 C CA . ALA B 1 121 ? 8.367 13.07 7.43 1 96.19 121 ALA B CA 1
ATOM 2702 C C . ALA B 1 121 ? 7.734 13.102 6.039 1 96.19 121 ALA B C 1
ATOM 2704 O O . ALA B 1 121 ? 8.273 13.719 5.121 1 96.19 121 ALA B O 1
ATOM 2705 N N . THR B 1 122 ? 6.602 12.461 5.91 1 98.5 122 THR B N 1
ATOM 2706 C CA . THR B 1 122 ? 5.887 12.461 4.641 1 98.5 122 THR B CA 1
ATOM 2707 C C . THR B 1 122 ? 5.5 13.883 4.234 1 98.5 122 THR B C 1
ATOM 2709 O O . THR B 1 122 ? 5.73 14.289 3.094 1 98.5 122 THR B O 1
ATOM 2712 N N . MET B 1 123 ? 4.992 14.578 5.148 1 98.38 123 MET B N 1
ATOM 2713 C CA . MET B 1 123 ? 4.574 15.961 4.934 1 98.38 123 MET B CA 1
ATOM 2714 C C . MET B 1 123 ? 5.746 16.812 4.469 1 98.38 123 MET B C 1
ATOM 2716 O O . MET B 1 123 ? 5.633 17.547 3.488 1 98.38 123 MET B O 1
ATOM 2720 N N . SER B 1 124 ? 6.848 16.688 5.133 1 97 124 SER B N 1
ATOM 2721 C CA . SER B 1 124 ? 8 17.531 4.809 1 97 124 SER B CA 1
ATOM 2722 C C . SER B 1 124 ? 8.531 17.219 3.412 1 97 124 SER B C 1
ATOM 2724 O O . SER B 1 124 ? 8.852 18.125 2.646 1 97 124 SER B O 1
ATOM 2726 N N . ARG B 1 125 ? 8.609 15.93 3.037 1 97.56 125 ARG B N 1
ATOM 2727 C CA . ARG B 1 125 ? 9.047 15.539 1.698 1 97.56 125 ARG B CA 1
ATOM 2728 C C . ARG B 1 125 ? 8.117 16.109 0.633 1 97.56 125 ARG B C 1
ATOM 2730 O O . ARG B 1 125 ? 8.578 16.641 -0.383 1 97.56 125 ARG B O 1
ATOM 2737 N N . TRP B 1 126 ? 6.867 15.977 0.934 1 98.25 126 TRP B N 1
ATOM 2738 C CA . TRP B 1 126 ? 5.863 16.406 -0.038 1 98.25 126 TRP B CA 1
ATOM 2739 C C . TRP B 1 126 ? 5.938 17.906 -0.269 1 98.25 126 TRP B C 1
ATOM 2741 O O . TRP B 1 126 ? 5.98 18.359 -1.413 1 98.25 126 TRP B O 1
ATOM 2751 N N . ILE B 1 127 ? 5.977 18.703 0.763 1 97.19 127 ILE B N 1
ATOM 2752 C CA . ILE B 1 127 ? 6.023 20.156 0.642 1 97.19 127 ILE B CA 1
ATOM 2753 C C . ILE B 1 127 ? 7.273 20.578 -0.136 1 97.19 127 ILE B C 1
ATOM 2755 O O . ILE B 1 127 ? 7.215 21.453 -0.997 1 97.19 127 ILE B O 1
ATOM 2759 N N . CYS B 1 128 ? 8.336 19.922 0.11 1 96.62 128 CYS B N 1
ATOM 2760 C CA . CYS B 1 128 ? 9.609 20.312 -0.488 1 96.62 128 CYS B CA 1
ATOM 2761 C C . CYS B 1 128 ? 9.625 20.016 -1.981 1 96.62 128 CYS B C 1
ATOM 2763 O O . CYS B 1 128 ? 10.367 20.641 -2.736 1 96.62 128 CYS B O 1
ATOM 2765 N N . GLN B 1 129 ? 8.859 19.078 -2.438 1 96 129 GLN B N 1
ATOM 2766 C CA . GLN B 1 129 ? 8.852 18.766 -3.863 1 96 129 GLN B CA 1
ATOM 2767 C C . GLN B 1 129 ? 7.656 19.406 -4.562 1 96 129 GLN B C 1
ATOM 2769 O O . GLN B 1 129 ? 7.559 19.375 -5.789 1 96 129 GLN B O 1
ATOM 2774 N N . SER B 1 130 ? 6.715 19.938 -3.822 1 95.56 130 SER B N 1
ATOM 2775 C CA . SER B 1 130 ? 5.492 20.5 -4.383 1 95.56 130 SER B CA 1
ATOM 2776 C C . SER B 1 130 ? 5.613 22 -4.562 1 95.56 130 SER B C 1
ATOM 2778 O O . SER B 1 130 ? 6.652 22.594 -4.25 1 95.56 130 SER B O 1
ATOM 2780 N N . SER B 1 131 ? 4.543 22.609 -5.102 1 92.5 131 SER B N 1
ATOM 2781 C CA . SER B 1 131 ? 4.5 24.062 -5.266 1 92.5 131 SER B CA 1
ATOM 2782 C C . SER B 1 131 ? 3.719 24.719 -4.133 1 92.5 131 SER B C 1
ATOM 2784 O O . SER B 1 131 ? 3.533 25.938 -4.129 1 92.5 131 SER B O 1
ATOM 2786 N N . ILE B 1 132 ? 3.381 23.922 -3.199 1 94 132 ILE B N 1
ATOM 2787 C CA . ILE B 1 132 ? 2.557 24.422 -2.107 1 94 132 ILE B CA 1
ATOM 2788 C C . ILE B 1 132 ? 3.42 25.219 -1.137 1 94 132 ILE B C 1
ATOM 2790 O O . ILE B 1 132 ? 4.543 24.828 -0.817 1 94 132 ILE B O 1
ATOM 2794 N N . GLN B 1 133 ? 2.854 26.328 -0.664 1 93.81 133 GLN B N 1
ATOM 2795 C CA . GLN B 1 133 ? 3.488 27.156 0.349 1 93.81 133 GLN B CA 1
ATOM 2796 C C . GLN B 1 133 ? 2.598 27.312 1.579 1 93.81 133 GLN B C 1
ATOM 2798 O O . GLN B 1 133 ? 1.788 28.234 1.659 1 93.81 133 GLN B O 1
ATOM 2803 N N . PRO B 1 134 ? 2.816 26.469 2.529 1 97.81 134 PRO B N 1
ATOM 2804 C CA . PRO B 1 134 ? 1.949 26.531 3.709 1 97.81 134 PRO B CA 1
ATOM 2805 C C . PRO B 1 134 ? 2.248 27.734 4.602 1 97.81 134 PRO B C 1
ATOM 2807 O O . PRO B 1 134 ? 3.404 28.156 4.711 1 97.81 134 PRO B O 1
ATOM 2810 N N . SER B 1 135 ? 1.207 28.281 5.191 1 97.94 135 SER B N 1
ATOM 2811 C CA . SER B 1 135 ? 1.369 29.344 6.172 1 97.94 135 SER B CA 1
ATOM 2812 C C . SER B 1 135 ? 1.912 28.812 7.492 1 97.94 135 SER B C 1
ATOM 2814 O O . SER B 1 135 ? 2.748 29.453 8.133 1 97.94 135 SER B O 1
ATOM 2816 N N . LYS B 1 136 ? 1.461 27.641 7.914 1 98.44 136 LYS B N 1
ATOM 2817 C CA . LYS B 1 136 ? 1.925 26.953 9.117 1 98.44 136 LYS B CA 1
ATOM 2818 C C . LYS B 1 136 ? 2.352 25.531 8.797 1 98.44 136 LYS B C 1
ATOM 2820 O O . LYS B 1 136 ? 1.694 24.828 8.016 1 98.44 136 LYS B O 1
ATOM 2825 N N . VAL B 1 137 ? 3.416 25.156 9.406 1 98.38 137 VAL B N 1
ATOM 2826 C CA . VAL B 1 137 ? 3.916 23.781 9.328 1 98.38 137 VAL B CA 1
ATOM 2827 C C . VAL B 1 137 ? 4.133 23.234 10.734 1 98.38 137 VAL B C 1
ATOM 2829 O O . VAL B 1 137 ? 4.98 23.734 11.484 1 98.38 137 VAL B O 1
ATOM 2832 N N . VAL B 1 138 ? 3.4 22.203 11.062 1 98.38 138 VAL B N 1
ATOM 2833 C CA . VAL B 1 138 ? 3.473 21.672 12.422 1 98.38 138 VAL B CA 1
ATOM 2834 C C . VAL B 1 138 ? 4.055 20.25 12.391 1 98.38 138 VAL B C 1
ATOM 2836 O O . VAL B 1 138 ? 3.449 19.344 11.828 1 98.38 138 VAL B O 1
ATOM 2839 N N . PHE B 1 139 ? 5.211 20.109 12.953 1 96.56 139 PHE B N 1
ATOM 2840 C CA . PHE B 1 139 ? 5.773 18.797 13.25 1 96.56 139 PHE B CA 1
ATOM 2841 C C . PHE B 1 139 ? 5.34 18.312 14.633 1 96.56 139 PHE B C 1
ATOM 2843 O O . PHE B 1 139 ? 5.855 18.797 15.648 1 96.56 139 PHE B O 1
ATOM 2850 N N . TRP B 1 140 ? 4.395 17.375 14.648 1 96.94 140 TRP B N 1
ATOM 2851 C CA . TRP B 1 140 ? 3.846 16.906 15.914 1 96.94 140 TRP B CA 1
ATOM 2852 C C . TRP B 1 140 ? 4.387 15.523 16.266 1 96.94 140 TRP B C 1
ATOM 2854 O O . TRP B 1 140 ? 4.047 14.539 15.602 1 96.94 140 TRP B O 1
ATOM 2864 N N . ALA B 1 141 ? 5.16 15.414 17.359 1 93.19 141 ALA B N 1
ATOM 2865 C CA . ALA B 1 141 ? 5.773 14.156 17.797 1 93.19 141 ALA B CA 1
ATOM 2866 C C . ALA B 1 141 ? 6.496 13.469 16.641 1 93.19 141 ALA B C 1
ATOM 2868 O O . ALA B 1 141 ? 6.406 12.25 16.484 1 93.19 141 ALA B O 1
ATOM 2869 N N . GLY B 1 142 ? 7.051 14.297 15.75 1 92.25 142 GLY B N 1
ATOM 2870 C CA . GLY B 1 142 ? 7.75 13.844 14.562 1 92.25 142 GLY B CA 1
ATOM 2871 C C . GLY B 1 142 ? 8.758 14.844 14.039 1 92.25 142 GLY B C 1
ATOM 2872 O O . GLY B 1 142 ? 8.805 15.984 14.5 1 92.25 142 GLY B O 1
ATOM 2873 N N . ALA B 1 143 ? 9.547 14.398 13.102 1 90.31 143 ALA B N 1
ATOM 2874 C CA . ALA B 1 143 ? 10.625 15.203 12.539 1 90.31 143 ALA B CA 1
ATOM 2875 C C . ALA B 1 143 ? 10.539 15.258 11.016 1 90.31 143 ALA B C 1
ATOM 2877 O O . ALA B 1 143 ? 9.867 14.43 10.398 1 90.31 143 ALA B O 1
ATOM 2878 N N . PRO B 1 144 ? 11.141 16.328 10.461 1 93.19 144 PRO B N 1
ATOM 2879 C CA . PRO B 1 144 ? 11.281 16.266 9 1 93.19 144 PRO B CA 1
ATOM 2880 C C . PRO B 1 144 ? 11.992 15.008 8.523 1 93.19 144 PRO B C 1
ATOM 2882 O O . PRO B 1 144 ? 12.727 14.383 9.289 1 93.19 144 PRO B O 1
ATOM 2885 N N . ALA B 1 145 ? 11.742 14.703 7.297 1 93.56 145 ALA B N 1
ATOM 2886 C CA . ALA B 1 145 ? 12.438 13.562 6.711 1 93.56 145 ALA B CA 1
ATOM 2887 C C . ALA B 1 145 ? 13.945 13.719 6.82 1 93.56 145 ALA B C 1
ATOM 2889 O O . ALA B 1 145 ? 14.484 14.805 6.57 1 93.56 145 ALA B O 1
ATOM 2890 N N . TYR B 1 146 ? 14.625 12.648 7.125 1 87.19 146 TYR B N 1
ATOM 2891 C CA . TYR B 1 146 ? 16.062 12.703 7.402 1 87.19 146 TYR B CA 1
ATOM 2892 C C . TYR B 1 146 ? 16.859 12.914 6.121 1 87.19 146 TYR B C 1
ATOM 2894 O O . TYR B 1 146 ? 18 13.375 6.164 1 87.19 146 TYR B O 1
ATOM 2902 N N . ASP B 1 147 ? 16.266 12.586 5.051 1 91 147 ASP B N 1
ATOM 2903 C CA . ASP B 1 147 ? 17 12.625 3.787 1 91 147 ASP B CA 1
ATOM 2904 C C . ASP B 1 147 ? 16.812 13.969 3.084 1 91 147 ASP B C 1
ATOM 2906 O O . ASP B 1 147 ? 17.297 14.164 1.97 1 91 147 ASP B O 1
ATOM 2910 N N . LEU B 1 148 ? 16.125 14.883 3.672 1 92.44 148 LEU B N 1
ATOM 2911 C CA . LEU B 1 148 ? 15.93 16.203 3.088 1 92.44 148 LEU B CA 1
ATOM 2912 C C . LEU B 1 148 ? 17.125 17.109 3.373 1 92.44 148 LEU B C 1
ATOM 2914 O O . LEU B 1 148 ? 17.672 17.094 4.48 1 92.44 148 LEU B O 1
ATOM 2918 N N . ASP B 1 149 ? 17.484 17.844 2.359 1 91.5 149 ASP B N 1
ATOM 2919 C CA . ASP B 1 149 ? 18.469 18.906 2.551 1 91.5 149 ASP B CA 1
ATOM 2920 C C . ASP B 1 149 ? 17.906 20.031 3.41 1 91.5 149 ASP B C 1
ATOM 2922 O O . ASP B 1 149 ? 16.906 20.656 3.053 1 91.5 149 ASP B O 1
ATOM 2926 N N . ILE B 1 150 ? 18.578 20.281 4.449 1 88.44 150 ILE B N 1
ATOM 2927 C CA . ILE B 1 150 ? 18.078 21.219 5.434 1 88.44 150 ILE B CA 1
ATOM 2928 C C . ILE B 1 150 ? 17.969 22.609 4.816 1 88.44 150 ILE B C 1
ATOM 2930 O O . ILE B 1 150 ? 17 23.328 5.047 1 88.44 150 ILE B O 1
ATOM 2934 N N . ALA B 1 151 ? 18.984 23 4.074 1 91.56 151 ALA B N 1
ATOM 2935 C CA . ALA B 1 151 ? 18.984 24.312 3.449 1 91.56 151 ALA B CA 1
ATOM 2936 C C . ALA B 1 151 ? 17.812 24.453 2.482 1 91.56 151 ALA B C 1
ATOM 2938 O O . ALA B 1 151 ? 17.156 25.5 2.441 1 91.56 151 ALA B O 1
ATOM 2939 N N . PHE B 1 152 ? 17.594 23.453 1.817 1 93.06 152 PHE B N 1
ATOM 2940 C CA . PHE B 1 152 ? 16.484 23.453 0.876 1 93.06 152 PHE B CA 1
ATOM 2941 C C . PHE B 1 152 ? 15.148 23.516 1.614 1 93.06 152 PHE B C 1
ATOM 2943 O O . PHE B 1 152 ? 14.242 24.25 1.204 1 93.06 152 PHE B O 1
ATOM 2950 N N . MET B 1 153 ? 15.062 22.766 2.662 1 93.94 153 MET B N 1
ATOM 2951 C CA . MET B 1 153 ? 13.844 22.766 3.471 1 93.94 153 MET B CA 1
ATOM 2952 C C . MET B 1 153 ? 13.57 24.156 4.031 1 93.94 153 MET B C 1
ATOM 2954 O O . MET B 1 153 ? 12.43 24.625 4 1 93.94 153 MET B O 1
ATOM 2958 N N . VAL B 1 154 ? 14.594 24.797 4.492 1 93.81 154 VAL B N 1
ATOM 2959 C CA . VAL B 1 154 ? 14.469 26.141 5.051 1 93.81 154 VAL B CA 1
ATOM 2960 C C . VAL B 1 154 ? 13.969 27.109 3.977 1 93.81 154 VAL B C 1
ATOM 2962 O O . VAL B 1 154 ? 13.102 27.938 4.234 1 93.81 154 VAL B O 1
ATOM 2965 N N . GLU B 1 155 ? 14.492 26.953 2.848 1 93.44 155 GLU B N 1
ATOM 2966 C CA . GLU B 1 155 ? 14.062 27.797 1.735 1 93.44 155 GLU B CA 1
ATOM 2967 C C . GLU B 1 155 ? 12.586 27.578 1.432 1 93.44 155 GLU B C 1
ATOM 2969 O O . GLU B 1 155 ? 11.844 28.547 1.222 1 93.44 155 GLU B O 1
ATOM 2974 N N . LYS B 1 156 ? 12.156 26.391 1.481 1 93.06 156 LYS B N 1
ATOM 2975 C CA . LYS B 1 156 ? 10.773 26.047 1.161 1 93.06 156 LYS B CA 1
ATOM 2976 C C . LYS B 1 156 ? 9.82 26.531 2.248 1 93.06 156 LYS B C 1
ATOM 2978 O O . LYS B 1 156 ? 8.68 26.906 1.962 1 93.06 156 LYS B O 1
ATOM 2983 N N . PHE B 1 157 ? 10.312 26.562 3.488 1 94.19 157 PHE B N 1
ATOM 2984 C CA . PHE B 1 157 ? 9.469 26.906 4.625 1 94.19 157 PHE B CA 1
ATOM 2985 C C . PHE B 1 157 ? 9.68 28.344 5.039 1 94.19 157 PHE B C 1
ATOM 2987 O O . PHE B 1 157 ? 9.234 28.766 6.109 1 94.19 157 PHE B O 1
ATOM 2994 N N . ASN B 1 158 ? 10.32 29.125 4.281 1 91.25 158 ASN B N 1
ATOM 2995 C CA . ASN B 1 158 ? 10.773 30.453 4.676 1 91.25 158 ASN B CA 1
ATOM 2996 C C . ASN B 1 158 ? 9.594 31.359 5.035 1 91.25 158 ASN B C 1
ATOM 2998 O O . ASN B 1 158 ? 9.711 32.219 5.918 1 91.25 158 ASN B O 1
ATOM 3002 N N . SER B 1 159 ? 8.523 31.219 4.387 1 93.44 159 SER B N 1
ATOM 3003 C CA . SER B 1 159 ? 7.375 32.094 4.648 1 93.44 159 SER B CA 1
ATOM 3004 C C . SER B 1 159 ? 6.41 31.438 5.629 1 93.44 159 SER B C 1
ATOM 3006 O O . SER B 1 159 ? 5.344 31.984 5.922 1 93.44 159 SER B O 1
ATOM 3008 N N . SER B 1 160 ? 6.754 30.312 6.16 1 97.12 160 SER B N 1
ATOM 3009 C CA . SER B 1 160 ? 5.867 29.547 7.043 1 97.12 160 SER B CA 1
ATOM 3010 C C . SER B 1 160 ? 6.223 29.781 8.508 1 97.12 160 SER B C 1
ATOM 3012 O O . SER B 1 160 ? 7.387 30.016 8.836 1 97.12 160 SER B O 1
ATOM 3014 N N . GLN B 1 161 ? 5.262 29.797 9.359 1 97.5 161 GLN B N 1
ATOM 3015 C CA . GLN B 1 161 ? 5.512 29.547 10.773 1 97.5 161 GLN B CA 1
ATOM 3016 C C . GLN B 1 161 ? 5.73 28.047 11.031 1 97.5 161 GLN B C 1
ATOM 3018 O O . GLN B 1 161 ? 4.824 27.25 10.82 1 97.5 161 GLN B O 1
ATOM 3023 N N . VAL B 1 162 ? 6.91 27.672 11.5 1 97.31 162 VAL B N 1
ATOM 3024 C CA . VAL B 1 162 ? 7.25 26.281 11.766 1 97.31 162 VAL B CA 1
ATOM 3025 C C . VAL B 1 162 ? 7.105 25.984 13.258 1 97.31 162 VAL B C 1
ATOM 3027 O O . VAL B 1 162 ? 7.668 26.688 14.094 1 97.31 162 VAL B O 1
ATOM 3030 N N . ILE B 1 163 ? 6.34 24.969 13.578 1 97.31 163 ILE B N 1
ATOM 3031 C CA . ILE B 1 163 ? 6.066 24.641 14.969 1 97.31 163 ILE B CA 1
ATOM 3032 C C . ILE B 1 163 ? 6.465 23.188 15.234 1 97.31 163 ILE B C 1
ATOM 3034 O O . ILE B 1 163 ? 6.121 22.281 14.469 1 97.31 163 ILE B O 1
ATOM 3038 N N . LEU B 1 164 ? 7.242 22.984 16.266 1 95.88 164 LEU B N 1
ATOM 3039 C CA . LEU B 1 164 ? 7.535 21.656 16.812 1 95.88 164 LEU B CA 1
ATOM 3040 C C . LEU B 1 164 ? 6.727 21.391 18.078 1 95.88 164 LEU B C 1
ATOM 3042 O O . LEU B 1 164 ? 6.848 22.125 19.062 1 95.88 164 LEU B O 1
ATOM 3046 N N . ALA B 1 165 ? 5.848 20.406 18.016 1 96.19 165 ALA B N 1
ATOM 3047 C CA . ALA B 1 165 ? 5.016 20.031 19.156 1 96.19 165 ALA B CA 1
ATOM 3048 C C . ALA B 1 165 ? 5.48 18.719 19.781 1 96.19 165 ALA B C 1
ATOM 3050 O O . ALA B 1 165 ? 5.504 17.688 19.109 1 96.19 165 ALA B O 1
ATOM 3051 N N . LEU B 1 166 ? 5.777 18.75 21.094 1 93.19 166 LEU B N 1
ATOM 3052 C CA . LEU B 1 166 ? 6.348 17.578 21.766 1 93.19 166 LEU B CA 1
ATOM 3053 C C . LEU B 1 166 ? 5.609 17.297 23.062 1 93.19 166 LEU B C 1
ATOM 3055 O O . LEU B 1 166 ? 5.254 18.203 23.812 1 93.19 166 LEU B O 1
ATOM 3059 N N . GLY B 1 167 ? 5.395 15.977 23.281 1 93.12 167 GLY B N 1
ATOM 3060 C CA . GLY B 1 167 ? 4.867 15.547 24.562 1 93.12 167 GLY B CA 1
ATOM 3061 C C . GLY B 1 167 ? 5.945 15.273 25.594 1 93.12 167 GLY B C 1
ATOM 3062 O O . GLY B 1 167 ? 6.922 14.578 25.312 1 93.12 167 GLY B O 1
ATOM 3063 N N . ASP B 1 168 ? 5.676 15.664 26.781 1 91.06 168 ASP B N 1
ATOM 3064 C CA . ASP B 1 168 ? 6.664 15.539 27.844 1 91.06 168 ASP B CA 1
ATOM 3065 C C . ASP B 1 168 ? 6.891 14.07 28.219 1 91.06 168 ASP B C 1
ATOM 3067 O O . ASP B 1 168 ? 7.965 13.711 28.703 1 91.06 168 ASP B O 1
ATOM 3071 N N . ASN B 1 169 ? 5.918 13.25 27.969 1 90.88 169 ASN B N 1
ATOM 3072 C CA . ASN B 1 169 ? 5.996 11.844 28.359 1 90.88 169 ASN B CA 1
ATOM 3073 C C . ASN B 1 169 ? 6.035 10.938 27.125 1 90.88 169 ASN B C 1
ATOM 3075 O O . ASN B 1 169 ? 5.594 9.789 27.188 1 90.88 169 ASN B O 1
ATOM 3079 N N . ASP B 1 170 ? 6.379 11.523 26.031 1 91.06 170 ASP B N 1
ATOM 3080 C CA . ASP B 1 170 ? 6.527 10.719 24.828 1 91.06 170 ASP B CA 1
ATOM 3081 C C . ASP B 1 170 ? 7.688 9.742 24.953 1 91.06 170 ASP B C 1
ATOM 3083 O O . ASP B 1 170 ? 8.836 10.156 25.125 1 91.06 170 ASP B O 1
ATOM 3087 N N . PRO B 1 171 ? 7.422 8.477 24.906 1 85.56 171 PRO B N 1
ATOM 3088 C CA . PRO B 1 171 ? 8.5 7.5 25.078 1 85.56 171 PRO B CA 1
ATOM 3089 C C . PRO B 1 171 ? 9.57 7.602 24 1 85.56 171 PRO B C 1
ATOM 3091 O O . PRO B 1 171 ? 10.703 7.156 24.203 1 85.56 171 PRO B O 1
ATOM 3094 N N . PHE B 1 172 ? 9.227 8.141 22.953 1 78.69 172 PHE B N 1
ATOM 3095 C CA . PHE B 1 172 ? 10.188 8.273 21.859 1 78.69 172 PHE B CA 1
ATOM 3096 C C . PHE B 1 172 ? 11.125 9.445 22.109 1 78.69 172 PHE B C 1
ATOM 3098 O O . PHE B 1 172 ? 12.148 9.586 21.422 1 78.69 172 PHE B O 1
ATOM 3105 N N . LEU B 1 173 ? 10.766 10.305 22.953 1 70.81 173 LEU B N 1
ATOM 3106 C CA . LEU B 1 173 ? 11.594 11.453 23.297 1 70.81 173 LEU B CA 1
ATOM 3107 C C . LEU B 1 173 ? 12.875 11 24 1 70.81 173 LEU B C 1
ATOM 3109 O O . LEU B 1 173 ? 13.891 11.695 23.953 1 70.81 173 LEU B O 1
ATOM 3113 N N . GLU B 1 174 ? 12.664 10.031 24.812 1 66.19 174 GLU B N 1
ATOM 3114 C CA . GLU B 1 174 ? 13.852 9.547 25.516 1 66.19 174 GLU B CA 1
ATOM 3115 C C . GLU B 1 174 ? 14.867 8.961 24.547 1 66.19 174 GLU B C 1
ATOM 3117 O O . GLU B 1 174 ? 16.047 8.797 24.891 1 66.19 174 GLU B O 1
ATOM 3122 N N . SER B 1 175 ? 14.406 8.961 23.375 1 65.25 175 SER B N 1
ATOM 3123 C CA . SER B 1 175 ? 15.312 8.367 22.391 1 65.25 175 SER B CA 1
ATOM 3124 C C . SER B 1 175 ? 16.219 9.43 21.766 1 65.25 175 SER B C 1
ATOM 3126 O O . SER B 1 175 ? 15.922 10.625 21.828 1 65.25 175 SER B O 1
ATOM 3128 N N . LYS B 1 176 ? 17.469 9.125 21.562 1 64.19 176 LYS B N 1
ATOM 3129 C CA . LYS B 1 176 ? 18.453 9.922 20.828 1 64.19 176 LYS B CA 1
ATOM 3130 C C . LYS B 1 176 ? 17.812 10.586 19.625 1 64.19 176 LYS B C 1
ATOM 3132 O O . LYS B 1 176 ? 18.219 11.688 19.219 1 64.19 176 LYS B O 1
ATOM 3137 N N . ILE B 1 177 ? 16.672 10.109 19.25 1 65.5 177 ILE B N 1
ATOM 3138 C CA . ILE B 1 177 ? 16.016 10.57 18.031 1 65.5 177 ILE B CA 1
ATOM 3139 C C . ILE B 1 177 ? 15.391 11.938 18.266 1 65.5 177 ILE B C 1
ATOM 3141 O O . ILE B 1 177 ? 15.57 12.859 17.453 1 65.5 177 ILE B O 1
ATOM 3145 N N . TYR B 1 178 ? 14.883 12.188 19.375 1 74.19 178 TYR B N 1
ATOM 3146 C CA . TYR B 1 178 ? 14.156 13.438 19.562 1 74.19 178 TYR B CA 1
ATOM 3147 C C . TYR B 1 178 ? 15.117 14.594 19.812 1 74.19 178 TYR B C 1
ATOM 3149 O O . TYR B 1 178 ? 14.898 15.711 19.328 1 74.19 178 TYR B O 1
ATOM 3157 N N . SER B 1 179 ? 16.078 14.242 20.609 1 76.69 179 SER B N 1
ATOM 3158 C CA . SER B 1 179 ? 17.078 15.281 20.766 1 76.69 179 SER B CA 1
ATOM 3159 C C . SER B 1 179 ? 17.656 15.703 19.422 1 76.69 179 SER B C 1
ATOM 3161 O O . SER B 1 179 ? 17.891 16.891 19.188 1 76.69 179 SER B O 1
ATOM 3163 N N . GLN B 1 180 ? 17.844 14.828 18.656 1 77.38 180 GLN B N 1
ATOM 3164 C CA . GLN B 1 180 ? 18.359 15.109 17.328 1 77.38 180 GLN B CA 1
ATOM 3165 C C . GLN B 1 180 ? 17.359 15.898 16.5 1 77.38 180 GLN B C 1
ATOM 3167 O O . GLN B 1 180 ? 17.734 16.828 15.766 1 77.38 180 GLN B O 1
ATOM 3172 N N . VAL B 1 181 ? 16.109 15.578 16.703 1 79 181 VAL B N 1
ATOM 3173 C CA . VAL B 1 181 ? 15.047 16.281 15.992 1 79 181 VAL B CA 1
ATOM 3174 C C . VAL B 1 181 ? 15 17.734 16.422 1 79 181 VAL B C 1
ATOM 3176 O O . VAL B 1 181 ? 15.008 18.641 15.594 1 79 181 VAL B O 1
ATOM 3179 N N . GLU B 1 182 ? 14.93 17.906 17.734 1 82.44 182 GLU B N 1
ATOM 3180 C CA . GLU B 1 182 ? 14.867 19.266 18.281 1 82.44 182 GLU B CA 1
ATOM 3181 C C . GLU B 1 182 ? 16.047 20.109 17.797 1 82.44 182 GLU B C 1
ATOM 3183 O O . GLU B 1 182 ? 15.867 21.234 17.328 1 82.44 182 GLU B O 1
ATOM 3188 N N . ASN B 1 183 ? 17.188 19.562 17.859 1 83.12 183 ASN B N 1
ATOM 3189 C CA . ASN B 1 183 ? 18.375 20.281 17.438 1 83.12 183 ASN B CA 1
ATOM 3190 C C . ASN B 1 183 ? 18.375 20.562 15.938 1 83.12 183 ASN B C 1
ATOM 3192 O O . ASN B 1 183 ? 18.734 21.656 15.508 1 83.12 183 ASN B O 1
ATOM 3196 N N . ARG B 1 184 ? 17.922 19.625 15.258 1 82.38 184 ARG B N 1
ATOM 3197 C CA . ARG B 1 184 ? 17.859 19.781 13.805 1 82.38 184 ARG B CA 1
ATOM 3198 C C . ARG B 1 184 ? 16.938 20.922 13.406 1 82.38 184 ARG B C 1
ATOM 3200 O O . ARG B 1 184 ? 17.281 21.75 12.578 1 82.38 184 ARG B O 1
ATOM 3207 N N . LEU B 1 185 ? 15.797 20.969 14.055 1 87.62 185 LEU B N 1
ATOM 3208 C CA . LEU B 1 185 ? 14.797 21.969 13.688 1 87.62 185 LEU B CA 1
ATOM 3209 C C . LEU B 1 185 ? 15.18 23.328 14.234 1 87.62 185 LEU B C 1
ATOM 3211 O O . LEU B 1 185 ? 15.062 24.344 13.539 1 87.62 185 LEU B O 1
ATOM 3215 N N . SER B 1 186 ? 15.68 23.344 15.43 1 86.62 186 SER B N 1
ATOM 3216 C CA . SER B 1 186 ? 16.047 24.609 16.047 1 86.62 186 SER B CA 1
ATOM 3217 C C . SER B 1 186 ? 17.25 25.234 15.352 1 86.62 186 SER B C 1
ATOM 3219 O O . SER B 1 186 ? 17.328 26.469 15.242 1 86.62 186 SER B O 1
ATOM 3221 N N . ASP B 1 187 ? 18.078 24.391 14.773 1 87.88 187 ASP B N 1
ATOM 3222 C CA . ASP B 1 187 ? 19.312 24.875 14.172 1 87.88 187 ASP B CA 1
ATOM 3223 C C . ASP B 1 187 ? 19.141 25.109 12.672 1 87.88 187 ASP B C 1
ATOM 3225 O O . ASP B 1 187 ? 20.047 25.609 12.008 1 87.88 187 ASP B O 1
ATOM 3229 N N . ALA B 1 188 ? 18.062 24.766 12.18 1 88.88 188 ALA B N 1
ATOM 3230 C CA . ALA B 1 188 ? 17.859 24.781 10.734 1 88.88 188 ALA B CA 1
ATOM 3231 C C . ALA B 1 188 ? 17.828 26.219 10.211 1 88.88 188 ALA B C 1
ATOM 3233 O O . ALA 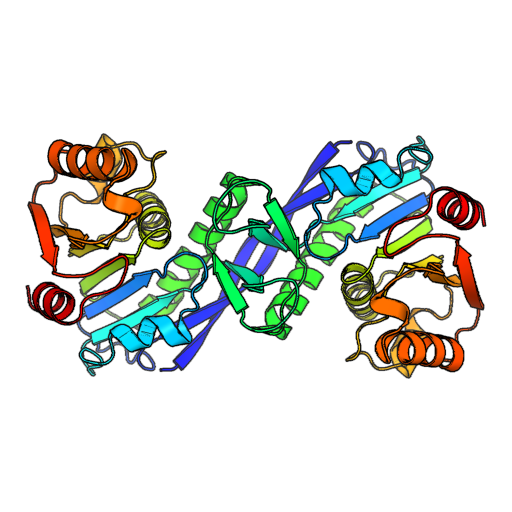B 1 188 ? 18.109 26.453 9.031 1 88.88 188 ALA B O 1
ATOM 3234 N N . GLY B 1 189 ? 17.453 27.219 11.078 1 89.69 189 GLY B N 1
ATOM 3235 C CA . GLY B 1 189 ? 17.484 28.609 10.656 1 89.69 189 GLY B CA 1
ATOM 3236 C C . GLY B 1 189 ? 16.188 29.062 10 1 89.69 189 GLY B C 1
ATOM 3237 O O . GLY B 1 189 ? 16.203 29.844 9.047 1 89.69 189 GLY B O 1
ATOM 3238 N N . PHE B 1 190 ? 15.062 28.547 10.453 1 92.75 190 PHE B N 1
ATOM 3239 C CA . PHE B 1 190 ? 13.766 29.016 9.977 1 92.75 190 PHE B CA 1
ATOM 3240 C C . PHE B 1 190 ? 13.508 30.453 10.406 1 92.75 190 PHE B C 1
ATOM 3242 O O . PHE B 1 190 ? 13.852 30.844 11.523 1 92.75 190 PHE B O 1
ATOM 3249 N N . ALA B 1 191 ? 12.867 31.219 9.539 1 91.44 191 ALA B N 1
ATOM 3250 C CA . ALA B 1 191 ? 12.547 32.594 9.859 1 91.44 191 ALA B CA 1
ATOM 3251 C C . ALA B 1 191 ? 11.617 32.688 11.07 1 91.44 191 ALA B C 1
ATOM 3253 O O . ALA B 1 191 ? 11.727 33.594 11.883 1 91.44 191 ALA B O 1
ATOM 3254 N N . SER B 1 192 ? 10.742 31.781 11.109 1 94.38 192 SER B N 1
ATOM 3255 C CA . SER B 1 192 ? 9.82 31.672 12.234 1 94.38 192 SER B CA 1
ATOM 3256 C C . SER B 1 192 ? 9.742 30.234 12.734 1 94.38 192 SER B C 1
ATOM 3258 O O . SER B 1 192 ? 9.289 29.344 12.016 1 94.38 192 SER B O 1
ATOM 3260 N N . PHE B 1 193 ? 10.188 30.047 14.016 1 95.12 193 PHE B N 1
ATOM 3261 C CA . PHE B 1 193 ? 10.203 28.719 14.617 1 95.12 193 PHE B CA 1
ATOM 3262 C C . PHE B 1 193 ? 9.734 28.781 16.062 1 95.12 193 PHE B C 1
ATOM 3264 O O . PHE B 1 193 ? 10.102 29.703 16.812 1 95.12 193 PHE B O 1
ATOM 3271 N N . LYS B 1 194 ? 8.859 27.812 16.438 1 95.75 194 LYS B N 1
ATOM 3272 C CA . LYS B 1 194 ? 8.406 27.672 17.828 1 95.75 194 LYS B CA 1
ATOM 3273 C C . LYS B 1 194 ? 8.406 26.219 18.266 1 95.75 194 LYS B C 1
ATOM 3275 O O . LYS B 1 194 ? 8 25.328 17.5 1 95.75 194 LYS B O 1
ATOM 3280 N N . GLU B 1 195 ? 8.938 26 19.422 1 94.69 195 GLU B N 1
ATOM 3281 C CA . GLU B 1 195 ? 8.773 24.703 20.094 1 94.69 195 GLU B CA 1
ATOM 3282 C C . GLU B 1 195 ? 7.703 24.781 21.172 1 94.69 195 GLU B C 1
ATOM 3284 O O . GLU B 1 195 ? 7.762 25.641 22.062 1 94.69 195 GLU B O 1
ATOM 3289 N N . LEU B 1 196 ? 6.738 23.953 21.047 1 96.06 196 LEU B N 1
ATOM 3290 C CA . LEU B 1 196 ? 5.652 23.891 22.016 1 96.06 196 LEU B CA 1
ATOM 3291 C C . LEU B 1 196 ? 5.562 22.5 22.641 1 96.06 196 LEU B C 1
ATOM 3293 O O . LEU B 1 196 ? 5.742 21.5 21.938 1 96.06 196 LEU B O 1
ATOM 3297 N N . ARG B 1 197 ? 5.25 22.484 23.953 1 94.56 197 ARG B N 1
ATOM 3298 C CA . ARG B 1 197 ? 5.176 21.219 24.656 1 94.56 197 ARG B CA 1
ATOM 3299 C C . ARG B 1 197 ? 3.805 21.031 25.297 1 94.56 197 ARG B C 1
ATOM 3301 O O . ARG B 1 197 ? 3.059 21.984 25.484 1 94.56 197 ARG B O 1
ATOM 3308 N N . TYR B 1 198 ? 3.4 19.812 25.547 1 96.44 198 TYR B N 1
ATOM 3309 C CA . TYR B 1 198 ? 2.172 19.469 26.25 1 96.44 198 TYR B CA 1
ATOM 3310 C C . TYR B 1 198 ? 2.406 18.297 27.188 1 96.44 198 TYR B C 1
ATOM 3312 O O . TYR B 1 198 ? 3.361 17.531 27.031 1 96.44 198 TYR B O 1
ATOM 3320 N N . SER B 1 199 ? 1.561 18.219 28.25 1 95.19 199 SER B N 1
ATOM 3321 C CA . SER B 1 199 ? 1.632 17.094 29.188 1 95.19 199 SER B CA 1
ATOM 3322 C C . SER B 1 199 ? 0.961 15.852 28.625 1 95.19 199 SER B C 1
ATOM 3324 O O . SER B 1 199 ? -0.265 15.734 28.656 1 95.19 199 SER B O 1
ATOM 3326 N N . GLY B 1 200 ? 1.726 14.945 28.094 1 94.5 200 GLY B N 1
ATOM 3327 C CA . GLY B 1 200 ? 1.183 13.742 27.484 1 94.5 200 GLY B CA 1
ATOM 3328 C C . GLY B 1 200 ? 2.225 12.922 26.75 1 94.5 200 GLY B C 1
ATOM 3329 O O . GLY B 1 200 ? 3.418 13.227 26.812 1 94.5 200 GLY B O 1
ATOM 3330 N N . GLY B 1 201 ? 1.747 11.836 26.156 1 93.31 201 GLY B N 1
ATOM 3331 C CA . GLY B 1 201 ? 2.637 10.922 25.453 1 93.31 201 GLY B CA 1
ATOM 3332 C C . GLY B 1 201 ? 2.668 11.156 23.953 1 93.31 201 GLY B C 1
ATOM 3333 O O . GLY B 1 201 ? 2.721 12.297 23.5 1 93.31 201 GLY B O 1
ATOM 3334 N N . HIS B 1 202 ? 2.869 10.078 23.156 1 94.25 202 HIS B N 1
ATOM 3335 C CA . HIS B 1 202 ? 2.906 10.125 21.703 1 94.25 202 HIS B CA 1
ATOM 3336 C C . HIS B 1 202 ? 1.5 10.211 21.109 1 94.25 202 HIS B C 1
ATOM 3338 O O . HIS B 1 202 ? 0.988 9.227 20.562 1 94.25 202 HIS B O 1
ATOM 3344 N N . GLU B 1 203 ? 0.851 11.359 21.25 1 96.56 203 GLU B N 1
ATOM 3345 C CA . GLU B 1 203 ? -0.544 11.578 20.891 1 96.56 203 GLU B CA 1
ATOM 3346 C C . GLU B 1 203 ? -0.819 13.055 20.594 1 96.56 203 GLU B C 1
ATOM 3348 O O . GLU B 1 203 ? -0.034 13.922 20.984 1 96.56 203 GLU B O 1
ATOM 3353 N N . ILE B 1 204 ? -1.896 13.344 19.969 1 97.94 204 ILE B N 1
ATOM 3354 C CA . ILE B 1 204 ? -2.346 14.711 19.766 1 97.94 204 ILE B CA 1
ATOM 3355 C C . ILE B 1 204 ? -3.021 15.234 21.031 1 97.94 204 ILE B C 1
ATOM 3357 O O . ILE B 1 204 ? -3.984 14.633 21.516 1 97.94 204 ILE B O 1
ATOM 3361 N N . ASP B 1 205 ? -2.484 16.234 21.547 1 97.88 205 ASP B N 1
ATOM 3362 C CA . ASP B 1 205 ? -3.076 16.891 22.703 1 97.88 205 ASP B CA 1
ATOM 3363 C C . ASP B 1 205 ? -4.07 17.969 22.281 1 97.88 205 ASP B C 1
ATOM 3365 O O . ASP B 1 205 ? -3.723 18.891 21.531 1 97.88 205 ASP B O 1
ATOM 3369 N N . GLN B 1 206 ? -5.242 17.953 22.859 1 97.88 206 GLN B N 1
ATOM 3370 C CA . GLN B 1 206 ? -6.316 18.828 22.422 1 97.88 206 GLN B CA 1
ATOM 3371 C C . GLN B 1 206 ? -6.051 20.266 22.844 1 97.88 206 GLN B C 1
ATOM 3373 O O . GLN B 1 206 ? -6.406 21.203 22.125 1 97.88 206 GLN B O 1
ATOM 3378 N N . GLY B 1 207 ? -5.496 20.422 24 1 97.62 207 GLY B N 1
ATOM 3379 C CA . GLY B 1 207 ? -5.18 21.766 24.453 1 97.62 207 GLY B CA 1
ATOM 3380 C C . GLY B 1 207 ? -4.172 22.469 23.562 1 97.62 207 GLY B C 1
ATOM 3381 O O . GLY B 1 207 ? -4.414 23.594 23.109 1 97.62 207 GLY B O 1
ATOM 3382 N N . LEU B 1 208 ? -3.115 21.828 23.344 1 98.25 208 LEU B N 1
ATOM 3383 C CA . LEU B 1 208 ? -2.086 22.406 22.5 1 98.25 208 LEU B CA 1
ATOM 3384 C C . LEU B 1 208 ? -2.588 22.578 21.062 1 98.25 208 LEU B C 1
ATOM 3386 O O . LEU B 1 208 ? -2.252 23.562 20.391 1 98.25 208 LEU B O 1
ATOM 3390 N N . LEU B 1 209 ? -3.355 21.594 20.578 1 98.62 209 LEU B N 1
ATOM 3391 C CA . LEU B 1 209 ? -3.93 21.688 19.234 1 98.62 209 LEU B CA 1
ATOM 3392 C C . LEU B 1 209 ? -4.746 22.969 19.078 1 98.62 209 LEU B C 1
ATOM 3394 O O . LEU B 1 209 ? -4.605 23.688 18.094 1 98.62 209 LEU B O 1
ATOM 3398 N N . LYS B 1 210 ? -5.586 23.234 20.047 1 97.69 210 LYS B N 1
ATOM 3399 C CA . LYS B 1 210 ? -6.395 24.453 20.031 1 97.69 210 LYS B CA 1
ATOM 3400 C C . LYS B 1 210 ? -5.52 25.688 19.969 1 97.69 210 LYS B C 1
ATOM 3402 O O . LYS B 1 210 ? -5.805 26.625 19.219 1 97.69 210 LYS B O 1
ATOM 3407 N N . GLU B 1 211 ? -4.488 25.672 20.766 1 97.75 211 GLU B N 1
ATOM 3408 C CA . GLU B 1 211 ? -3.561 26.797 20.781 1 97.75 211 GLU B CA 1
ATOM 3409 C C . GLU B 1 211 ? -2.945 27.031 19.406 1 97.75 211 GLU B C 1
ATOM 3411 O O . GLU B 1 211 ? -2.898 28.172 18.922 1 97.75 211 GLU B O 1
ATOM 3416 N N . ILE B 1 212 ? -2.516 26 18.734 1 98.19 212 ILE B N 1
ATOM 3417 C CA . ILE B 1 212 ? -1.826 26.078 17.453 1 98.19 212 ILE B CA 1
ATOM 3418 C C . ILE B 1 212 ? -2.803 26.531 16.375 1 98.19 212 ILE B C 1
ATOM 3420 O O . ILE B 1 212 ? -2.459 27.359 15.523 1 98.19 212 ILE B O 1
ATOM 3424 N N . PHE B 1 213 ? -4.043 26.016 16.375 1 96.62 213 PHE B N 1
ATOM 3425 C CA . PHE B 1 213 ? -5.035 26.344 15.359 1 96.62 213 PHE B CA 1
ATOM 3426 C C . PHE B 1 213 ? -5.504 27.781 15.5 1 96.62 213 PHE B C 1
ATOM 3428 O O . PHE B 1 213 ? -5.953 28.391 14.523 1 96.62 213 PHE B O 1
ATOM 3435 N N . LEU B 1 214 ? -5.301 28.391 16.703 1 91.94 214 LEU B N 1
ATOM 3436 C CA . LEU B 1 214 ? -5.762 29.75 16.953 1 91.94 214 LEU B CA 1
ATOM 3437 C C . LEU B 1 214 ? -4.625 30.75 16.766 1 91.94 214 LEU B C 1
ATOM 3439 O O . LEU B 1 214 ? -4.852 31.969 16.781 1 91.94 214 LEU B O 1
ATOM 3443 N N . MET B 1 215 ? -3.404 30.328 16.641 1 90.62 215 MET B N 1
ATOM 3444 C CA . MET B 1 215 ? -2.238 31.188 16.422 1 90.62 215 MET B CA 1
ATOM 3445 C C . MET B 1 215 ? -2.273 31.797 15.031 1 90.62 215 MET B C 1
ATOM 3447 O O . MET B 1 215 ? -2.678 31.156 14.07 1 90.62 215 MET B O 1
#

Nearest PDB structures (foldseek):
  5syn-assembly3_C  TM=7.068E-01  e=3.607E-09  Homo sapiens
  6bje-assembly1_A  TM=6.974E-01  e=7.960E-09  Homo sapiens
  5f2h-assembly1_B  TM=7.592E-01  e=1.593E-07  Bacillus cereus ATCC 10987
  5f2h-assembly1_A  TM=7.667E-01  e=2.113E-07  Bacillus cereus ATCC 10987
  4f21-assembly7_G  TM=6.827E-01  e=7.877E-06  Francisella tularensis subsp. tularensis SCHU S4

pLDDT: mean 94.88, std 6.22, range [63.19, 98.94]

Organism: Cyclobacterium marinum (strain ATCC 25205 / DSM 745 / LMG 13164 / NCIMB 1802) (NCBI:txid880070)

Foldseek 3Di:
DDDDDDDDDDDDDKDKLDDDQQQAQEEEEEEEAWFAARVVVVVLCVVVSDNNYMYIYGFAPAKADPDDHDDDIGHHQADPPPRVVSLVVLLVVVQVVVVVNCVNHPDDHAYEYHYAARRLQSVLSNLLVDPDAHQEYEDEPYAHNPPDDLQSSLVSPQNHAYEYEEEPAAPCCVPPVVVVRVCSQVVSDHPHYYYHYDHDYRDDDSVVVVVVVVD/DDDDDDDDDDDDDKDKLDDDQQQAQEEEEEEEAWFAARVVVVVLVVVVSDNNYMYIYGFAPAKADPDDHDDDIGHHQADPPPRVVSLVVLLVVVQVVVVVNCVNHPDDHAYEYHYAARRLQSVLSNLLVDPDAHQEYEDEPYAHNPPDDLQSSLVSPQNHAYEYEEEPAAPCCVPPVVVVRVCSQVVSDHPHYYYHYDHDYSDDDSVVVVVVVVD

Solvent-accessible surface area (backbone atoms only — not comparable to full-atom values): 22626 Å² total; per-residue (Å²): 108,40,78,47,76,51,66,34,68,32,62,51,53,35,30,23,53,53,82,84,78,44,72,39,55,31,34,39,40,41,31,50,29,70,55,39,45,28,80,62,56,50,56,79,48,54,92,59,65,42,84,48,32,42,43,33,14,53,48,44,76,14,52,42,42,76,51,82,90,47,85,60,66,18,14,26,64,66,46,89,70,65,36,68,49,32,50,53,30,50,40,38,45,51,52,40,50,49,53,59,58,51,70,51,31,92,62,84,50,49,37,30,38,35,10,28,32,59,13,12,22,54,48,44,53,39,45,64,74,46,91,63,71,44,50,33,38,34,26,34,61,35,40,66,40,85,86,56,55,58,69,59,46,31,63,61,42,45,81,15,45,34,34,40,38,39,35,77,56,18,75,63,50,79,33,75,60,34,58,49,38,52,50,50,60,71,65,51,65,52,77,34,73,44,80,45,74,44,94,39,40,86,68,90,51,68,69,56,48,52,52,59,75,69,102,111,40,80,45,76,51,67,33,68,33,60,53,55,33,29,24,53,52,82,84,79,44,71,39,53,32,35,38,41,41,31,50,30,71,56,40,45,28,82,63,56,51,55,78,48,52,92,58,66,41,84,50,33,42,43,34,14,55,48,46,78,14,52,41,42,75,52,82,88,48,85,59,67,16,13,26,64,65,45,88,71,65,36,70,50,32,51,52,32,49,41,36,44,51,50,41,50,49,55,58,59,51,70,52,30,93,64,86,48,50,37,31,39,35,10,28,32,58,14,12,21,53,47,44,53,38,45,65,74,48,90,62,69,42,49,32,39,33,26,32,61,34,40,66,40,85,85,56,56,57,70,58,48,30,62,60,42,43,82,15,43,36,34,40,37,41,34,76,56,18,76,62,50,80,33,74,61,36,57,50,38,52,51,49,60,70,65,51,66,51,79,36,73,46,80,45,73,44,96,39,39,88,67,89,53,67,68,57,47,52,53,59,74,70,100

Radius of gyration: 24.26 Å; Cα contacts (8 Å, |Δi|>4): 935; chains: 2; bounding box: 39×66×60 Å